Protein AF-A0A1M2V449-F1 (afdb_monomer_lite)

Sequence (394 aa):
MRIADARPARVDRIVAGLHRFVALVHDMLRRGEGLEDNASAYAGDLLKVLQWLYEFHPRGQEDVIAQTMLLLSQTEDSWTGLLRAEVLFISHICDSRHADMEKNFPTVDPAQQSWQLPDTGIQWRAMNAAKALTALGARHRLSDNGSDDAAWDAITKAHEQPFGLFAPFMHAGQYYDEGWLHLTTETIRSGLYLYQVSGDFRYLESVERLAYAAVLAPQSLNLRPWGITSSPALCREVHAQHGPYETLFKFSGDNPTCTAITYPEGAFDLIYGAFMYATNRKSLVQVLPGPFTVNTTLAEDNQVVISINSSYPYSWDTLARGVIVAQKAFVYYVRVPRWSTGATISINGSDPDPCTPVDGLHSIRMESGTTNFTLNLPLDIVAGSSQSLRLHGD

Structure (mmCIF, N/CA/C/O backbone):
data_AF-A0A1M2V449-F1
#
_entry.id   AF-A0A1M2V449-F1
#
loop_
_atom_site.group_PDB
_atom_site.id
_atom_site.type_symbol
_atom_site.label_atom_id
_atom_site.label_alt_id
_atom_site.label_comp_id
_atom_site.label_asym_id
_atom_site.label_entity_id
_atom_site.label_seq_id
_atom_site.pdbx_PDB_ins_code
_atom_site.Cartn_x
_atom_site.Cartn_y
_atom_site.Cartn_z
_atom_site.occupancy
_atom_site.B_iso_or_equiv
_atom_site.auth_seq_id
_atom_site.auth_comp_id
_atom_site.auth_asym_id
_atom_site.auth_atom_id
_atom_site.pdbx_PDB_model_num
ATOM 1 N N . MET A 1 1 ? -4.187 -4.539 -13.427 1.00 80.00 1 MET A N 1
ATOM 2 C CA . MET A 1 1 ? -4.521 -5.036 -12.077 1.00 80.00 1 MET A CA 1
ATOM 3 C C . MET A 1 1 ? -5.808 -4.381 -11.593 1.00 80.00 1 MET A C 1
ATOM 5 O O . MET A 1 1 ? -6.857 -4.851 -11.992 1.00 80.00 1 MET A O 1
ATOM 9 N N . ARG A 1 2 ? -5.769 -3.199 -10.964 1.00 80.31 2 ARG A N 1
ATOM 10 C CA . ARG A 1 2 ? -6.943 -2.561 -10.326 1.00 80.31 2 ARG A CA 1
ATOM 11 C C . ARG A 1 2 ? -8.209 -2.420 -11.184 1.00 80.31 2 ARG A C 1
ATOM 13 O O . ARG A 1 2 ? -9.313 -2.620 -10.696 1.00 80.31 2 ARG A O 1
ATOM 20 N N . ILE A 1 3 ? -8.075 -2.083 -12.473 1.00 82.44 3 ILE A N 1
ATOM 21 C CA . ILE A 1 3 ? -9.229 -2.005 -13.396 1.00 82.44 3 ILE A CA 1
ATOM 22 C C . ILE A 1 3 ? -9.849 -3.389 -13.637 1.00 82.44 3 ILE A C 1
ATOM 24 O O . ILE A 1 3 ? -11.063 -3.489 -13.792 1.00 82.44 3 ILE A O 1
ATOM 28 N N . ALA A 1 4 ? -9.028 -4.440 -13.686 1.00 86.50 4 ALA A N 1
ATOM 29 C CA . ALA A 1 4 ? -9.490 -5.815 -13.826 1.00 86.50 4 ALA A CA 1
ATOM 30 C C . ALA A 1 4 ? -10.262 -6.246 -12.565 1.00 86.50 4 ALA A C 1
ATOM 32 O O . ALA A 1 4 ? -11.362 -6.776 -12.695 1.00 86.50 4 ALA A O 1
ATOM 33 N N . ASP A 1 5 ? -9.763 -5.887 -11.377 1.00 81.50 5 ASP A N 1
ATOM 34 C CA . ASP A 1 5 ? -10.428 -6.159 -10.093 1.00 81.50 5 ASP A CA 1
ATOM 35 C C . ASP A 1 5 ? -11.765 -5.409 -9.973 1.00 81.50 5 ASP A C 1
ATOM 37 O O . ASP A 1 5 ? -12.792 -5.986 -9.623 1.00 81.50 5 ASP A O 1
ATOM 41 N N . ALA A 1 6 ? -11.790 -4.127 -10.350 1.00 82.38 6 ALA A N 1
ATOM 42 C CA . ALA A 1 6 ? -12.999 -3.304 -10.312 1.00 82.38 6 ALA A CA 1
ATOM 43 C C . ALA A 1 6 ? -14.027 -3.662 -11.404 1.00 82.38 6 ALA A C 1
ATOM 45 O O . ALA A 1 6 ? -15.200 -3.294 -11.304 1.00 82.38 6 ALA A O 1
ATOM 46 N N . ARG A 1 7 ? -13.608 -4.330 -12.488 1.00 89.12 7 ARG A N 1
ATOM 47 C CA . ARG A 1 7 ? -14.470 -4.712 -13.620 1.00 89.12 7 ARG A CA 1
ATOM 48 C C . ARG A 1 7 ? -14.218 -6.172 -14.028 1.00 89.12 7 ARG A C 1
ATOM 50 O O . ARG A 1 7 ? -13.681 -6.395 -15.118 1.00 89.12 7 ARG A O 1
ATOM 57 N N . PRO A 1 8 ? -14.696 -7.161 -13.244 1.00 89.19 8 PRO A N 1
ATOM 58 C CA . PRO A 1 8 ? -14.445 -8.583 -13.501 1.00 89.19 8 PRO A CA 1
ATOM 59 C C . PRO A 1 8 ? -14.823 -9.039 -14.919 1.00 89.19 8 PRO A C 1
ATOM 61 O O . PRO A 1 8 ? -14.069 -9.745 -15.578 1.00 89.19 8 PRO A O 1
ATOM 64 N N . ALA A 1 9 ? -15.933 -8.529 -15.464 1.00 94.62 9 ALA A N 1
ATOM 65 C CA . ALA A 1 9 ? -16.382 -8.832 -16.828 1.00 94.62 9 ALA A CA 1
ATOM 66 C C . ALA A 1 9 ? -15.405 -8.388 -17.943 1.00 94.62 9 ALA A C 1
ATOM 68 O O . ALA A 1 9 ? -15.566 -8.772 -19.099 1.00 94.62 9 ALA A O 1
ATOM 69 N N . ARG A 1 10 ? -14.411 -7.542 -17.635 1.00 94.56 10 ARG A N 1
ATOM 70 C CA . ARG A 1 10 ? -13.384 -7.082 -18.585 1.00 94.56 10 ARG A CA 1
ATOM 71 C C . ARG A 1 10 ? -12.044 -7.793 -18.412 1.00 94.56 10 ARG A C 1
ATOM 73 O O . ARG A 1 10 ? -11.168 -7.575 -19.252 1.00 94.56 10 ARG A O 1
ATOM 80 N N . VAL A 1 11 ? -11.882 -8.620 -17.375 1.00 95.12 11 VAL A N 1
ATOM 81 C CA . VAL A 1 11 ? -10.618 -9.295 -17.036 1.00 95.12 11 VAL A CA 1
ATOM 82 C C . VAL A 1 11 ? -10.063 -10.024 -18.250 1.00 95.12 11 VAL A C 1
ATOM 84 O O . VAL A 1 11 ? -8.938 -9.746 -18.653 1.00 95.12 11 VAL A O 1
ATOM 87 N N . ASP A 1 12 ? -10.868 -10.850 -18.922 1.00 95.56 12 ASP A N 1
ATOM 88 C CA . ASP A 1 12 ? -10.365 -11.669 -20.026 1.00 95.56 12 ASP A CA 1
ATOM 89 C C . ASP A 1 12 ? -9.826 -10.862 -21.205 1.00 95.56 12 ASP A C 1
ATOM 91 O O . ASP A 1 12 ? -8.807 -11.234 -21.795 1.00 95.56 12 ASP A O 1
ATOM 95 N N . ARG A 1 13 ? -10.484 -9.743 -21.528 1.00 96.12 13 ARG A N 1
ATOM 96 C CA . ARG A 1 13 ? -10.052 -8.823 -22.586 1.00 96.12 13 ARG A CA 1
ATOM 97 C C . ARG A 1 13 ? -8.759 -8.110 -22.200 1.00 96.12 13 ARG A C 1
ATOM 99 O O . ARG A 1 13 ? -7.876 -7.972 -23.046 1.00 96.12 13 ARG A O 1
ATOM 106 N N . ILE A 1 14 ? -8.662 -7.646 -20.953 1.00 95.25 14 ILE A N 1
ATOM 107 C CA . ILE A 1 14 ? -7.475 -6.961 -20.426 1.00 95.25 14 ILE A CA 1
ATOM 108 C C . ILE A 1 14 ? -6.288 -7.926 -20.431 1.00 95.25 14 ILE A C 1
ATOM 110 O O . ILE A 1 14 ? -5.264 -7.627 -21.036 1.00 95.25 14 ILE A O 1
ATOM 114 N N . VAL A 1 15 ? -6.460 -9.109 -19.842 1.00 96.69 15 VAL A N 1
ATOM 115 C CA . VAL A 1 15 ? -5.443 -10.163 -19.763 1.00 96.69 15 VAL A CA 1
ATOM 116 C C . VAL A 1 15 ? -4.992 -10.596 -21.159 1.00 96.69 15 VAL A C 1
ATOM 118 O O . VAL A 1 15 ? -3.796 -10.699 -21.406 1.00 96.69 15 VAL A O 1
ATOM 121 N N . ALA A 1 16 ? -5.913 -10.778 -22.112 1.00 96.69 16 ALA A N 1
ATOM 122 C CA . ALA A 1 16 ? -5.543 -11.108 -23.491 1.00 96.69 16 ALA A CA 1
ATOM 123 C C . ALA A 1 16 ? -4.701 -10.008 -24.160 1.00 96.69 16 ALA A C 1
ATOM 125 O O . ALA A 1 16 ? -3.797 -10.313 -24.935 1.00 96.69 16 ALA A O 1
ATOM 126 N N . GLY A 1 17 ? -5.005 -8.734 -23.893 1.00 96.50 17 GLY A N 1
ATOM 127 C CA . GLY A 1 17 ? -4.209 -7.607 -24.380 1.00 96.50 17 GLY A CA 1
ATOM 128 C C . GLY A 1 17 ? -2.814 -7.571 -23.765 1.00 96.50 17 GLY A C 1
ATOM 129 O O . GLY A 1 17 ? -1.839 -7.413 -24.492 1.00 96.50 17 GLY A O 1
ATOM 130 N N . LEU A 1 18 ? -2.728 -7.780 -22.451 1.00 96.56 18 LEU A N 1
ATOM 131 C CA . LEU A 1 18 ? -1.462 -7.798 -21.729 1.00 96.56 18 LEU A CA 1
ATOM 132 C C . LEU A 1 18 ? -0.561 -8.944 -22.190 1.00 96.56 18 LEU A C 1
ATOM 134 O O . LEU A 1 18 ? 0.596 -8.690 -22.475 1.00 96.56 18 LEU A O 1
ATOM 138 N N . HIS A 1 19 ? -1.077 -10.160 -22.379 1.00 97.56 19 HIS A N 1
ATOM 139 C CA . HIS A 1 19 ? -0.272 -11.277 -22.898 1.00 97.56 19 HIS A CA 1
ATOM 140 C C . HIS A 1 19 ? 0.321 -11.009 -24.286 1.00 97.56 19 HIS A C 1
ATOM 142 O O . HIS A 1 19 ? 1.476 -11.338 -24.530 1.00 97.56 19 HIS A O 1
ATOM 148 N N . ARG A 1 20 ? -0.420 -10.353 -25.192 1.00 97.31 20 ARG A N 1
ATOM 149 C CA . ARG A 1 20 ? 0.142 -9.937 -26.494 1.00 97.31 20 ARG A CA 1
ATOM 150 C C . ARG A 1 20 ? 1.260 -8.910 -26.338 1.00 97.31 20 ARG A C 1
ATOM 152 O O . ARG A 1 20 ? 2.235 -8.958 -27.078 1.00 97.31 20 ARG A O 1
ATOM 159 N N . PHE A 1 21 ? 1.106 -7.985 -25.395 1.00 95.50 21 PHE A N 1
ATOM 160 C CA . PHE A 1 21 ? 2.139 -7.003 -25.087 1.00 95.50 21 PHE A CA 1
ATOM 161 C C . PHE A 1 21 ? 3.375 -7.659 -24.457 1.00 95.50 21 PHE A C 1
ATOM 163 O O . PHE A 1 21 ? 4.487 -7.360 -24.868 1.00 95.50 21 PHE A O 1
ATOM 170 N N . VAL A 1 22 ? 3.188 -8.602 -23.529 1.00 96.31 22 VAL A N 1
ATOM 171 C CA . VAL A 1 22 ? 4.281 -9.359 -22.901 1.00 96.31 22 VAL A CA 1
ATOM 172 C C . VAL A 1 22 ? 5.068 -10.153 -23.936 1.00 96.31 22 VAL A C 1
ATOM 174 O O . V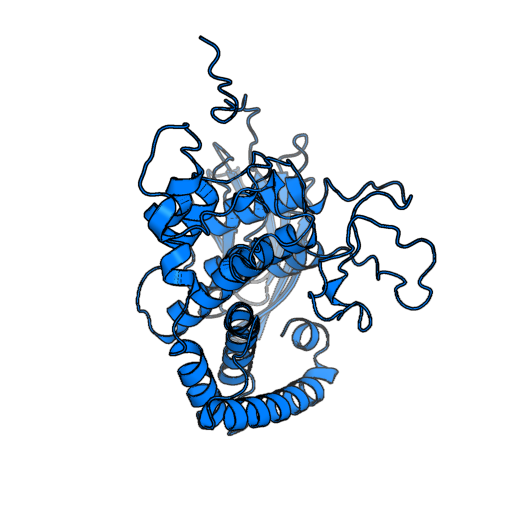AL A 1 22 ? 6.289 -10.095 -23.908 1.00 96.31 22 VAL A O 1
ATOM 177 N N . ALA A 1 23 ? 4.402 -10.819 -24.884 1.00 96.56 23 ALA A N 1
ATOM 178 C CA . ALA A 1 23 ? 5.086 -11.522 -25.971 1.00 96.56 23 ALA A CA 1
ATOM 179 C C . ALA A 1 23 ? 5.966 -10.576 -26.812 1.00 96.56 23 ALA A C 1
ATOM 181 O O . ALA A 1 23 ? 7.124 -10.883 -27.075 1.00 96.56 23 ALA A O 1
ATOM 182 N N . LEU A 1 24 ? 5.452 -9.390 -27.163 1.00 95.75 24 LEU A N 1
ATOM 183 C CA . LEU A 1 24 ? 6.234 -8.377 -27.878 1.00 95.75 24 LEU A CA 1
ATOM 184 C C . LEU A 1 24 ? 7.453 -7.917 -27.066 1.00 95.75 24 LEU A C 1
ATOM 186 O O . LEU A 1 24 ? 8.559 -7.861 -27.597 1.00 95.75 24 LEU A O 1
ATOM 190 N N . VAL A 1 25 ? 7.259 -7.588 -25.786 1.00 93.44 25 VAL A N 1
ATOM 191 C CA . VAL A 1 25 ? 8.352 -7.132 -24.916 1.00 93.44 25 VAL A CA 1
ATOM 192 C C . VAL A 1 25 ? 9.393 -8.233 -24.725 1.00 93.44 25 VAL A C 1
ATOM 194 O O . VAL A 1 25 ? 10.585 -7.957 -24.787 1.00 93.44 25 VAL A O 1
ATOM 197 N N . HIS A 1 26 ? 8.968 -9.483 -24.549 1.00 95.38 26 HIS A N 1
ATOM 198 C CA . HIS A 1 26 ? 9.863 -10.635 -24.453 1.00 95.38 26 HIS A CA 1
ATOM 199 C C . HIS A 1 26 ? 10.760 -10.763 -25.689 1.00 95.38 26 HIS A C 1
ATOM 201 O O . HIS A 1 26 ? 11.980 -10.860 -25.552 1.00 95.38 26 HIS A O 1
ATOM 207 N N . ASP A 1 27 ? 10.181 -10.672 -26.889 1.00 96.19 27 ASP A N 1
ATOM 208 C CA . ASP A 1 27 ? 10.922 -10.726 -28.153 1.00 96.19 27 ASP A CA 1
ATOM 209 C C . ASP A 1 27 ? 11.878 -9.537 -28.339 1.00 96.19 27 ASP A C 1
ATOM 211 O O . ASP A 1 27 ? 12.947 -9.686 -28.937 1.00 96.19 27 ASP A O 1
ATOM 215 N N . MET A 1 28 ? 11.515 -8.348 -27.850 1.00 93.81 28 MET A N 1
ATOM 216 C CA . MET A 1 28 ? 12.394 -7.172 -27.843 1.00 93.81 28 MET A CA 1
ATOM 217 C C . MET A 1 28 ? 13.574 -7.365 -26.886 1.00 93.81 28 MET A C 1
ATOM 219 O O . MET A 1 28 ? 14.725 -7.283 -27.311 1.00 93.81 28 MET A O 1
ATOM 223 N N . LEU A 1 29 ? 13.309 -7.736 -25.631 1.00 91.62 29 LEU A N 1
ATOM 224 C CA . LEU A 1 29 ? 14.344 -7.922 -24.611 1.00 91.62 29 LEU A CA 1
ATOM 225 C C . LEU A 1 29 ? 15.345 -9.016 -24.996 1.00 91.62 29 LEU A C 1
ATOM 227 O O . LEU A 1 29 ? 16.546 -8.862 -24.790 1.00 91.62 29 LEU A O 1
ATOM 231 N N . ARG A 1 30 ? 14.883 -10.103 -25.626 1.00 93.69 30 ARG A N 1
ATOM 232 C CA . ARG A 1 30 ? 15.768 -11.160 -26.146 1.00 93.69 30 ARG A CA 1
ATOM 233 C C . ARG A 1 30 ? 16.708 -10.685 -27.254 1.00 93.69 30 ARG A C 1
ATOM 235 O O . ARG A 1 30 ? 17.734 -11.324 -27.480 1.00 93.69 30 ARG A O 1
ATOM 242 N N . ARG A 1 31 ? 16.355 -9.604 -27.950 1.00 93.31 31 ARG A N 1
ATOM 243 C CA . ARG A 1 31 ? 17.177 -8.950 -28.977 1.00 93.31 31 ARG A CA 1
ATOM 244 C C . ARG A 1 31 ? 18.007 -7.788 -28.419 1.00 93.31 31 ARG A C 1
ATOM 246 O O . ARG A 1 31 ? 18.748 -7.177 -29.178 1.00 93.31 31 ARG A O 1
ATOM 253 N N . GLY A 1 32 ? 17.924 -7.519 -27.112 1.00 87.31 32 GLY A N 1
ATOM 254 C CA . GLY A 1 32 ? 18.589 -6.384 -26.470 1.00 87.31 32 GLY A CA 1
ATOM 255 C C . GLY A 1 32 ? 17.902 -5.038 -26.724 1.00 87.31 32 GLY A C 1
ATOM 256 O O . GLY A 1 32 ? 18.543 -4.007 -26.568 1.00 87.31 32 GLY A O 1
ATOM 257 N N . GLU A 1 33 ? 16.629 -5.049 -27.127 1.00 87.50 33 GLU A N 1
ATOM 258 C CA . GLU A 1 33 ? 15.803 -3.862 -27.394 1.00 87.50 33 GLU A CA 1
ATOM 259 C C . GLU A 1 33 ? 14.818 -3.605 -26.234 1.00 87.50 33 GLU A C 1
ATOM 261 O O . GLU A 1 33 ? 14.477 -4.516 -25.475 1.00 87.50 33 GLU A O 1
ATOM 266 N N . GLY A 1 34 ? 14.268 -2.393 -26.146 1.00 77.56 34 GLY A N 1
ATOM 267 C CA . GLY A 1 34 ? 13.118 -2.057 -25.293 1.00 77.56 34 GLY A CA 1
ATOM 268 C C . GLY A 1 34 ? 13.456 -1.509 -23.907 1.00 77.56 34 GLY A C 1
ATOM 269 O O . GLY A 1 34 ? 12.548 -1.290 -23.102 1.00 77.56 34 GLY A O 1
ATOM 270 N N . LEU A 1 35 ? 14.740 -1.290 -23.625 1.00 76.12 35 LEU A N 1
ATOM 271 C CA . LEU A 1 35 ? 15.238 -0.664 -22.394 1.00 76.12 35 LEU A CA 1
ATOM 272 C C . LEU A 1 35 ? 16.042 0.610 -22.676 1.00 76.12 35 LEU A C 1
ATOM 274 O O . LEU A 1 35 ? 16.828 1.050 -21.840 1.00 76.12 35 LEU A O 1
ATOM 278 N N . GLU A 1 36 ? 15.833 1.208 -23.846 1.00 69.38 36 GLU A N 1
ATOM 279 C CA . GLU A 1 36 ? 16.446 2.471 -24.230 1.00 69.38 36 GLU A CA 1
ATOM 280 C C . GLU A 1 36 ? 15.900 3.639 -23.381 1.00 69.38 36 GLU A C 1
ATOM 282 O O . GLU A 1 36 ? 14.751 3.646 -22.922 1.00 69.38 36 GLU A O 1
ATOM 287 N N . ASP A 1 37 ? 16.734 4.661 -23.183 1.00 64.19 37 ASP A N 1
ATOM 288 C CA . ASP A 1 37 ? 16.399 5.911 -22.497 1.00 64.19 37 ASP A CA 1
ATOM 289 C C . ASP A 1 37 ? 15.767 5.721 -21.099 1.00 64.19 37 ASP A C 1
ATOM 291 O O . ASP A 1 37 ? 16.362 5.153 -20.182 1.00 64.19 37 ASP A O 1
ATOM 295 N N . ASN A 1 38 ? 14.556 6.263 -20.906 1.00 58.53 38 ASN A N 1
ATOM 296 C CA . ASN A 1 38 ? 13.855 6.283 -19.625 1.00 58.53 38 ASN A CA 1
ATOM 297 C C . ASN A 1 38 ? 13.226 4.928 -19.288 1.00 58.53 38 ASN A C 1
ATOM 299 O O . ASN A 1 38 ? 12.807 4.751 -18.149 1.00 58.53 38 ASN A O 1
ATOM 303 N N . ALA A 1 39 ? 13.124 3.989 -20.237 1.00 67.56 39 ALA A N 1
ATOM 304 C CA . ALA A 1 39 ? 12.327 2.770 -20.082 1.00 67.56 39 ALA A CA 1
ATOM 305 C C . ALA A 1 39 ? 12.783 1.895 -18.901 1.00 67.56 39 ALA A C 1
ATOM 307 O O . ALA A 1 39 ? 11.947 1.292 -18.224 1.00 67.56 39 ALA A O 1
ATOM 308 N N . SER A 1 40 ? 14.081 1.900 -18.583 1.00 68.75 40 SER A N 1
ATOM 309 C CA . SER A 1 40 ? 14.656 1.193 -17.430 1.00 68.75 40 SER A CA 1
ATOM 310 C C . SER A 1 40 ? 14.047 1.629 -16.089 1.00 68.75 40 SER A C 1
ATOM 312 O O . SER A 1 40 ? 13.756 0.782 -15.245 1.00 68.75 40 SER A O 1
ATOM 314 N N . ALA A 1 41 ? 13.743 2.922 -15.914 1.00 66.69 41 ALA A N 1
ATOM 315 C CA . ALA A 1 41 ? 13.105 3.450 -14.703 1.00 66.69 41 ALA A CA 1
ATOM 316 C C . ALA A 1 41 ? 11.652 2.963 -14.527 1.00 66.69 41 ALA A C 1
ATOM 318 O O . ALA A 1 41 ? 11.127 2.942 -13.416 1.00 66.69 41 ALA A O 1
ATOM 319 N N . TYR A 1 42 ? 11.003 2.544 -15.619 1.00 74.56 42 TYR A N 1
ATOM 320 C CA . TYR A 1 42 ? 9.624 2.040 -15.635 1.00 74.56 42 TYR A CA 1
ATOM 321 C C . TYR A 1 42 ? 9.556 0.509 -15.596 1.00 74.56 42 TYR A C 1
ATOM 323 O O . TYR A 1 42 ? 8.461 -0.054 -15.520 1.00 74.56 42 TYR A O 1
ATOM 331 N N . ALA A 1 43 ? 10.701 -0.183 -15.604 1.00 79.50 43 ALA A N 1
ATOM 332 C CA . ALA A 1 43 ? 10.752 -1.643 -15.570 1.00 79.50 43 ALA A CA 1
ATOM 333 C C . ALA A 1 43 ? 9.993 -2.218 -14.361 1.00 79.50 43 ALA A C 1
ATOM 335 O O . ALA A 1 43 ? 9.338 -3.250 -14.484 1.00 79.50 43 ALA A O 1
ATOM 336 N N . GLY A 1 44 ? 9.997 -1.520 -13.220 1.00 81.06 44 GLY A N 1
ATOM 337 C CA . GLY A 1 44 ? 9.249 -1.914 -12.022 1.00 81.06 44 GLY A CA 1
ATOM 338 C C . GLY A 1 44 ? 7.735 -1.995 -12.212 1.00 81.06 44 GLY A C 1
ATOM 339 O O . GLY A 1 44 ? 7.099 -2.940 -11.740 1.00 81.06 44 GLY A O 1
ATOM 340 N N . ASP A 1 45 ? 7.148 -1.044 -12.942 1.00 84.62 45 ASP A N 1
ATOM 341 C CA . ASP A 1 45 ? 5.712 -1.053 -13.238 1.00 84.62 45 ASP A CA 1
ATOM 342 C C . ASP A 1 45 ? 5.346 -2.263 -14.110 1.00 84.62 45 ASP A C 1
ATOM 344 O O . ASP A 1 45 ? 4.332 -2.928 -13.869 1.00 84.62 45 ASP A O 1
ATOM 348 N N . LEU A 1 46 ? 6.200 -2.602 -15.082 1.00 88.88 46 LEU A N 1
ATOM 349 C CA . LEU A 1 46 ? 6.022 -3.793 -15.907 1.00 88.88 46 LEU A CA 1
ATOM 350 C C . LEU A 1 46 ? 6.227 -5.083 -15.103 1.00 88.88 46 LEU A C 1
ATOM 352 O O . LEU A 1 46 ? 5.406 -5.992 -15.211 1.00 88.88 46 LEU A O 1
ATOM 356 N N . LEU A 1 47 ? 7.255 -5.156 -14.254 1.00 89.50 47 LEU A N 1
ATOM 357 C CA . LEU A 1 47 ? 7.502 -6.303 -13.375 1.00 89.50 47 LEU A CA 1
ATOM 358 C C . LEU A 1 47 ? 6.288 -6.606 -12.488 1.00 89.50 47 LEU A C 1
ATOM 360 O O . LEU A 1 47 ? 5.877 -7.759 -12.393 1.00 89.50 47 LEU A O 1
ATOM 364 N N . LYS A 1 48 ? 5.638 -5.583 -11.922 1.00 89.50 48 LYS A N 1
ATOM 365 C CA . LYS A 1 48 ? 4.389 -5.743 -11.154 1.00 89.50 48 LYS A CA 1
ATOM 366 C C . LYS A 1 48 ? 3.261 -6.355 -11.973 1.00 89.50 48 LYS A C 1
ATOM 368 O O . LYS A 1 48 ? 2.528 -7.214 -11.486 1.00 89.50 48 LYS A O 1
ATOM 373 N N . VAL A 1 49 ? 3.104 -5.914 -13.221 1.00 92.69 49 VAL A N 1
ATOM 374 C CA . VAL A 1 49 ? 2.097 -6.474 -14.130 1.00 92.69 49 VAL A CA 1
ATOM 375 C C . VAL A 1 49 ? 2.423 -7.927 -14.474 1.00 92.69 49 VAL A C 1
ATOM 377 O O . VAL A 1 49 ? 1.513 -8.753 -14.476 1.00 92.69 49 VAL A O 1
ATOM 380 N N . LEU A 1 50 ? 3.693 -8.248 -14.726 1.00 94.75 50 LEU A N 1
ATOM 381 C CA . LEU A 1 50 ? 4.147 -9.610 -15.014 1.00 94.75 50 LEU A CA 1
ATOM 382 C C . LEU A 1 50 ? 3.923 -10.545 -13.821 1.00 94.75 50 LEU A C 1
ATOM 384 O O . LEU A 1 50 ? 3.373 -11.623 -14.015 1.00 94.75 50 LEU A O 1
ATOM 388 N N . GLN A 1 51 ? 4.242 -10.112 -12.598 1.00 92.00 51 GLN A N 1
ATOM 389 C CA . GLN A 1 51 ? 3.960 -10.862 -11.368 1.00 92.00 51 GLN A CA 1
ATOM 390 C C . GLN A 1 51 ? 2.460 -11.154 -11.228 1.00 92.00 51 GLN A C 1
ATOM 392 O O . GLN A 1 51 ? 2.065 -12.294 -11.005 1.00 92.00 51 GLN A O 1
ATOM 397 N N . TRP A 1 52 ? 1.604 -10.151 -11.445 1.00 93.19 52 TRP A N 1
ATOM 398 C CA . TRP A 1 52 ? 0.152 -10.340 -11.398 1.00 93.19 52 TRP A CA 1
ATOM 399 C C . TRP A 1 52 ? -0.365 -11.296 -12.484 1.00 93.19 52 TRP A C 1
ATOM 401 O O . TRP A 1 52 ? -1.241 -12.119 -12.217 1.00 93.19 52 TRP A O 1
ATOM 411 N N . LEU A 1 53 ? 0.168 -11.219 -13.708 1.00 96.44 53 LEU A N 1
ATOM 412 C CA . LEU A 1 53 ? -0.177 -12.173 -14.765 1.00 96.44 53 LEU A CA 1
ATOM 413 C C . LEU A 1 53 ? 0.280 -13.586 -14.404 1.00 96.44 53 LEU A C 1
ATOM 415 O O . LEU A 1 53 ? -0.502 -14.514 -14.567 1.00 96.44 53 LEU A O 1
ATOM 419 N N . TYR A 1 54 ? 1.501 -13.741 -13.896 1.00 95.69 54 TYR A N 1
ATOM 420 C CA . TYR A 1 54 ? 2.056 -15.028 -13.493 1.00 95.69 54 TYR A CA 1
ATOM 421 C C . TYR A 1 54 ? 1.213 -15.689 -12.393 1.00 95.69 54 TYR A C 1
ATOM 423 O O . TYR A 1 54 ? 0.860 -16.858 -12.499 1.00 95.69 54 TYR A O 1
ATOM 431 N N . GLU A 1 55 ? 0.836 -14.926 -11.365 1.00 91.50 55 GLU A N 1
ATOM 432 C CA . GLU A 1 55 ? 0.117 -15.443 -10.195 1.00 91.50 55 GLU A CA 1
ATOM 433 C C . GLU A 1 55 ? -1.358 -15.746 -10.469 1.00 91.50 55 GLU A C 1
ATOM 435 O O . GLU A 1 55 ? -1.889 -16.739 -9.970 1.00 91.50 55 GLU A O 1
ATOM 440 N N . PHE A 1 56 ? -2.043 -14.894 -11.236 1.00 92.81 56 PHE A N 1
ATOM 441 C CA . PHE A 1 56 ? -3.505 -14.952 -11.341 1.00 92.81 56 PHE A CA 1
ATOM 442 C C . PHE A 1 56 ? -4.013 -15.319 -12.732 1.00 92.81 56 PHE A C 1
ATOM 444 O O . PHE A 1 56 ? -5.139 -15.803 -12.872 1.00 92.81 56 PHE A O 1
ATOM 451 N N . HIS A 1 57 ? -3.219 -15.086 -13.776 1.00 96.00 57 HIS A N 1
ATOM 452 C CA . HIS A 1 57 ? -3.665 -15.210 -15.160 1.00 96.00 57 HIS A CA 1
ATOM 453 C C . HIS A 1 57 ? -2.588 -15.753 -16.117 1.00 96.00 57 HIS A C 1
ATOM 455 O O . HIS A 1 57 ? -2.415 -15.178 -17.199 1.00 96.00 57 HIS A O 1
ATOM 461 N N . PRO A 1 58 ? -1.883 -16.853 -15.794 1.00 96.44 58 PRO A N 1
ATOM 462 C CA . PRO A 1 58 ? -0.694 -17.240 -16.548 1.00 96.44 58 PRO A CA 1
ATOM 463 C C . PRO A 1 58 ? -1.017 -17.769 -17.951 1.00 96.44 58 PRO A C 1
ATOM 465 O O . PRO A 1 58 ? -0.258 -17.535 -18.886 1.00 96.44 58 PRO A O 1
ATOM 468 N N . ARG A 1 59 ? -2.186 -18.406 -18.131 1.00 95.31 59 ARG A N 1
ATOM 469 C CA . ARG A 1 59 ? -2.723 -18.871 -19.428 1.00 95.31 59 ARG A CA 1
ATOM 470 C C . ARG A 1 59 ? -1.739 -19.721 -20.255 1.00 95.31 59 ARG A C 1
ATOM 472 O O . ARG A 1 59 ? -1.737 -19.614 -21.481 1.00 95.31 59 ARG A O 1
ATOM 479 N N . GLY A 1 60 ? -0.931 -20.562 -19.608 1.00 96.38 60 GLY A N 1
ATOM 480 C CA . GLY A 1 60 ? 0.058 -21.393 -20.303 1.00 96.38 60 GLY A CA 1
ATOM 481 C C . GLY A 1 60 ? 1.280 -20.614 -20.810 1.00 96.38 60 GLY A C 1
ATOM 482 O O . GLY A 1 60 ? 2.014 -21.129 -21.648 1.00 96.38 60 GLY A O 1
ATOM 483 N N . GLN A 1 61 ? 1.461 -19.359 -20.381 1.00 97.31 61 GLN A N 1
ATOM 484 C CA . GLN A 1 61 ? 2.603 -18.505 -20.726 1.00 97.31 61 GLN A CA 1
ATOM 485 C C . GLN A 1 61 ? 3.548 -18.277 -19.538 1.00 97.31 61 GLN A C 1
ATOM 487 O O . GLN A 1 61 ? 4.308 -17.310 -19.538 1.00 97.31 61 GLN A O 1
ATOM 492 N N . GLU A 1 62 ? 3.510 -19.150 -18.529 1.00 96.94 62 GLU A N 1
ATOM 493 C CA . GLU A 1 62 ? 4.337 -19.088 -17.321 1.00 96.94 62 GLU A CA 1
ATOM 494 C C . GLU A 1 62 ? 5.816 -18.870 -17.670 1.00 96.94 62 GLU A C 1
ATOM 496 O O . GLU A 1 62 ? 6.432 -17.942 -17.148 1.00 96.94 62 GLU A O 1
ATOM 501 N N . ASP A 1 63 ? 6.353 -19.644 -18.620 1.00 96.81 63 ASP A N 1
ATOM 502 C CA . ASP A 1 63 ? 7.757 -19.568 -19.041 1.00 96.81 63 ASP A CA 1
ATOM 503 C C . ASP A 1 63 ? 8.109 -18.225 -19.696 1.00 96.81 63 ASP A C 1
ATOM 505 O O . ASP A 1 63 ? 9.140 -17.627 -19.386 1.00 96.81 63 ASP A O 1
ATOM 509 N N . VAL A 1 64 ? 7.242 -17.715 -20.579 1.00 97.31 64 VAL A N 1
ATOM 510 C CA . VAL A 1 64 ? 7.447 -16.423 -21.259 1.00 97.31 64 VAL A CA 1
ATOM 511 C C . VAL A 1 64 ? 7.426 -15.291 -20.237 1.00 97.31 64 VAL A C 1
ATOM 513 O O . VAL A 1 64 ? 8.306 -14.429 -20.243 1.00 97.31 64 VAL A O 1
ATOM 516 N N . ILE A 1 65 ? 6.458 -15.305 -19.320 1.00 97.56 65 ILE A N 1
ATOM 517 C CA . ILE A 1 65 ? 6.327 -14.293 -18.269 1.00 97.56 65 ILE A CA 1
ATOM 518 C C . ILE A 1 65 ? 7.538 -14.343 -17.331 1.00 97.56 65 ILE A C 1
ATOM 520 O O . ILE A 1 65 ? 8.158 -13.308 -17.08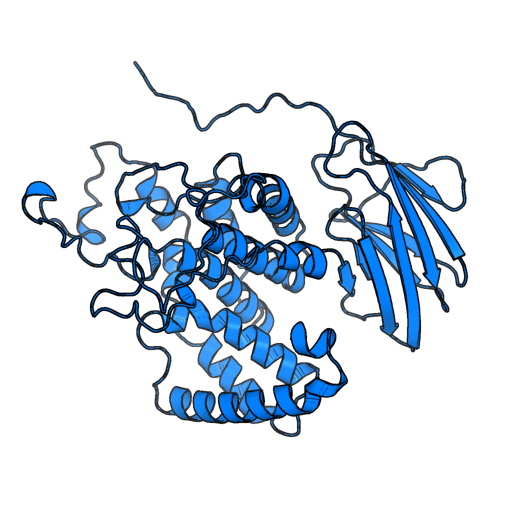6 1.00 97.56 65 ILE A O 1
ATOM 524 N N . ALA A 1 66 ? 7.913 -15.531 -16.848 1.00 94.31 66 ALA A N 1
ATOM 525 C CA . ALA A 1 66 ? 9.052 -15.721 -15.954 1.00 94.31 66 ALA A CA 1
ATOM 526 C C . ALA A 1 66 ? 10.370 -15.292 -16.607 1.00 94.31 66 ALA A C 1
ATOM 528 O O . ALA A 1 66 ? 11.145 -14.549 -16.003 1.00 94.31 66 ALA A O 1
ATOM 529 N N . GLN A 1 67 ? 10.604 -15.677 -17.864 1.00 94.19 67 GLN A N 1
ATOM 530 C CA . GLN A 1 67 ? 11.798 -15.261 -18.593 1.00 94.19 67 GLN A CA 1
ATOM 531 C C . GLN A 1 67 ? 11.820 -13.746 -18.832 1.00 94.19 67 GLN A C 1
ATOM 533 O O . GLN A 1 67 ? 12.876 -13.130 -18.712 1.00 94.19 67 GLN A O 1
ATOM 538 N N . THR A 1 68 ? 10.671 -13.127 -19.117 1.00 94.19 68 THR A N 1
ATOM 539 C CA . THR A 1 68 ? 10.569 -11.663 -19.250 1.00 94.19 68 THR A CA 1
ATOM 540 C C . THR A 1 68 ? 10.920 -10.967 -17.936 1.00 94.19 68 THR A C 1
ATOM 542 O O . THR A 1 68 ? 11.702 -10.018 -17.938 1.00 94.19 68 THR A O 1
ATOM 545 N N . MET A 1 69 ? 10.396 -11.454 -16.803 1.00 91.81 69 MET A N 1
ATOM 546 C CA . MET A 1 69 ? 10.748 -10.925 -15.480 1.00 91.81 69 MET A CA 1
ATOM 547 C C . MET A 1 69 ? 12.246 -11.059 -15.203 1.00 91.81 69 MET A C 1
ATOM 549 O O . MET A 1 69 ? 12.857 -10.108 -14.723 1.00 91.81 69 MET A O 1
ATOM 553 N N . LEU A 1 70 ? 12.847 -12.202 -15.551 1.00 87.88 70 LEU A N 1
ATOM 554 C CA . LEU A 1 70 ? 14.278 -12.426 -15.378 1.00 87.88 70 LEU A CA 1
ATOM 555 C C . LEU A 1 70 ? 15.104 -11.424 -16.195 1.00 87.88 70 LEU A C 1
ATOM 557 O O . LEU A 1 70 ? 15.971 -10.763 -15.628 1.00 87.88 70 LEU A O 1
ATOM 561 N N . LEU A 1 71 ? 14.791 -11.254 -17.484 1.00 87.88 71 LEU A N 1
ATOM 562 C CA . LEU A 1 71 ? 15.478 -10.304 -18.368 1.00 87.88 71 LEU A CA 1
ATOM 563 C C . LEU A 1 71 ? 15.403 -8.871 -17.820 1.00 87.88 71 LEU A C 1
ATOM 565 O O . LEU A 1 71 ? 16.423 -8.197 -17.730 1.00 87.88 71 LEU A O 1
ATOM 569 N N . LEU A 1 72 ? 14.223 -8.435 -17.367 1.00 85.56 72 LEU A N 1
ATOM 570 C CA . LEU A 1 72 ? 14.041 -7.113 -16.754 1.00 85.56 72 LEU A CA 1
ATOM 571 C C . LEU A 1 72 ? 14.786 -6.968 -15.419 1.00 85.56 72 LEU A C 1
ATOM 573 O O . LEU A 1 72 ? 15.331 -5.901 -15.121 1.00 85.56 72 LEU A O 1
ATOM 577 N N . SER A 1 73 ? 14.828 -8.028 -14.608 1.00 76.62 73 SER A N 1
ATOM 578 C CA . SER A 1 73 ? 15.514 -8.017 -13.311 1.00 76.62 73 SER A CA 1
ATOM 579 C C . SER A 1 73 ? 17.037 -7.956 -13.439 1.00 76.62 73 SER A C 1
ATOM 581 O O . SER A 1 73 ? 17.690 -7.393 -12.568 1.00 76.62 73 SER A O 1
ATOM 583 N N . GLN A 1 74 ? 17.586 -8.503 -14.528 1.00 72.06 74 GLN A N 1
ATOM 584 C CA . GLN A 1 74 ? 19.023 -8.565 -14.801 1.00 72.06 74 GLN A CA 1
ATOM 585 C C . GLN A 1 74 ? 19.569 -7.311 -15.483 1.00 72.06 74 GLN A C 1
ATOM 587 O O . GLN A 1 74 ? 20.785 -7.170 -15.597 1.00 72.06 74 GLN A O 1
ATOM 592 N N . THR A 1 75 ? 18.701 -6.406 -15.938 1.00 65.69 75 THR A N 1
ATOM 593 C CA . THR A 1 75 ? 19.153 -5.130 -16.492 1.00 65.69 75 THR A CA 1
ATOM 594 C C . THR A 1 75 ? 19.926 -4.351 -15.433 1.00 65.69 75 THR A C 1
ATOM 596 O O . THR A 1 75 ? 19.377 -4.104 -14.355 1.00 65.69 75 THR A O 1
ATOM 599 N N . GLU A 1 76 ? 21.170 -3.964 -15.743 1.00 53.47 76 GLU A N 1
ATOM 600 C CA . GLU A 1 76 ? 21.985 -3.129 -14.859 1.00 53.47 76 GLU A CA 1
ATOM 601 C C . GLU A 1 76 ? 21.199 -1.889 -14.449 1.00 53.47 76 GLU A C 1
ATOM 603 O O . GLU A 1 76 ? 20.715 -1.117 -15.281 1.00 53.47 76 GLU A O 1
ATOM 608 N N . ASP A 1 77 ? 21.040 -1.737 -13.140 1.00 59.22 77 ASP A N 1
ATOM 609 C CA . ASP A 1 77 ? 20.285 -0.641 -12.588 1.00 59.22 77 ASP A CA 1
ATOM 610 C C . ASP A 1 77 ? 21.214 0.542 -12.340 1.00 59.22 77 ASP A C 1
ATOM 612 O O . ASP A 1 77 ? 21.906 0.605 -11.319 1.00 59.22 77 ASP A O 1
ATOM 616 N N . SER A 1 78 ? 21.218 1.504 -13.263 1.00 56.94 78 SER A N 1
ATOM 617 C CA . SER A 1 78 ? 21.889 2.786 -13.039 1.00 56.94 78 SER A CA 1
ATOM 618 C C . SER A 1 78 ? 21.386 3.480 -11.763 1.00 56.94 78 SER A C 1
ATOM 620 O O . SER A 1 78 ? 22.095 4.317 -11.209 1.00 56.94 78 SER A O 1
ATOM 622 N N . TRP A 1 79 ? 20.217 3.094 -11.237 1.00 58.56 79 TRP A N 1
ATOM 623 C CA . TRP A 1 79 ? 19.598 3.671 -10.049 1.00 58.56 79 TRP A CA 1
ATOM 624 C C . TRP A 1 79 ? 20.147 3.136 -8.726 1.00 58.56 79 TRP A C 1
ATOM 626 O O . TRP A 1 79 ? 20.323 3.923 -7.797 1.00 58.56 79 TRP A O 1
ATOM 636 N N . THR A 1 80 ? 20.485 1.846 -8.610 1.00 59.00 80 THR A N 1
ATOM 637 C CA . THR A 1 80 ? 20.976 1.269 -7.339 1.00 59.00 80 THR A CA 1
ATOM 638 C C . THR A 1 80 ? 22.274 1.929 -6.872 1.00 59.00 80 THR A C 1
ATOM 640 O O . THR A 1 80 ? 22.499 2.062 -5.672 1.00 59.00 80 THR A O 1
ATOM 643 N N . GLY A 1 81 ? 23.139 2.352 -7.800 1.00 57.28 81 GLY A N 1
ATOM 644 C CA . GLY A 1 81 ? 24.354 3.105 -7.479 1.00 57.28 81 GLY A CA 1
ATOM 645 C C . GLY A 1 81 ? 24.069 4.537 -7.017 1.00 57.28 81 GLY A C 1
ATOM 646 O O . GLY A 1 81 ? 24.752 5.043 -6.131 1.00 57.28 81 GLY A O 1
ATOM 647 N N . LEU A 1 82 ? 23.038 5.166 -7.579 1.00 55.75 82 LEU A N 1
ATOM 648 C CA . LEU A 1 82 ? 22.695 6.571 -7.348 1.00 55.75 82 LEU A CA 1
ATOM 649 C C . LEU A 1 82 ? 21.834 6.784 -6.109 1.00 55.75 82 LEU A C 1
ATOM 651 O O . LEU A 1 82 ? 21.921 7.827 -5.476 1.00 55.75 82 LEU A O 1
ATOM 655 N N . LEU A 1 83 ? 21.059 5.772 -5.724 1.00 57.78 83 LEU A N 1
ATOM 656 C CA . LEU A 1 83 ? 20.290 5.748 -4.483 1.00 57.78 83 LEU A CA 1
ATOM 657 C C . LEU A 1 83 ? 21.141 5.349 -3.264 1.00 57.78 83 LEU A C 1
ATOM 659 O O . LEU A 1 83 ? 20.613 5.200 -2.162 1.00 57.78 83 LEU A O 1
ATOM 663 N N . ARG A 1 84 ? 22.465 5.200 -3.425 1.00 56.78 84 ARG A N 1
ATOM 664 C CA . ARG A 1 84 ? 23.388 5.063 -2.292 1.00 56.78 84 ARG A CA 1
ATOM 665 C C . ARG A 1 84 ? 23.536 6.405 -1.591 1.00 56.78 84 ARG A C 1
ATOM 667 O O . ARG A 1 84 ? 23.739 7.435 -2.232 1.00 56.78 84 ARG A O 1
ATOM 674 N N . ALA A 1 85 ? 23.515 6.361 -0.261 1.00 48.09 85 ALA A N 1
ATOM 675 C CA . ALA A 1 85 ? 23.711 7.523 0.600 1.00 48.09 85 ALA A CA 1
ATOM 676 C C . ALA A 1 85 ? 24.935 8.356 0.169 1.00 48.09 85 ALA A C 1
ATOM 678 O O . ALA A 1 85 ? 24.832 9.564 0.017 1.00 48.09 85 ALA A O 1
ATOM 679 N N . GLU A 1 86 ? 26.063 7.720 -0.138 1.00 45.03 86 GLU A N 1
ATOM 680 C CA . GLU A 1 86 ? 27.309 8.384 -0.554 1.00 45.03 86 GLU A CA 1
ATOM 681 C C . GLU A 1 86 ? 27.149 9.301 -1.778 1.00 45.03 86 GLU A C 1
ATOM 683 O O . GLU A 1 86 ? 27.821 10.321 -1.863 1.00 45.03 86 GLU A O 1
ATOM 688 N N . VAL A 1 87 ? 26.243 8.975 -2.704 1.00 47.03 87 VAL A N 1
ATOM 689 C CA . VAL A 1 87 ? 25.984 9.772 -3.913 1.00 47.03 87 VAL A CA 1
ATOM 690 C C . VAL A 1 87 ? 24.930 10.850 -3.648 1.00 47.03 87 VAL A C 1
ATOM 692 O O . VAL A 1 87 ? 25.076 11.984 -4.102 1.00 47.03 87 VAL A O 1
ATOM 695 N N . LEU A 1 88 ? 23.907 10.528 -2.851 1.00 47.12 88 LEU A N 1
ATOM 696 C CA . LEU A 1 88 ? 22.849 11.458 -2.442 1.00 47.12 88 LEU A CA 1
ATOM 697 C C . LEU A 1 88 ? 23.319 12.519 -1.429 1.00 47.12 88 LEU A C 1
ATOM 699 O O . LEU A 1 88 ? 22.730 13.593 -1.373 1.00 47.12 88 LEU A O 1
ATOM 703 N N . PHE A 1 89 ? 24.357 12.247 -0.631 1.00 38.56 89 PHE A N 1
ATOM 704 C CA . PHE A 1 89 ? 24.886 13.174 0.380 1.00 38.56 89 PHE A CA 1
ATOM 705 C C . PHE A 1 89 ? 25.944 14.146 -0.162 1.00 38.56 89 PHE A C 1
ATOM 707 O O . PHE A 1 89 ? 26.154 15.192 0.452 1.00 38.56 89 PHE A O 1
ATOM 714 N N . ILE A 1 90 ? 26.557 13.879 -1.325 1.00 38.47 90 ILE A N 1
ATOM 715 C CA . ILE A 1 90 ? 27.466 14.843 -1.976 1.00 38.47 90 ILE A CA 1
ATOM 716 C C . ILE A 1 90 ? 26.722 16.143 -2.339 1.00 38.47 90 ILE A C 1
ATOM 718 O O . ILE A 1 90 ? 27.332 17.207 -2.337 1.00 38.47 90 ILE A O 1
ATOM 722 N N . SER A 1 91 ? 25.396 16.110 -2.540 1.00 39.59 91 SER A N 1
ATOM 723 C CA . SER A 1 91 ? 24.598 17.325 -2.781 1.00 39.59 91 SER A CA 1
ATOM 724 C C . SER A 1 91 ? 24.193 18.084 -1.512 1.00 39.59 91 SER A C 1
ATOM 726 O O . SER A 1 91 ? 23.666 19.190 -1.612 1.00 39.59 91 SER A O 1
ATOM 728 N N . HIS A 1 92 ? 24.392 17.513 -0.318 1.00 35.66 92 HIS A N 1
ATOM 729 C CA . HIS A 1 92 ? 24.027 18.182 0.936 1.00 35.66 92 HIS A CA 1
ATOM 730 C C . HIS A 1 92 ? 25.131 19.126 1.431 1.00 35.66 92 HIS A C 1
ATOM 732 O O . HIS A 1 92 ? 24.866 20.053 2.193 1.00 35.66 92 HIS A O 1
ATOM 738 N N . ILE A 1 93 ? 26.357 18.942 0.934 1.00 36.78 93 ILE A N 1
ATOM 739 C CA . ILE A 1 93 ? 27.493 19.833 1.164 1.00 36.78 93 ILE A CA 1
ATOM 740 C C . ILE A 1 93 ? 27.718 20.650 -0.109 1.00 36.78 93 ILE A C 1
ATOM 742 O O . ILE A 1 93 ? 28.745 20.551 -0.770 1.00 36.78 93 ILE A O 1
ATOM 746 N N . CYS A 1 94 ? 26.779 21.540 -0.419 1.00 39.09 94 CYS A N 1
ATOM 747 C CA . CYS A 1 94 ? 27.111 22.753 -1.167 1.00 39.09 94 CYS A CA 1
ATOM 748 C C . CYS A 1 94 ? 27.841 23.740 -0.232 1.00 39.09 94 CYS A C 1
ATOM 750 O O . CYS A 1 94 ? 27.463 24.902 -0.125 1.00 39.09 94 CYS A O 1
ATOM 752 N N . ASP A 1 95 ? 28.868 23.271 0.486 1.00 37.50 95 ASP A N 1
ATOM 753 C CA . ASP A 1 95 ? 29.919 24.155 0.972 1.00 37.50 95 ASP A CA 1
ATOM 754 C C . ASP A 1 95 ? 30.945 24.239 -0.155 1.00 37.50 95 ASP A C 1
ATOM 756 O O . ASP A 1 95 ? 31.397 23.227 -0.691 1.00 37.50 95 ASP A O 1
ATOM 760 N N . SER A 1 96 ? 31.286 25.470 -0.502 1.00 39.06 96 SER A N 1
ATOM 761 C CA . SER A 1 96 ? 32.255 25.966 -1.483 1.00 39.06 96 SER A CA 1
ATOM 762 C C . SER A 1 96 ? 33.656 25.311 -1.522 1.00 39.06 96 SER A C 1
ATOM 764 O O . SER A 1 96 ? 34.565 25.858 -2.144 1.00 39.06 96 SER A O 1
ATOM 766 N N . ARG A 1 97 ? 33.890 24.176 -0.851 1.00 37.12 97 ARG A N 1
ATOM 767 C CA . ARG A 1 97 ? 35.221 23.634 -0.543 1.00 37.12 97 ARG A CA 1
ATOM 768 C C . ARG A 1 97 ? 35.424 22.128 -0.760 1.00 37.12 97 ARG A C 1
ATOM 770 O O . ARG A 1 97 ? 36.358 21.583 -0.180 1.00 37.12 97 ARG A O 1
ATOM 777 N N . HIS A 1 98 ? 34.653 21.449 -1.612 1.00 39.00 98 HIS A N 1
ATOM 778 C CA . HIS A 1 98 ? 34.977 20.061 -1.997 1.00 39.00 98 HIS A CA 1
ATOM 779 C C . HIS A 1 98 ? 35.413 19.934 -3.463 1.00 39.00 98 HIS A C 1
ATOM 781 O O . HIS A 1 98 ? 34.622 20.049 -4.394 1.00 39.00 98 HIS A O 1
ATOM 787 N N . ALA A 1 99 ? 36.710 19.665 -3.631 1.00 36.97 99 ALA A N 1
ATOM 788 C CA . ALA A 1 99 ? 37.438 19.515 -4.890 1.00 36.97 99 ALA A CA 1
ATOM 789 C C . ALA A 1 99 ? 37.176 18.185 -5.635 1.00 36.97 99 ALA A C 1
ATOM 791 O O . ALA A 1 99 ? 37.812 17.927 -6.648 1.00 36.97 99 ALA A O 1
ATOM 792 N N . ASP A 1 100 ? 36.232 17.355 -5.178 1.00 40.34 100 ASP A N 1
ATOM 793 C CA . ASP A 1 100 ? 35.891 16.076 -5.826 1.00 40.34 100 ASP A CA 1
ATOM 794 C C . ASP A 1 100 ? 34.673 16.166 -6.769 1.00 40.34 100 ASP A C 1
ATOM 796 O O . ASP A 1 100 ? 34.292 15.176 -7.398 1.00 40.34 100 ASP A O 1
ATOM 800 N N . MET A 1 101 ? 34.082 17.358 -6.931 1.00 37.97 101 MET A N 1
ATOM 801 C CA . MET A 1 101 ? 32.982 17.596 -7.879 1.00 37.97 101 MET A CA 1
ATOM 802 C C . MET A 1 101 ? 33.378 17.344 -9.347 1.00 37.97 101 MET A C 1
ATOM 804 O O . MET A 1 101 ? 32.516 17.004 -10.154 1.00 37.97 101 MET A O 1
ATOM 808 N N . GLU A 1 102 ? 34.665 17.425 -9.701 1.00 39.75 102 GLU A N 1
ATOM 809 C CA . GLU A 1 102 ? 35.135 17.284 -11.090 1.00 39.75 102 GLU A CA 1
ATOM 810 C C . GLU A 1 102 ? 34.962 15.880 -11.687 1.00 39.75 102 GLU A C 1
ATOM 812 O O . GLU A 1 102 ? 34.969 15.734 -12.908 1.00 39.75 102 GLU A O 1
ATOM 817 N N . LYS A 1 103 ? 34.809 14.828 -10.870 1.00 41.03 103 LYS A N 1
ATOM 818 C CA . LYS A 1 103 ? 34.741 13.454 -11.402 1.00 41.03 103 LYS A CA 1
ATOM 819 C C . LYS A 1 103 ? 33.360 13.031 -11.893 1.00 41.03 103 LYS A C 1
ATOM 821 O O . LYS A 1 103 ? 33.288 12.182 -12.776 1.00 41.03 103 LYS A O 1
ATOM 826 N N . ASN A 1 104 ? 32.293 13.602 -11.331 1.00 38.12 104 ASN A N 1
ATOM 827 C CA . ASN A 1 104 ? 30.913 13.175 -11.594 1.00 38.12 104 ASN A CA 1
ATOM 828 C C . ASN A 1 104 ? 30.014 14.297 -12.140 1.00 38.12 104 ASN A C 1
ATOM 830 O O . ASN A 1 104 ? 28.875 14.017 -12.513 1.00 38.12 104 ASN A O 1
ATOM 834 N N . PHE A 1 105 ? 30.504 15.541 -12.208 1.00 38.00 105 PHE A N 1
ATOM 835 C CA . PHE A 1 105 ? 29.772 16.680 -12.759 1.00 38.00 105 PHE A CA 1
ATOM 836 C C . PHE A 1 105 ? 30.500 17.289 -13.968 1.00 38.00 105 PHE A C 1
ATOM 838 O O . PHE A 1 105 ? 31.729 17.368 -13.973 1.00 38.00 105 PHE A O 1
ATOM 845 N N . PRO A 1 106 ? 29.768 17.760 -14.992 1.00 37.38 106 PRO A N 1
ATOM 846 C CA . PRO A 1 106 ? 30.351 18.557 -16.065 1.00 37.38 106 PRO A CA 1
ATOM 847 C C . PRO A 1 106 ? 30.943 19.864 -15.510 1.00 37.38 106 PRO A C 1
ATOM 849 O O . PRO A 1 106 ? 30.266 20.607 -14.807 1.00 37.38 106 PRO A O 1
ATOM 852 N N . THR A 1 107 ? 32.193 20.170 -15.855 1.00 39.38 107 THR A N 1
ATOM 853 C CA . THR A 1 107 ? 32.995 21.287 -15.310 1.00 39.38 107 THR A CA 1
ATOM 854 C C . THR A 1 107 ? 32.768 22.642 -15.995 1.00 39.38 107 THR A C 1
ATOM 856 O O . THR A 1 107 ? 33.619 23.529 -15.931 1.00 39.38 107 THR A O 1
ATOM 859 N N . VAL A 1 108 ? 31.647 22.824 -16.694 1.00 40.56 108 VAL A N 1
ATOM 860 C CA . VAL A 1 108 ? 31.435 23.988 -17.570 1.00 40.56 108 VAL A CA 1
ATOM 861 C C . VAL A 1 108 ? 30.700 25.115 -16.839 1.00 40.56 108 VAL A C 1
ATOM 863 O O . VAL A 1 108 ? 29.723 24.873 -16.138 1.00 40.56 108 VAL A O 1
ATOM 866 N N . ASP A 1 109 ? 31.178 26.350 -17.021 1.00 40.97 109 ASP A N 1
ATOM 867 C CA . ASP A 1 109 ? 30.630 27.578 -16.430 1.00 40.97 109 ASP A CA 1
ATOM 868 C C . ASP A 1 109 ? 29.131 27.766 -16.780 1.00 40.97 109 ASP A C 1
ATOM 870 O O . ASP A 1 109 ? 28.802 27.950 -17.961 1.00 40.97 109 ASP A O 1
ATOM 874 N N . PRO A 1 110 ? 28.217 27.777 -15.785 1.00 38.03 110 PRO A N 1
ATOM 875 C CA . PRO A 1 110 ? 26.778 27.948 -16.001 1.00 38.03 110 PRO A CA 1
ATOM 876 C C . PRO A 1 110 ? 26.407 29.261 -16.704 1.00 38.03 110 PRO A C 1
ATOM 878 O O . PRO A 1 110 ? 25.365 29.336 -17.353 1.00 38.03 110 PRO A O 1
ATOM 881 N N . ALA A 1 111 ? 27.244 30.301 -16.609 1.00 40.19 111 ALA A N 1
ATOM 882 C CA . ALA A 1 111 ? 27.002 31.582 -17.269 1.00 40.19 111 ALA A CA 1
ATOM 883 C C . ALA A 1 111 ? 27.288 31.542 -18.782 1.00 40.19 111 ALA A C 1
ATOM 885 O O . ALA A 1 111 ? 26.820 32.415 -19.517 1.00 40.19 111 ALA A O 1
ATOM 886 N N . GLN A 1 112 ? 28.028 30.535 -19.263 1.00 40.12 112 GLN A N 1
ATOM 887 C CA . GLN A 1 112 ? 28.349 30.368 -20.685 1.00 40.12 112 GLN A CA 1
ATOM 888 C C . GLN A 1 112 ? 27.387 29.433 -21.430 1.00 40.12 112 GLN A C 1
ATOM 890 O O . GLN A 1 112 ? 27.382 29.424 -22.661 1.00 40.12 112 GLN A O 1
ATOM 895 N N . GLN A 1 113 ? 26.524 28.700 -20.721 1.00 39.97 113 GLN A N 1
ATOM 896 C CA . GLN A 1 113 ? 25.479 27.862 -21.311 1.00 39.97 113 GLN A CA 1
ATOM 897 C C . GLN A 1 113 ? 24.104 28.463 -21.040 1.00 39.97 113 GLN A C 1
ATOM 899 O O . GLN A 1 113 ? 23.404 28.123 -20.091 1.00 39.97 113 GLN A O 1
ATOM 904 N N . SER A 1 114 ? 23.673 29.342 -21.941 1.00 33.38 114 SER A N 1
ATOM 905 C CA . SER A 1 114 ? 22.245 29.613 -22.074 1.00 33.38 114 SER A CA 1
ATOM 906 C C . SER A 1 114 ? 21.528 28.295 -22.425 1.00 33.38 114 SER A C 1
ATOM 908 O O . SER A 1 114 ? 21.678 27.765 -23.519 1.00 33.38 114 SER A O 1
ATOM 910 N N . TRP A 1 115 ? 20.774 27.754 -21.462 1.00 35.44 115 TRP A N 1
ATOM 911 C CA . TRP A 1 115 ? 19.763 26.696 -21.633 1.00 35.44 115 TRP A CA 1
ATOM 912 C C . TRP A 1 115 ? 20.216 25.296 -22.073 1.00 35.44 115 TRP A C 1
ATOM 914 O O . TRP A 1 115 ? 19.379 24.493 -22.470 1.00 35.44 115 TRP A O 1
ATOM 924 N N . GLN A 1 116 ? 21.492 24.946 -21.945 1.00 34.12 116 GLN A N 1
ATOM 925 C CA . GLN A 1 116 ? 21.940 23.559 -22.121 1.00 34.12 116 GLN A CA 1
ATOM 926 C C . GLN A 1 116 ? 22.739 23.116 -20.905 1.00 34.12 116 GLN A C 1
ATOM 928 O O . GLN A 1 116 ? 23.945 22.911 -20.991 1.00 34.12 116 GLN A O 1
ATOM 933 N N . LEU A 1 117 ? 22.058 22.965 -19.764 1.00 36.97 117 LEU A N 1
ATOM 934 C CA . LEU A 1 117 ? 22.584 22.087 -18.722 1.00 36.97 117 LEU A CA 1
ATOM 935 C C . LEU A 1 117 ? 22.817 20.721 -19.390 1.00 36.97 117 LEU A C 1
ATOM 937 O O . LEU A 1 117 ? 21.898 20.231 -20.054 1.00 36.97 117 LEU A O 1
ATOM 941 N N . PRO A 1 118 ? 24.013 20.117 -19.283 1.00 34.88 118 PRO A N 1
ATOM 942 C CA . PRO A 1 118 ? 24.222 18.750 -19.743 1.00 34.88 118 PRO A CA 1
ATOM 943 C C . PRO A 1 118 ? 23.122 17.891 -19.128 1.00 34.88 118 PRO A C 1
ATOM 945 O O . PRO A 1 118 ? 22.873 18.042 -17.932 1.00 34.88 118 PRO A O 1
ATOM 948 N N . ASP A 1 119 ? 22.431 17.061 -19.922 1.00 40.94 119 ASP A N 1
ATOM 949 C CA . ASP A 1 119 ? 21.449 16.116 -19.381 1.00 40.94 119 ASP A CA 1
ATOM 950 C C . ASP A 1 119 ? 22.196 15.305 -18.324 1.00 40.94 119 ASP A C 1
ATOM 952 O O . ASP A 1 119 ? 23.035 14.463 -18.648 1.00 40.94 119 ASP A O 1
ATOM 956 N N . THR A 1 120 ? 21.978 15.634 -17.046 1.00 40.53 120 THR A N 1
ATOM 957 C CA . THR A 1 120 ? 22.729 15.051 -15.926 1.00 40.53 120 THR A CA 1
ATOM 958 C C . THR A 1 120 ? 22.467 13.548 -15.837 1.00 40.53 120 THR A C 1
ATOM 960 O O . THR A 1 120 ? 23.149 12.818 -15.114 1.00 40.53 120 THR A O 1
ATOM 963 N N . GLY A 1 121 ? 21.493 13.089 -16.618 1.00 44.91 121 GLY A N 1
ATOM 964 C CA . GLY A 1 121 ? 21.048 11.739 -16.783 1.00 44.91 121 GLY A CA 1
ATOM 965 C C . GLY A 1 121 ? 19.689 11.575 -16.130 1.00 44.91 121 GLY A C 1
ATOM 966 O O . GLY A 1 121 ? 19.318 12.233 -15.155 1.00 44.91 121 GLY A O 1
ATOM 967 N N . ILE A 1 122 ? 18.936 10.654 -16.704 1.00 45.84 122 ILE A N 1
ATOM 968 C CA . ILE A 1 122 ? 17.560 10.293 -16.364 1.00 45.84 122 ILE A CA 1
ATOM 969 C C . ILE A 1 122 ? 17.379 10.031 -14.863 1.00 45.84 122 ILE A C 1
ATOM 971 O O . ILE A 1 122 ? 16.315 10.328 -14.312 1.00 45.84 122 ILE A O 1
ATOM 975 N N . GLN A 1 123 ? 18.444 9.540 -14.230 1.00 46.25 123 GLN A N 1
ATOM 976 C CA . GLN A 1 123 ? 18.628 9.313 -12.805 1.00 46.25 123 GLN A CA 1
ATOM 977 C C . GLN A 1 123 ? 18.303 10.476 -11.857 1.00 46.25 123 GLN A C 1
ATOM 979 O O . GLN A 1 123 ? 17.962 10.274 -10.695 1.00 46.25 123 GLN A O 1
ATOM 984 N N . TRP A 1 124 ? 18.433 11.706 -12.335 1.00 48.50 124 TRP A N 1
ATOM 985 C CA . TRP A 1 124 ? 18.323 12.896 -11.496 1.00 48.50 124 TRP A CA 1
ATOM 986 C C . TRP A 1 124 ? 16.966 13.582 -11.620 1.00 48.50 124 TRP A C 1
ATOM 988 O O . TRP A 1 124 ? 16.722 14.625 -11.019 1.00 48.50 124 TRP A O 1
ATOM 998 N N . ARG A 1 125 ? 16.050 12.976 -12.384 1.00 59.81 125 ARG A N 1
ATOM 999 C CA . ARG A 1 125 ? 14.644 13.373 -12.428 1.00 59.81 125 ARG A CA 1
ATOM 1000 C C . ARG A 1 125 ? 13.936 12.688 -11.266 1.00 59.81 125 ARG A C 1
ATOM 1002 O O . ARG A 1 125 ? 13.742 11.474 -11.296 1.00 59.81 125 ARG A O 1
ATOM 1009 N N . ALA A 1 126 ? 13.498 13.451 -10.267 1.00 61.72 126 ALA A N 1
ATOM 1010 C CA . ALA A 1 126 ? 12.880 12.888 -9.063 1.00 61.72 126 ALA A CA 1
ATOM 1011 C C . ALA A 1 126 ? 11.704 11.939 -9.328 1.00 61.72 126 ALA A C 1
ATOM 1013 O O . ALA A 1 126 ? 11.536 10.956 -8.615 1.00 61.72 126 ALA A O 1
ATOM 1014 N N . MET A 1 127 ? 10.920 12.171 -10.385 1.00 68.50 127 MET A N 1
ATOM 1015 C CA . MET A 1 127 ? 9.846 11.252 -10.782 1.00 68.50 127 MET A CA 1
ATOM 1016 C C . MET A 1 127 ? 10.379 9.858 -11.129 1.00 68.50 127 MET A C 1
ATOM 1018 O O . MET A 1 127 ? 9.818 8.848 -10.710 1.00 68.50 127 MET A O 1
ATOM 1022 N N . ASN A 1 128 ? 11.469 9.797 -11.886 1.00 69.25 128 ASN A N 1
ATOM 1023 C CA . ASN A 1 128 ? 12.081 8.535 -12.255 1.00 69.25 128 ASN A CA 1
ATOM 1024 C C . ASN A 1 128 ? 12.726 7.866 -11.027 1.00 69.25 128 ASN A C 1
ATOM 1026 O O . ASN A 1 128 ? 12.620 6.654 -10.896 1.00 69.25 128 ASN A O 1
ATOM 1030 N N . ALA A 1 129 ? 13.281 8.639 -10.083 1.00 71.19 129 ALA A N 1
ATOM 1031 C CA . ALA A 1 129 ? 13.752 8.110 -8.798 1.00 71.19 129 ALA A CA 1
ATOM 1032 C C . ALA A 1 129 ? 12.604 7.493 -7.974 1.00 71.19 129 ALA A C 1
ATOM 1034 O O . ALA A 1 129 ? 12.729 6.379 -7.466 1.00 71.19 129 ALA A O 1
ATOM 1035 N N . ALA A 1 130 ? 11.446 8.163 -7.907 1.00 75.38 130 ALA A N 1
ATOM 1036 C CA . ALA A 1 130 ? 10.258 7.630 -7.241 1.00 75.38 130 ALA A CA 1
ATOM 1037 C C . ALA A 1 130 ? 9.764 6.330 -7.894 1.00 75.38 130 ALA A C 1
ATOM 1039 O O . ALA A 1 130 ? 9.352 5.413 -7.187 1.00 75.38 130 ALA A O 1
ATOM 1040 N N . LYS A 1 131 ? 9.849 6.209 -9.224 1.00 77.44 131 LYS A N 1
ATOM 1041 C CA . LYS A 1 131 ? 9.514 4.977 -9.959 1.00 77.44 131 LYS A CA 1
ATOM 1042 C C . LYS A 1 131 ? 10.560 3.876 -9.792 1.00 77.44 131 LYS A C 1
ATOM 1044 O O . LYS A 1 131 ? 10.193 2.710 -9.638 1.00 77.44 131 LYS A O 1
ATOM 1049 N N . ALA A 1 132 ? 11.840 4.232 -9.733 1.00 75.56 132 ALA A N 1
ATOM 1050 C CA . ALA A 1 132 ? 12.929 3.291 -9.502 1.00 75.56 132 ALA A CA 1
ATOM 1051 C C . ALA A 1 132 ? 12.771 2.555 -8.161 1.00 75.56 132 ALA A C 1
ATOM 1053 O O . ALA A 1 132 ? 13.030 1.358 -8.098 1.00 75.56 132 ALA A O 1
ATOM 1054 N N . LEU A 1 133 ? 12.222 3.203 -7.124 1.00 79.00 133 LEU A N 1
ATOM 1055 C CA . LEU A 1 133 ? 11.862 2.537 -5.861 1.00 79.00 133 LEU A CA 1
ATOM 1056 C C . LEU A 1 133 ? 10.901 1.350 -6.058 1.00 79.00 133 LEU A C 1
ATOM 1058 O O . LEU A 1 133 ? 11.043 0.317 -5.409 1.00 79.00 133 LEU A O 1
ATOM 1062 N N . THR A 1 134 ? 9.9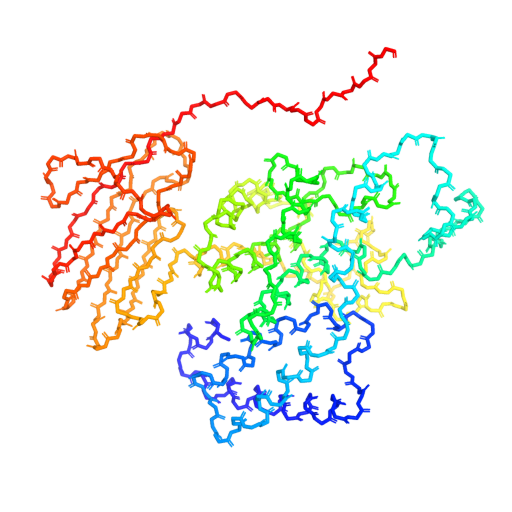37 1.467 -6.977 1.00 83.00 134 THR A N 1
ATOM 1063 C CA . THR A 1 134 ? 9.064 0.344 -7.347 1.00 83.00 134 THR A CA 1
ATOM 1064 C C . THR A 1 134 ? 9.853 -0.763 -8.056 1.00 83.00 134 THR A C 1
ATOM 1066 O O . THR A 1 134 ? 9.597 -1.943 -7.815 1.00 83.00 134 THR A O 1
ATOM 1069 N N . ALA A 1 135 ? 10.797 -0.407 -8.932 1.00 78.25 135 ALA A N 1
ATOM 1070 C CA . ALA A 1 135 ? 11.633 -1.378 -9.639 1.00 78.25 135 ALA A CA 1
ATOM 1071 C C . ALA A 1 135 ? 12.514 -2.182 -8.683 1.00 78.25 135 ALA A C 1
ATOM 1073 O O . ALA A 1 135 ? 12.572 -3.405 -8.803 1.00 78.25 135 ALA A O 1
ATOM 1074 N N . LEU A 1 136 ? 13.113 -1.506 -7.707 1.00 75.56 136 LEU A N 1
ATOM 1075 C CA . LEU A 1 136 ? 13.864 -2.114 -6.618 1.00 75.56 136 LEU A CA 1
ATOM 1076 C C . LEU A 1 136 ? 13.009 -3.153 -5.873 1.00 75.56 136 LEU A C 1
ATOM 1078 O O . LEU A 1 136 ? 13.303 -4.347 -5.964 1.00 75.56 136 LEU A O 1
ATOM 1082 N N . GLY A 1 137 ? 11.851 -2.743 -5.333 1.00 79.06 137 GLY A N 1
ATOM 1083 C CA . GLY A 1 137 ? 10.940 -3.658 -4.627 1.00 79.06 137 GLY A CA 1
ATOM 1084 C C . GLY A 1 137 ? 10.505 -4.862 -5.468 1.00 79.06 137 GLY A C 1
ATOM 1085 O O . GLY A 1 137 ? 10.369 -5.983 -4.972 1.00 79.06 137 GLY A O 1
ATOM 1086 N N . ALA A 1 138 ? 10.315 -4.653 -6.773 1.00 82.00 138 ALA A N 1
ATOM 1087 C CA . ALA A 1 138 ? 9.891 -5.712 -7.679 1.00 82.00 138 ALA A CA 1
ATOM 1088 C C . ALA A 1 138 ? 11.007 -6.730 -7.931 1.00 82.00 138 ALA A C 1
ATOM 1090 O O . ALA A 1 138 ? 10.722 -7.923 -8.049 1.00 82.00 138 ALA A O 1
ATOM 1091 N N . ARG A 1 139 ? 12.266 -6.282 -7.988 1.00 76.75 139 ARG A N 1
ATOM 1092 C CA . ARG A 1 139 ? 13.436 -7.158 -8.105 1.00 76.75 139 ARG A CA 1
ATOM 1093 C C . ARG A 1 139 ? 13.734 -7.888 -6.801 1.00 76.75 139 ARG A C 1
ATOM 1095 O O . ARG A 1 139 ? 14.035 -9.084 -6.862 1.00 76.75 139 ARG A O 1
ATOM 1102 N N . HIS A 1 140 ? 13.592 -7.228 -5.650 1.00 77.19 140 HIS A N 1
ATOM 1103 C CA . HIS A 1 140 ? 13.741 -7.880 -4.350 1.00 77.19 140 HIS A CA 1
ATOM 1104 C C . HIS A 1 140 ? 12.774 -9.066 -4.230 1.00 77.19 140 HIS A C 1
ATOM 1106 O O . HIS A 1 140 ? 13.207 -10.192 -3.996 1.00 77.19 140 HIS A O 1
ATOM 1112 N N . ARG A 1 141 ? 11.492 -8.866 -4.570 1.00 78.88 141 ARG A N 1
ATOM 1113 C CA . ARG A 1 141 ? 10.492 -9.950 -4.605 1.00 78.88 141 ARG A CA 1
ATOM 1114 C C . ARG A 1 141 ? 10.879 -11.136 -5.503 1.00 78.88 141 ARG A C 1
ATOM 1116 O O . ARG A 1 141 ? 10.449 -12.253 -5.238 1.00 78.88 141 ARG A O 1
ATOM 1123 N N . LEU A 1 142 ? 11.629 -10.905 -6.582 1.00 78.00 142 LEU A N 1
ATOM 1124 C CA . LEU A 1 142 ? 12.013 -11.953 -7.538 1.00 78.00 142 LEU A CA 1
ATOM 1125 C C . LEU A 1 142 ? 13.262 -12.739 -7.132 1.00 78.00 142 LEU A C 1
ATOM 1127 O O . LEU A 1 142 ? 13.377 -13.907 -7.492 1.00 78.00 142 LEU A O 1
ATOM 1131 N N . SER A 1 143 ? 14.213 -12.093 -6.460 1.00 68.12 143 SER A N 1
ATOM 1132 C CA . SER A 1 143 ? 15.573 -12.622 -6.286 1.00 68.12 143 SER A CA 1
ATOM 1133 C C . SER A 1 143 ? 16.022 -12.766 -4.836 1.00 68.12 143 SER A C 1
ATOM 1135 O O . SER A 1 143 ? 17.069 -13.368 -4.609 1.00 68.12 143 SER A O 1
ATOM 1137 N N . ASP A 1 144 ? 15.276 -12.199 -3.883 1.00 64.31 144 ASP A N 1
ATOM 1138 C CA . ASP A 1 144 ? 15.647 -12.085 -2.463 1.00 64.31 144 ASP A CA 1
ATOM 1139 C C . ASP A 1 144 ? 17.028 -11.420 -2.239 1.00 64.31 144 ASP A C 1
ATOM 1141 O O . ASP A 1 144 ? 17.642 -11.512 -1.177 1.00 64.31 144 ASP A O 1
ATOM 1145 N N . ASN A 1 145 ? 17.566 -10.751 -3.268 1.00 53.31 145 ASN A N 1
ATOM 1146 C CA . ASN A 1 145 ? 18.947 -10.295 -3.292 1.00 53.31 145 ASN A CA 1
ATOM 1147 C C . ASN A 1 145 ? 19.035 -8.820 -2.874 1.00 53.31 145 ASN A C 1
ATOM 1149 O O . ASN A 1 145 ? 18.993 -7.921 -3.710 1.00 53.31 145 ASN A O 1
ATOM 1153 N N . GLY A 1 146 ? 19.175 -8.595 -1.564 1.00 52.00 146 GLY A N 1
ATOM 1154 C CA . GLY A 1 146 ? 19.392 -7.279 -0.949 1.00 52.00 146 GLY A CA 1
ATOM 1155 C C . GLY A 1 146 ? 18.099 -6.564 -0.555 1.00 52.00 146 GLY A C 1
ATOM 1156 O O . GLY A 1 146 ? 17.075 -6.750 -1.199 1.00 52.00 146 GLY A O 1
ATOM 1157 N N . SER A 1 147 ? 18.140 -5.769 0.521 1.00 53.31 147 SER A N 1
ATOM 1158 C CA . SER A 1 147 ? 16.994 -4.959 0.945 1.00 53.31 147 SER A CA 1
ATOM 1159 C C . SER A 1 147 ? 17.045 -3.581 0.281 1.00 53.31 147 SER A C 1
ATOM 1161 O O . SER A 1 147 ? 18.073 -2.899 0.288 1.00 53.31 147 SER A O 1
ATOM 1163 N N . ASP A 1 148 ? 15.913 -3.152 -0.273 1.00 65.12 148 ASP A N 1
ATOM 1164 C CA . ASP A 1 148 ? 15.748 -1.821 -0.878 1.00 65.12 148 ASP A CA 1
ATOM 1165 C C . ASP A 1 148 ? 15.609 -0.720 0.181 1.00 65.12 148 ASP A C 1
ATOM 1167 O O . ASP A 1 148 ? 15.350 0.452 -0.116 1.00 65.12 148 ASP A O 1
ATOM 1171 N N . ASP A 1 149 ? 15.803 -1.099 1.447 1.00 68.56 149 ASP A N 1
ATOM 1172 C CA . ASP A 1 149 ? 15.543 -0.238 2.574 1.00 68.56 149 ASP A CA 1
ATOM 1173 C C . ASP A 1 149 ? 16.506 0.939 2.629 1.00 68.56 149 ASP A C 1
ATOM 1175 O O . ASP A 1 149 ? 16.108 2.042 3.006 1.00 68.56 149 ASP A O 1
ATOM 1179 N N . ALA A 1 150 ? 17.755 0.703 2.222 1.00 68.25 150 ALA A N 1
ATOM 1180 C CA . ALA A 1 150 ? 18.800 1.711 2.176 1.00 68.25 150 ALA A CA 1
ATOM 1181 C C . ALA A 1 150 ? 18.502 2.800 1.136 1.00 68.25 150 ALA A C 1
ATOM 1183 O O . ALA A 1 150 ? 18.754 3.970 1.405 1.00 68.25 150 ALA A O 1
ATOM 1184 N N . ALA A 1 151 ? 17.931 2.433 -0.017 1.00 68.88 151 ALA A N 1
ATOM 1185 C CA . ALA A 1 151 ? 17.562 3.380 -1.068 1.00 68.88 151 ALA A CA 1
ATOM 1186 C C . ALA A 1 151 ? 16.402 4.281 -0.623 1.00 68.88 151 ALA A C 1
ATOM 1188 O O . ALA A 1 151 ? 16.453 5.503 -0.772 1.00 68.88 151 ALA A O 1
ATOM 1189 N N . TRP A 1 152 ? 15.377 3.684 -0.009 1.00 76.38 152 TRP A N 1
ATOM 1190 C CA . TRP A 1 152 ? 14.276 4.435 0.587 1.00 76.38 152 TRP A CA 1
ATOM 1191 C C . TRP A 1 152 ? 14.742 5.355 1.719 1.00 76.38 152 TRP A C 1
ATOM 1193 O O . TRP A 1 152 ? 14.366 6.527 1.759 1.00 76.38 152 TRP A O 1
ATOM 1203 N N . ASP A 1 153 ? 15.580 4.850 2.625 1.00 74.12 153 ASP A N 1
ATOM 1204 C CA . ASP A 1 153 ? 16.119 5.629 3.741 1.00 74.12 153 ASP A CA 1
ATOM 1205 C C . ASP A 1 153 ? 17.001 6.775 3.261 1.00 74.12 153 ASP A C 1
ATOM 1207 O O . ASP A 1 153 ? 16.929 7.868 3.816 1.00 74.12 153 ASP A O 1
ATOM 1211 N N . ALA A 1 154 ? 17.818 6.554 2.231 1.00 66.38 154 ALA A N 1
ATOM 1212 C CA . ALA A 1 154 ? 18.672 7.593 1.679 1.00 66.38 154 ALA A CA 1
ATOM 1213 C C . ALA A 1 154 ? 17.846 8.750 1.097 1.00 66.38 154 ALA A C 1
ATOM 1215 O O . ALA A 1 154 ? 18.213 9.907 1.276 1.00 66.38 154 ALA A O 1
ATOM 1216 N N . ILE A 1 155 ? 16.702 8.463 0.469 1.00 65.88 155 ILE A N 1
ATOM 1217 C CA . ILE A 1 155 ? 15.794 9.499 -0.041 1.00 65.88 155 ILE A CA 1
ATOM 1218 C C . ILE A 1 155 ? 15.032 10.178 1.105 1.00 65.88 155 ILE A C 1
ATOM 1220 O O . ILE A 1 155 ? 14.980 11.404 1.179 1.00 65.88 155 ILE A O 1
ATOM 1224 N N . THR A 1 156 ? 14.449 9.394 2.014 1.00 65.94 156 THR A N 1
ATOM 1225 C CA . THR A 1 156 ? 13.519 9.911 3.031 1.00 65.94 156 THR A CA 1
ATOM 1226 C C . THR A 1 156 ? 14.193 10.502 4.266 1.00 65.94 156 THR A C 1
ATOM 1228 O O . THR A 1 156 ? 13.605 11.346 4.923 1.00 65.94 156 THR A O 1
ATOM 1231 N N . LYS A 1 157 ? 15.423 10.120 4.617 1.00 65.62 157 LYS A N 1
ATOM 1232 C CA . LYS A 1 157 ? 16.126 10.727 5.764 1.00 65.62 157 LYS A CA 1
ATOM 1233 C C . LYS A 1 157 ? 16.924 11.963 5.375 1.00 65.62 157 LYS A C 1
ATOM 1235 O O . LYS A 1 157 ? 17.041 12.874 6.186 1.00 65.62 157 LYS A O 1
ATOM 1240 N N . ALA A 1 158 ? 17.504 11.977 4.176 1.00 57.94 158 ALA A N 1
ATOM 1241 C CA . ALA A 1 158 ? 18.397 13.056 3.760 1.00 57.94 158 ALA A CA 1
ATOM 1242 C C . ALA A 1 158 ? 17.647 14.230 3.118 1.00 57.94 158 ALA A C 1
ATOM 1244 O O . ALA A 1 158 ? 18.042 15.374 3.304 1.00 57.94 158 ALA A O 1
ATOM 1245 N N . HIS A 1 159 ? 16.562 13.953 2.387 1.00 56.03 159 HIS A N 1
ATOM 1246 C CA . HIS A 1 159 ? 15.992 14.920 1.440 1.00 56.03 159 HIS A CA 1
ATOM 1247 C C . HIS A 1 159 ? 14.501 15.170 1.623 1.00 56.03 159 HIS A C 1
ATOM 1249 O O . HIS A 1 159 ? 13.883 15.870 0.822 1.00 56.03 159 HIS A O 1
ATOM 1255 N N . GLU A 1 160 ? 13.910 14.587 2.662 1.00 62.84 160 GLU A N 1
ATOM 1256 C CA . GLU A 1 160 ? 12.487 14.695 2.924 1.00 62.84 160 GLU A CA 1
ATOM 1257 C C . GLU A 1 160 ? 12.104 16.060 3.499 1.00 62.84 160 GLU A C 1
ATOM 1259 O O . GLU A 1 160 ? 12.592 16.515 4.534 1.00 62.84 160 GLU A O 1
ATOM 1264 N N . GLN A 1 161 ? 11.159 16.697 2.825 1.00 61.41 161 GLN A N 1
ATOM 1265 C CA . GLN A 1 161 ? 10.488 17.906 3.262 1.00 61.41 161 GLN A CA 1
ATOM 1266 C C . GLN A 1 161 ? 9.476 17.577 4.370 1.00 61.41 161 GLN A C 1
ATOM 1268 O O . GLN A 1 161 ? 9.004 16.444 4.470 1.00 61.41 161 GLN A O 1
ATOM 1273 N N . PRO A 1 162 ? 9.050 18.557 5.187 1.00 63.59 162 PRO A N 1
ATOM 1274 C CA . PRO A 1 162 ? 8.109 18.321 6.288 1.00 63.59 162 PRO A CA 1
ATOM 1275 C C . PRO A 1 162 ? 6.813 17.592 5.889 1.00 63.59 162 PRO A C 1
ATOM 1277 O O . PRO A 1 162 ? 6.241 16.866 6.698 1.00 63.59 162 PRO A O 1
ATOM 1280 N N . PHE A 1 163 ? 6.372 17.740 4.637 1.00 62.28 163 PHE A N 1
ATOM 1281 C CA . PHE A 1 163 ? 5.199 17.067 4.069 1.00 62.28 163 PHE A CA 1
ATOM 1282 C C . PHE A 1 163 ? 5.484 15.676 3.460 1.00 62.28 163 PHE A C 1
ATOM 1284 O O . PHE A 1 163 ? 4.592 15.075 2.865 1.00 62.28 163 PHE A O 1
ATOM 1291 N N . GLY A 1 164 ? 6.696 15.137 3.630 1.00 66.75 164 GLY A N 1
ATOM 1292 C CA . GLY A 1 164 ? 7.072 13.762 3.279 1.00 66.75 164 GLY A CA 1
ATOM 1293 C C . GLY A 1 164 ? 7.633 13.556 1.867 1.00 66.75 164 GLY A C 1
ATOM 1294 O O . GLY A 1 164 ? 7.916 12.423 1.487 1.00 66.75 164 GLY A O 1
ATOM 1295 N N . LEU A 1 165 ? 7.757 14.615 1.060 1.00 67.50 165 LEU A N 1
ATOM 1296 C CA . LEU A 1 165 ? 8.275 14.534 -0.311 1.00 67.50 165 LEU A CA 1
ATOM 1297 C C . LEU A 1 165 ? 9.773 14.824 -0.344 1.00 67.50 165 LEU A C 1
ATOM 1299 O O . LEU A 1 165 ? 10.255 15.597 0.472 1.00 67.50 165 LEU A O 1
ATOM 1303 N N . PHE A 1 166 ? 10.498 14.261 -1.304 1.00 66.19 166 PHE A N 1
ATOM 1304 C CA . PHE A 1 166 ? 11.885 14.645 -1.558 1.00 66.19 166 PHE A CA 1
ATOM 1305 C C . PHE A 1 166 ? 11.981 15.680 -2.687 1.00 66.19 166 PHE A C 1
ATOM 1307 O O . PHE A 1 166 ? 11.181 15.657 -3.627 1.00 66.19 166 PHE A O 1
ATOM 1314 N N . ALA A 1 167 ? 12.948 16.597 -2.589 1.00 56.91 167 ALA A N 1
ATOM 1315 C CA . ALA A 1 167 ? 13.060 17.738 -3.497 1.00 56.91 167 ALA A CA 1
ATOM 1316 C C . ALA A 1 167 ? 13.439 17.321 -4.940 1.00 56.91 167 ALA A C 1
ATOM 1318 O O . ALA A 1 167 ? 14.386 16.552 -5.132 1.00 56.91 167 ALA A O 1
ATOM 1319 N N . PRO A 1 168 ? 12.754 17.849 -5.977 1.00 47.78 168 PRO A N 1
ATOM 1320 C CA . PRO A 1 168 ? 12.914 17.366 -7.346 1.00 47.78 168 PRO A CA 1
ATOM 1321 C C . PRO A 1 168 ? 14.144 17.865 -8.121 1.00 47.78 168 PRO A C 1
ATOM 1323 O O . PRO A 1 168 ? 14.473 17.268 -9.146 1.00 47.78 168 PRO A O 1
ATOM 1326 N N . PHE A 1 169 ? 14.831 18.916 -7.652 1.00 47.84 169 PHE A N 1
ATOM 1327 C CA . PHE A 1 169 ? 15.872 19.634 -8.413 1.00 47.84 169 PHE A CA 1
ATOM 1328 C C . PHE A 1 169 ? 17.190 19.839 -7.655 1.00 47.84 169 PHE A C 1
ATOM 1330 O O . PHE A 1 169 ? 17.868 20.854 -7.822 1.00 47.84 169 PHE A O 1
ATOM 1337 N N . MET A 1 170 ? 17.603 18.870 -6.839 1.00 43.62 170 MET A N 1
ATOM 1338 C CA . MET A 1 170 ? 18.796 19.024 -5.992 1.00 43.62 170 MET A CA 1
ATOM 1339 C C . MET A 1 170 ? 20.100 19.294 -6.768 1.00 43.62 170 MET A C 1
ATOM 1341 O O . MET A 1 170 ? 21.019 19.894 -6.221 1.00 43.62 170 MET A O 1
ATOM 1345 N N . HIS A 1 171 ? 20.169 18.951 -8.059 1.00 41.88 171 HIS A N 1
ATOM 1346 C CA . HIS A 1 171 ? 21.332 19.225 -8.923 1.00 41.88 171 HIS A CA 1
ATOM 1347 C C . HIS A 1 171 ? 21.417 20.663 -9.420 1.00 41.88 171 HIS A C 1
ATOM 1349 O O . HIS A 1 171 ? 22.484 21.092 -9.844 1.00 41.88 171 HIS A O 1
ATOM 1355 N N . ALA A 1 172 ? 20.315 21.410 -9.377 1.00 36.62 172 ALA A N 1
ATOM 1356 C CA . ALA A 1 172 ? 20.296 22.800 -9.814 1.00 36.62 172 ALA A CA 1
ATOM 1357 C C . ALA A 1 172 ? 20.641 23.779 -8.678 1.00 36.62 172 ALA A C 1
ATOM 1359 O O . ALA A 1 172 ? 20.595 24.988 -8.888 1.00 36.62 172 ALA A O 1
ATOM 1360 N N . GLY A 1 173 ? 20.927 23.290 -7.459 1.00 34.06 173 GLY A N 1
ATOM 1361 C CA . GLY A 1 173 ? 21.091 24.149 -6.278 1.00 34.06 173 GLY A CA 1
ATOM 1362 C C . GLY A 1 173 ? 19.822 24.939 -5.926 1.00 34.06 173 GLY A C 1
ATOM 1363 O O . GLY A 1 173 ? 19.868 25.883 -5.140 1.00 34.06 173 GLY A O 1
ATOM 1364 N N . GLN A 1 174 ? 18.688 24.564 -6.520 1.00 34.62 174 GLN A N 1
ATOM 1365 C CA . GLN A 1 174 ? 17.403 25.220 -6.360 1.00 34.62 174 GLN A CA 1
ATOM 1366 C C . GLN A 1 174 ? 16.542 24.393 -5.407 1.00 34.62 174 GLN A C 1
ATOM 1368 O O . GLN A 1 174 ? 15.895 23.420 -5.794 1.00 34.62 174 GLN A O 1
ATOM 1373 N N . TYR A 1 175 ? 16.552 24.789 -4.134 1.00 37.00 175 TYR A N 1
ATOM 1374 C CA . TYR A 1 175 ? 15.570 24.344 -3.150 1.00 37.00 175 TYR A CA 1
ATOM 1375 C C . TYR A 1 175 ? 14.258 25.081 -3.412 1.00 37.00 175 TYR A C 1
ATOM 1377 O O . TYR A 1 175 ? 13.983 26.122 -2.816 1.00 37.00 175 TYR A O 1
ATOM 1385 N N . TYR A 1 176 ? 13.460 24.565 -4.340 1.00 36.75 176 TYR A N 1
ATOM 1386 C CA . TYR A 1 176 ? 12.059 24.943 -4.411 1.00 36.75 176 TYR A CA 1
ATOM 1387 C C . TYR A 1 176 ? 11.244 23.934 -3.604 1.00 36.75 176 TYR A C 1
ATOM 1389 O O . TYR A 1 176 ? 11.273 22.732 -3.879 1.00 36.75 176 TYR A O 1
ATOM 1397 N N . ASP A 1 177 ? 10.504 24.427 -2.610 1.00 39.12 177 ASP A N 1
ATOM 1398 C CA . ASP A 1 177 ? 9.448 23.674 -1.928 1.00 39.12 177 ASP A CA 1
ATOM 1399 C C . ASP A 1 177 ? 8.245 23.513 -2.871 1.00 39.12 177 ASP A C 1
ATOM 1401 O O . ASP A 1 177 ? 7.168 24.070 -2.668 1.00 39.12 177 ASP A O 1
ATOM 1405 N N . GLU A 1 178 ? 8.450 22.782 -3.965 1.00 43.34 178 GLU A N 1
ATOM 1406 C CA . GLU A 1 178 ? 7.434 22.509 -4.971 1.00 43.34 178 GLU A CA 1
ATOM 1407 C C . GLU A 1 178 ? 6.869 21.101 -4.786 1.00 43.34 178 GLU A C 1
ATOM 1409 O O . GLU A 1 178 ? 7.553 20.091 -4.958 1.00 43.34 178 GLU A O 1
ATOM 1414 N N . GLY A 1 179 ? 5.577 21.028 -4.467 1.00 46.91 179 GLY A N 1
ATOM 1415 C CA . GLY A 1 179 ? 4.821 19.782 -4.486 1.00 46.91 179 GLY A CA 1
ATOM 1416 C C . GLY A 1 179 ? 4.444 19.404 -5.917 1.00 46.91 179 GLY A C 1
ATOM 1417 O O . GLY A 1 179 ? 3.488 19.939 -6.476 1.00 46.91 179 GLY A O 1
ATOM 1418 N N . TRP A 1 180 ? 5.172 18.460 -6.511 1.00 60.91 180 TRP A N 1
ATOM 1419 C CA . TRP A 1 180 ? 4.819 17.892 -7.813 1.00 60.91 180 TRP A CA 1
ATOM 1420 C C . TRP A 1 180 ? 3.830 16.735 -7.612 1.00 60.91 180 TRP A C 1
ATOM 1422 O O . TRP A 1 180 ? 4.224 15.650 -7.194 1.00 60.91 180 TRP A O 1
ATOM 1432 N N . LEU A 1 181 ? 2.545 16.933 -7.935 1.00 63.97 181 LEU A N 1
ATOM 1433 C CA . LEU A 1 181 ? 1.477 15.946 -7.677 1.00 63.97 181 LEU A CA 1
ATOM 1434 C C . LEU A 1 181 ? 1.774 14.548 -8.258 1.00 63.97 181 LEU A C 1
ATOM 1436 O O . LEU A 1 181 ? 1.491 13.528 -7.623 1.00 63.97 181 LEU A O 1
ATOM 1440 N N . HIS A 1 182 ? 2.370 14.490 -9.451 1.00 70.31 182 HIS A N 1
ATOM 1441 C CA . HIS A 1 182 ? 2.754 13.225 -10.077 1.00 70.31 182 HIS A CA 1
ATOM 1442 C C . HIS A 1 182 ? 3.908 12.540 -9.322 1.00 70.31 182 HIS A C 1
ATOM 1444 O O . HIS A 1 182 ? 3.844 11.342 -9.067 1.00 70.31 182 HIS A O 1
ATOM 1450 N N . LEU A 1 183 ? 4.915 13.297 -8.867 1.00 72.19 183 LEU A N 1
ATOM 1451 C CA . LEU A 1 183 ? 5.986 12.774 -8.010 1.00 72.19 183 LEU A CA 1
ATOM 1452 C C . LEU A 1 183 ? 5.418 12.218 -6.700 1.00 72.19 183 LEU A C 1
ATOM 1454 O O . LEU A 1 183 ? 5.717 11.089 -6.329 1.00 72.19 183 LEU A O 1
ATOM 1458 N N . THR A 1 184 ? 4.550 12.981 -6.032 1.00 74.00 184 THR A N 1
ATOM 1459 C CA . THR A 1 184 ? 3.854 12.547 -4.814 1.00 74.00 184 THR A CA 1
ATOM 1460 C C . THR A 1 184 ? 3.094 11.242 -5.041 1.00 74.00 184 THR A C 1
ATOM 1462 O O . THR A 1 184 ? 3.194 10.316 -4.237 1.00 74.00 184 THR A O 1
ATOM 1465 N N . THR A 1 185 ? 2.370 11.144 -6.157 1.00 78.00 185 THR A N 1
ATOM 1466 C CA . THR A 1 185 ? 1.636 9.935 -6.542 1.00 78.00 185 THR A CA 1
ATOM 1467 C C . THR A 1 185 ? 2.565 8.740 -6.711 1.00 78.00 185 THR A C 1
ATOM 1469 O O . THR A 1 185 ? 2.285 7.666 -6.180 1.00 78.00 185 THR A O 1
ATOM 1472 N N . GLU A 1 186 ? 3.648 8.898 -7.467 1.00 80.06 186 GLU A N 1
ATOM 1473 C CA . GLU A 1 186 ? 4.583 7.807 -7.731 1.00 80.06 186 GLU A CA 1
ATOM 1474 C C . GLU A 1 186 ? 5.283 7.356 -6.445 1.00 80.06 186 GLU A C 1
ATOM 1476 O O . GLU A 1 186 ? 5.377 6.157 -6.193 1.00 80.06 186 GLU A O 1
ATOM 1481 N N . THR A 1 187 ? 5.638 8.282 -5.552 1.00 80.75 187 THR A N 1
ATOM 1482 C CA . THR A 1 187 ? 6.175 7.938 -4.228 1.00 80.75 187 THR A CA 1
ATOM 1483 C C . THR A 1 187 ? 5.157 7.164 -3.385 1.00 80.75 187 THR A C 1
ATOM 1485 O O . THR A 1 187 ? 5.520 6.165 -2.765 1.00 80.75 187 THR A O 1
ATOM 1488 N N . ILE A 1 188 ? 3.872 7.546 -3.404 1.00 85.81 188 ILE A N 1
ATOM 1489 C CA . ILE A 1 188 ? 2.798 6.792 -2.731 1.00 85.81 188 ILE A CA 1
ATOM 1490 C C . ILE A 1 188 ? 2.672 5.379 -3.311 1.00 85.81 188 ILE A C 1
ATOM 1492 O O . ILE A 1 188 ? 2.606 4.403 -2.562 1.00 85.81 188 ILE A O 1
ATOM 1496 N N . ARG A 1 189 ? 2.658 5.247 -4.643 1.00 86.62 189 ARG A N 1
ATOM 1497 C CA . ARG A 1 189 ? 2.578 3.949 -5.334 1.00 86.62 189 ARG A CA 1
ATOM 1498 C C . ARG A 1 189 ? 3.753 3.045 -4.984 1.00 86.62 189 ARG A C 1
ATOM 1500 O O . ARG A 1 189 ? 3.539 1.851 -4.764 1.00 86.62 189 ARG A O 1
ATOM 1507 N N . SER A 1 190 ? 4.955 3.609 -4.930 1.00 86.56 190 SER A N 1
ATOM 1508 C CA . SER A 1 190 ? 6.175 2.891 -4.575 1.00 86.56 190 SER A CA 1
ATOM 1509 C C . SER A 1 190 ? 6.187 2.488 -3.106 1.00 86.56 190 SER A C 1
ATOM 1511 O O . SER A 1 190 ? 6.415 1.319 -2.825 1.00 86.56 190 SER A O 1
ATOM 1513 N N . GLY A 1 191 ? 5.838 3.384 -2.178 1.00 89.00 191 GLY A N 1
ATOM 1514 C CA . GLY A 1 191 ? 5.746 3.056 -0.751 1.00 89.00 191 GLY A CA 1
ATOM 1515 C C . GLY A 1 191 ? 4.708 1.968 -0.457 1.00 89.00 191 GLY A C 1
ATOM 1516 O O . GLY A 1 191 ? 5.001 1.005 0.249 1.00 89.00 191 GLY A O 1
ATOM 1517 N N . LEU A 1 192 ? 3.516 2.049 -1.061 1.00 89.94 192 LEU A N 1
ATOM 1518 C CA . LEU A 1 192 ? 2.492 1.004 -0.930 1.00 89.94 192 LEU A CA 1
ATOM 1519 C C . LEU A 1 192 ? 2.978 -0.351 -1.456 1.00 89.94 192 LEU A C 1
ATOM 1521 O O . LEU A 1 192 ? 2.669 -1.382 -0.866 1.00 89.94 192 LEU A O 1
ATOM 1525 N N . TYR A 1 193 ? 3.716 -0.361 -2.566 1.00 89.00 193 TYR A N 1
ATOM 1526 C CA . TYR A 1 193 ? 4.240 -1.599 -3.133 1.00 89.00 193 TYR A CA 1
ATOM 1527 C C . TYR A 1 193 ? 5.408 -2.168 -2.320 1.00 89.00 193 TYR A C 1
ATOM 1529 O O . TYR A 1 193 ? 5.434 -3.368 -2.072 1.00 89.00 193 TYR A O 1
ATOM 1537 N N . LEU A 1 194 ? 6.325 -1.325 -1.840 1.00 88.19 194 LEU A N 1
ATOM 1538 C CA . LEU A 1 194 ? 7.407 -1.746 -0.947 1.00 88.19 194 LEU A CA 1
ATOM 1539 C C . LEU A 1 194 ? 6.844 -2.371 0.330 1.00 88.19 194 LEU A C 1
ATOM 1541 O O . LEU A 1 194 ? 7.266 -3.461 0.699 1.00 88.19 194 LEU A O 1
ATOM 1545 N N . TYR A 1 195 ? 5.803 -1.775 0.920 1.00 89.44 195 TYR A N 1
ATOM 1546 C CA . TYR A 1 195 ? 5.079 -2.392 2.032 1.00 89.44 195 TYR A CA 1
ATOM 1547 C C . TYR A 1 195 ? 4.473 -3.757 1.664 1.00 89.44 195 TYR A C 1
ATOM 1549 O O . TYR A 1 195 ? 4.570 -4.699 2.442 1.00 89.44 195 TYR A O 1
ATOM 1557 N N . GLN A 1 196 ? 3.871 -3.901 0.478 1.00 88.50 196 GLN A N 1
ATOM 1558 C CA . GLN A 1 196 ? 3.330 -5.193 0.027 1.00 88.50 196 GLN A CA 1
ATOM 1559 C C . GLN A 1 196 ? 4.398 -6.281 -0.108 1.00 88.50 196 GLN A C 1
ATOM 1561 O O . GLN A 1 196 ? 4.074 -7.460 0.019 1.00 88.50 196 GLN A O 1
ATOM 1566 N N . VAL A 1 197 ? 5.636 -5.897 -0.420 1.00 85.81 197 VAL A N 1
ATOM 1567 C CA . VAL A 1 197 ? 6.754 -6.827 -0.585 1.00 85.81 197 VAL A CA 1
ATOM 1568 C C . VAL A 1 197 ? 7.400 -7.157 0.762 1.00 85.81 197 VAL A C 1
ATOM 1570 O O . VAL A 1 197 ? 7.615 -8.333 1.040 1.00 85.81 197 VAL A O 1
ATOM 1573 N N . SER A 1 198 ? 7.691 -6.156 1.596 1.00 84.19 198 SER A N 1
ATOM 1574 C CA . SER A 1 198 ? 8.482 -6.340 2.821 1.00 84.19 198 SER A CA 1
ATOM 1575 C C . SER A 1 198 ? 7.657 -6.494 4.100 1.00 84.19 198 SER A C 1
ATOM 1577 O O . SER A 1 198 ? 8.147 -7.040 5.084 1.00 84.19 198 SER A O 1
ATOM 1579 N N . GLY A 1 199 ? 6.426 -5.978 4.125 1.00 85.88 199 GLY A N 1
ATOM 1580 C CA . GLY A 1 199 ? 5.630 -5.824 5.344 1.00 85.88 199 GLY A CA 1
ATOM 1581 C C . GLY A 1 199 ? 6.110 -4.710 6.286 1.00 85.88 199 GLY A C 1
ATOM 1582 O O . GLY A 1 199 ? 5.562 -4.579 7.378 1.00 85.88 199 GLY A O 1
ATOM 1583 N N . ASP A 1 200 ? 7.098 -3.895 5.895 1.00 86.94 200 ASP A N 1
ATOM 1584 C CA . ASP A 1 200 ? 7.676 -2.866 6.769 1.00 86.94 200 ASP A CA 1
ATOM 1585 C C . ASP A 1 200 ? 6.830 -1.583 6.807 1.00 86.94 200 ASP A C 1
ATOM 1587 O O . ASP A 1 200 ? 6.659 -0.857 5.824 1.00 86.94 200 ASP A O 1
ATOM 1591 N N . PHE A 1 201 ? 6.325 -1.260 7.992 1.00 85.94 201 PHE A N 1
ATOM 1592 C CA . PHE A 1 201 ? 5.413 -0.146 8.227 1.00 85.94 201 PHE A CA 1
ATOM 1593 C C . PHE A 1 201 ? 6.017 1.234 8.023 1.00 85.94 201 PHE A C 1
ATOM 1595 O O . PHE A 1 201 ? 5.263 2.188 7.832 1.00 85.94 201 PHE A O 1
ATOM 1602 N N . ARG A 1 202 ? 7.345 1.371 8.002 1.00 85.62 202 ARG A N 1
ATOM 1603 C CA . ARG A 1 202 ? 7.989 2.662 7.722 1.00 85.62 202 ARG A CA 1
ATOM 1604 C C . ARG A 1 202 ? 7.537 3.262 6.388 1.00 85.62 202 ARG A C 1
ATOM 1606 O O . ARG A 1 202 ? 7.386 4.475 6.286 1.00 85.62 202 ARG A O 1
ATOM 1613 N N . TYR A 1 203 ? 7.251 2.413 5.398 1.00 88.38 203 TYR A N 1
ATOM 1614 C CA . TYR A 1 203 ? 6.725 2.838 4.105 1.00 88.38 203 TYR A CA 1
ATOM 1615 C C . TYR A 1 203 ? 5.329 3.454 4.243 1.00 88.38 203 TYR A C 1
ATOM 1617 O O . TYR A 1 203 ? 5.037 4.479 3.629 1.00 88.38 203 TYR A O 1
ATOM 1625 N N . LEU A 1 204 ? 4.475 2.867 5.088 1.00 89.69 204 LEU A N 1
ATOM 1626 C CA . LEU A 1 204 ? 3.114 3.348 5.322 1.00 89.69 204 LEU A CA 1
ATOM 1627 C C . LEU A 1 204 ? 3.073 4.662 6.104 1.00 89.69 204 LEU A C 1
ATOM 1629 O O . LEU A 1 204 ? 2.199 5.479 5.835 1.00 89.69 204 LEU A O 1
ATOM 1633 N N . GLU A 1 205 ? 4.018 4.897 7.017 1.00 87.12 205 GLU A N 1
ATOM 1634 C CA . GLU A 1 205 ? 4.134 6.179 7.729 1.00 87.12 205 GLU A CA 1
ATOM 1635 C C . GLU A 1 205 ? 4.404 7.337 6.750 1.00 87.12 205 GLU A C 1
ATOM 1637 O O . GLU A 1 205 ? 3.737 8.373 6.790 1.00 87.12 205 GLU A O 1
ATOM 1642 N N . SER A 1 206 ? 5.326 7.149 5.800 1.00 85.31 206 SER A N 1
ATOM 1643 C CA . SER A 1 206 ? 5.572 8.140 4.746 1.00 85.31 206 SER A CA 1
ATOM 1644 C C . SER A 1 206 ? 4.400 8.265 3.776 1.00 85.31 206 SER A C 1
ATOM 1646 O O . SER A 1 206 ? 4.053 9.382 3.400 1.00 85.31 206 SER A O 1
ATOM 1648 N N . VAL A 1 207 ? 3.768 7.151 3.381 1.00 88.88 207 VAL A N 1
ATOM 1649 C CA . VAL A 1 207 ? 2.583 7.172 2.506 1.00 88.88 207 VAL A CA 1
ATOM 1650 C C . VAL A 1 207 ? 1.446 7.958 3.150 1.00 88.88 207 VAL A C 1
ATOM 1652 O O . VAL A 1 207 ? 0.857 8.799 2.481 1.00 88.88 207 VAL A O 1
ATOM 1655 N N . GLU A 1 208 ? 1.148 7.727 4.430 1.00 88.31 208 GLU A N 1
ATOM 1656 C CA . GLU A 1 208 ? 0.120 8.463 5.172 1.00 88.31 208 GLU A CA 1
ATOM 1657 C C . GLU A 1 208 ? 0.435 9.962 5.222 1.00 88.31 208 GLU A C 1
ATOM 1659 O O . GLU A 1 208 ? -0.421 10.787 4.900 1.00 88.31 208 GLU A O 1
ATOM 1664 N N . ARG A 1 209 ? 1.679 10.335 5.543 1.00 82.94 209 ARG A N 1
ATOM 1665 C CA . ARG A 1 209 ? 2.085 11.745 5.548 1.00 82.94 209 ARG A CA 1
ATOM 1666 C C . ARG A 1 209 ? 1.938 12.386 4.166 1.00 82.94 209 ARG A C 1
ATOM 1668 O O . ARG A 1 209 ? 1.324 13.443 4.060 1.00 82.94 209 ARG A O 1
ATOM 1675 N N . LEU A 1 210 ? 2.422 11.739 3.107 1.00 80.81 210 LEU A N 1
ATOM 1676 C CA . LEU A 1 210 ? 2.284 12.223 1.728 1.00 80.81 210 LEU A CA 1
ATOM 1677 C C . LEU A 1 210 ? 0.814 12.355 1.311 1.00 80.81 210 LEU A C 1
ATOM 1679 O O . LEU A 1 210 ? 0.426 13.343 0.689 1.00 80.81 210 LEU A O 1
ATOM 1683 N N . ALA A 1 211 ? -0.014 11.379 1.677 1.00 79.56 211 ALA A N 1
ATOM 1684 C CA . ALA A 1 211 ? -1.435 11.344 1.368 1.00 79.56 211 ALA A CA 1
ATOM 1685 C C . ALA A 1 211 ? -2.175 12.572 1.907 1.00 79.56 211 ALA A C 1
ATOM 1687 O O . ALA A 1 211 ? -2.919 13.225 1.177 1.00 79.56 211 ALA A O 1
ATOM 1688 N N . TYR A 1 212 ? -1.959 12.891 3.181 1.00 78.75 212 TYR A N 1
ATOM 1689 C CA . TYR A 1 212 ? -2.738 13.917 3.865 1.00 78.75 212 TYR A CA 1
ATOM 1690 C C . TYR A 1 212 ? -2.065 15.295 3.869 1.00 78.75 212 TYR A C 1
ATOM 1692 O O . TYR A 1 212 ? -2.770 16.296 3.976 1.00 78.75 212 TYR A O 1
ATOM 1700 N N . ALA A 1 213 ? -0.741 15.372 3.685 1.00 74.06 213 ALA A N 1
ATOM 1701 C CA . ALA A 1 213 ? -0.008 16.637 3.607 1.00 74.06 213 ALA A CA 1
ATOM 1702 C C . ALA A 1 213 ? 0.280 17.094 2.168 1.00 74.06 213 ALA A C 1
ATOM 1704 O O . ALA A 1 213 ? 0.201 18.287 1.895 1.00 74.06 213 ALA A O 1
ATOM 1705 N N . ALA A 1 214 ? 0.603 16.182 1.242 1.00 68.38 214 ALA A N 1
ATOM 1706 C CA . ALA A 1 214 ? 1.135 16.539 -0.078 1.00 68.38 214 ALA A CA 1
ATOM 1707 C C . ALA A 1 214 ? 0.153 16.316 -1.240 1.00 68.38 214 ALA A C 1
ATOM 1709 O O . ALA A 1 214 ? 0.174 17.093 -2.187 1.00 68.38 214 ALA A O 1
ATOM 1710 N N . VAL A 1 215 ? -0.728 15.308 -1.197 1.00 68.50 215 VAL A N 1
ATOM 1711 C CA . VAL A 1 215 ? -1.729 15.096 -2.273 1.00 68.50 215 VAL A CA 1
ATOM 1712 C C . VAL A 1 215 ? -2.824 16.161 -2.231 1.00 68.50 215 VAL A C 1
ATOM 1714 O O . VAL A 1 215 ? -3.288 16.612 -3.277 1.00 68.50 215 VAL A O 1
ATOM 1717 N N . LEU A 1 216 ? -3.234 16.574 -1.028 1.00 61.59 216 LEU A N 1
ATOM 1718 C CA . LEU A 1 216 ? -4.341 17.515 -0.831 1.00 61.59 216 LEU A CA 1
ATOM 1719 C C . LEU A 1 216 ? -3.901 18.988 -0.858 1.00 61.59 216 LEU A C 1
ATOM 1721 O O . LEU A 1 216 ? -4.698 19.841 -1.237 1.00 61.59 216 LEU A O 1
ATOM 1725 N N . ALA A 1 217 ? -2.644 19.302 -0.525 1.00 57.47 217 ALA A N 1
ATOM 1726 C CA . ALA A 1 217 ? -2.119 20.673 -0.540 1.00 57.47 217 ALA A CA 1
ATOM 1727 C C . ALA A 1 217 ? -2.163 21.387 -1.913 1.00 57.47 217 ALA A C 1
ATOM 1729 O O . ALA A 1 217 ? -2.590 22.542 -1.952 1.00 57.47 217 ALA A O 1
ATOM 1730 N N . PRO A 1 218 ? -1.787 20.759 -3.050 1.00 50.81 218 PRO A N 1
ATOM 1731 C CA . PRO A 1 218 ? -1.885 21.388 -4.369 1.00 50.81 218 PRO A CA 1
ATOM 1732 C C . PRO A 1 218 ? -3.328 21.425 -4.902 1.00 50.81 218 PRO A C 1
ATOM 1734 O O . PRO A 1 218 ? -3.603 22.098 -5.899 1.00 50.81 218 PRO A O 1
ATOM 1737 N N . GLN A 1 219 ? -4.269 20.732 -4.247 1.00 46.88 219 GLN A N 1
ATOM 1738 C CA . GLN A 1 219 ? -5.684 20.724 -4.606 1.00 46.88 219 GLN A CA 1
ATOM 1739 C C . GLN A 1 219 ? -6.412 21.872 -3.904 1.00 46.88 219 GLN A C 1
ATOM 1741 O O . GLN A 1 219 ? -7.124 21.697 -2.919 1.00 46.88 219 GLN A O 1
ATOM 1746 N N . SER A 1 220 ? -6.271 23.080 -4.446 1.00 41.34 220 SER A N 1
ATOM 1747 C CA . SER A 1 220 ? -7.217 24.158 -4.154 1.00 41.34 220 SER A CA 1
ATOM 1748 C C . SER A 1 220 ? -8.639 23.676 -4.483 1.00 41.34 220 SER A C 1
ATOM 1750 O O . SER A 1 220 ? -9.011 23.574 -5.652 1.00 41.34 220 SER A O 1
ATOM 1752 N N . LEU A 1 221 ? -9.451 23.411 -3.452 1.00 38.44 221 LEU A N 1
ATOM 1753 C CA . LEU A 1 221 ? -10.873 23.033 -3.554 1.00 38.44 221 LEU A CA 1
ATOM 1754 C C . LEU A 1 221 ? -11.740 24.112 -4.238 1.00 38.44 221 LEU A C 1
ATOM 1756 O O . LEU A 1 221 ? -12.899 23.863 -4.562 1.00 38.44 221 LEU A O 1
ATOM 1760 N N . ASN A 1 222 ? -11.172 25.294 -4.507 1.00 33.91 222 ASN A N 1
ATOM 1761 C CA . ASN A 1 222 ? -11.707 26.275 -5.440 1.00 33.91 222 ASN A CA 1
ATOM 1762 C C . ASN A 1 222 ? -10.994 26.148 -6.792 1.00 33.91 222 ASN A C 1
ATOM 1764 O O . ASN A 1 222 ? -9.872 26.618 -6.987 1.00 33.91 222 ASN A O 1
ATOM 1768 N N . LEU A 1 223 ? -11.686 25.518 -7.735 1.00 45.00 223 LEU A N 1
ATOM 1769 C CA . LEU A 1 223 ? -11.312 25.389 -9.139 1.00 45.00 223 LEU A CA 1
ATOM 1770 C C . LEU A 1 223 ? -11.064 26.768 -9.790 1.00 45.00 223 LEU A C 1
ATOM 1772 O O . LEU A 1 223 ? -12.012 27.421 -10.221 1.00 45.00 223 LEU A O 1
ATOM 1776 N N . ARG A 1 224 ? -9.793 27.187 -9.898 1.00 36.47 224 ARG A N 1
ATOM 1777 C CA . ARG A 1 224 ? -9.226 28.100 -10.922 1.00 36.47 224 ARG A CA 1
ATOM 1778 C C . ARG A 1 224 ? -7.743 27.732 -11.155 1.00 36.47 224 ARG A C 1
ATOM 1780 O O . ARG A 1 224 ? -7.112 27.201 -10.246 1.00 36.47 224 ARG A O 1
ATOM 1787 N N . PRO A 1 225 ? -7.185 27.952 -12.362 1.00 38.34 225 PRO A N 1
ATOM 1788 C CA . PRO A 1 225 ? -6.335 26.981 -13.075 1.00 38.34 225 PRO A CA 1
ATOM 1789 C C . PRO A 1 225 ? -4.870 26.892 -12.607 1.00 38.34 225 PRO A C 1
ATOM 1791 O O . PRO A 1 225 ? -4.036 26.335 -13.310 1.00 38.34 225 PRO A O 1
ATOM 1794 N N . TRP A 1 226 ? -4.539 27.437 -11.439 1.00 35.75 226 TRP A N 1
ATOM 1795 C CA . TRP A 1 226 ? -3.154 27.668 -11.013 1.00 35.75 226 TRP A CA 1
ATOM 1796 C C . TRP A 1 226 ? -2.633 26.648 -9.988 1.00 35.75 226 TRP A C 1
ATOM 1798 O O . TRP A 1 226 ? -1.478 26.727 -9.586 1.00 35.75 226 TRP A O 1
ATOM 1808 N N . GLY A 1 227 ? -3.454 25.675 -9.581 1.00 40.53 227 GLY A N 1
ATOM 1809 C CA . GLY A 1 227 ? -2.998 24.499 -8.837 1.00 40.53 227 GLY A CA 1
ATOM 1810 C C . GLY A 1 227 ? -2.599 23.409 -9.823 1.00 40.53 227 GLY A C 1
ATOM 1811 O O . GLY A 1 227 ? -3.460 22.890 -10.535 1.00 40.53 227 GLY A O 1
ATOM 1812 N N . ILE A 1 228 ? -1.303 23.107 -9.899 1.00 45.47 228 ILE A N 1
ATOM 1813 C CA . ILE A 1 228 ? -0.675 22.130 -10.801 1.00 45.47 228 ILE A CA 1
ATOM 1814 C C . ILE A 1 228 ? -1.347 20.756 -10.616 1.00 45.47 228 ILE A C 1
ATOM 1816 O O . ILE A 1 228 ? -0.962 19.945 -9.782 1.00 45.47 228 ILE A O 1
ATOM 1820 N N . THR A 1 229 ? -2.403 20.515 -11.389 1.00 42.38 229 THR A N 1
ATOM 1821 C CA . THR A 1 229 ? -3.218 19.285 -11.408 1.00 42.38 229 THR A CA 1
ATOM 1822 C C . THR A 1 229 ? -3.237 18.668 -12.804 1.00 42.38 229 THR A C 1
ATOM 1824 O O . THR A 1 229 ? -4.150 17.932 -13.170 1.00 42.38 229 THR A O 1
ATOM 1827 N N . SER A 1 230 ? -2.217 18.970 -13.607 1.00 40.25 230 SER A N 1
ATOM 1828 C CA . SER A 1 230 ? -2.019 18.324 -14.897 1.00 40.25 230 SER A CA 1
ATOM 1829 C C . SER A 1 230 ? -0.927 17.272 -14.761 1.00 40.25 230 SER A C 1
ATOM 1831 O O . SER A 1 230 ? 0.159 17.563 -14.267 1.00 40.25 230 SER A O 1
ATOM 1833 N N . SER A 1 231 ? -1.231 16.046 -15.185 1.00 41.19 231 SER A N 1
ATOM 1834 C CA . SER A 1 231 ? -0.221 15.045 -15.516 1.00 41.19 231 SER A CA 1
ATOM 1835 C C . SER A 1 231 ? 0.076 15.186 -17.013 1.00 41.19 231 SER A C 1
ATOM 1837 O O . SER A 1 231 ? -0.626 14.593 -17.839 1.00 41.19 231 SER A O 1
ATOM 1839 N N . PRO A 1 232 ? 1.062 16.012 -17.414 1.00 42.66 232 PRO A N 1
ATOM 1840 C CA . PRO A 1 232 ? 1.438 16.177 -18.819 1.00 42.66 232 PRO A CA 1
ATOM 1841 C C . PRO A 1 232 ? 1.971 14.872 -19.432 1.00 42.66 232 PRO A C 1
ATOM 1843 O O . PRO A 1 232 ? 2.027 14.761 -20.652 1.00 42.66 232 PRO A O 1
ATOM 1846 N N . ALA A 1 233 ? 2.275 13.854 -18.612 1.00 40.47 233 ALA A N 1
ATOM 1847 C CA . ALA A 1 233 ? 2.672 12.513 -19.046 1.00 40.47 233 ALA A CA 1
ATOM 1848 C C . ALA A 1 233 ? 1.629 11.813 -19.944 1.00 40.47 233 ALA A C 1
ATOM 1850 O O . ALA A 1 233 ? 1.969 10.877 -20.663 1.00 40.47 233 ALA A O 1
ATOM 1851 N N . LEU A 1 234 ? 0.367 12.262 -19.932 1.00 39.75 234 LEU A N 1
ATOM 1852 C CA . LEU A 1 234 ? -0.695 11.755 -20.811 1.00 39.75 234 LEU A CA 1
ATOM 1853 C C . LEU A 1 234 ? -0.895 12.593 -22.088 1.00 39.75 234 LEU A C 1
ATOM 1855 O O . LEU A 1 234 ? -1.702 12.216 -22.941 1.00 39.75 234 LEU A O 1
ATOM 1859 N N . CYS A 1 235 ? -0.181 13.711 -22.252 1.00 41.75 235 CYS A N 1
ATOM 1860 C CA . CYS A 1 235 ? -0.250 14.516 -23.468 1.00 41.75 235 CYS A CA 1
ATOM 1861 C C . CYS A 1 235 ? 0.639 13.904 -24.563 1.00 41.75 235 CYS A C 1
ATOM 1863 O O . CYS A 1 235 ? 1.864 13.938 -24.504 1.00 41.75 235 CYS A O 1
ATOM 1865 N N . ARG A 1 236 ? 0.000 13.386 -25.617 1.00 37.59 236 ARG A N 1
ATOM 1866 C CA . ARG A 1 236 ? 0.660 12.699 -26.742 1.00 37.59 236 ARG A CA 1
ATOM 1867 C C . ARG A 1 236 ? 1.530 13.615 -27.621 1.00 37.59 236 ARG A C 1
ATOM 1869 O O . ARG A 1 236 ? 2.327 13.115 -28.405 1.00 37.59 236 ARG A O 1
ATOM 1876 N N . GLU A 1 237 ? 1.360 14.933 -27.511 1.00 39.38 237 GLU A N 1
ATOM 1877 C CA . GLU A 1 237 ? 1.964 15.940 -28.403 1.00 39.38 237 GLU A CA 1
ATOM 1878 C C . GLU A 1 237 ? 3.138 16.719 -27.776 1.00 39.38 237 GLU A C 1
ATOM 1880 O O . GLU A 1 237 ? 3.757 17.523 -28.463 1.00 39.38 237 GLU A O 1
ATOM 1885 N N . VAL A 1 238 ? 3.502 16.470 -26.507 1.00 40.53 238 VAL A N 1
ATOM 1886 C CA . VAL A 1 238 ? 4.625 17.174 -25.831 1.00 40.53 238 VAL A CA 1
ATOM 1887 C C . VAL A 1 238 ? 5.977 16.475 -26.013 1.00 40.53 238 VAL A C 1
ATOM 1889 O O . VAL A 1 238 ? 6.970 16.863 -25.404 1.00 40.53 238 VAL A O 1
ATOM 1892 N N . HIS A 1 239 ? 6.052 15.441 -26.852 1.00 38.69 239 HIS A N 1
ATOM 1893 C CA . HIS A 1 239 ? 7.312 14.772 -27.174 1.00 38.69 239 HIS A CA 1
ATOM 1894 C C . HIS A 1 239 ? 8.126 15.604 -28.180 1.00 38.69 239 HIS A C 1
ATOM 1896 O O . HIS A 1 239 ? 8.306 15.214 -29.331 1.00 38.69 239 HIS A O 1
ATOM 1902 N N . ALA A 1 240 ? 8.607 16.775 -27.756 1.00 36.75 240 ALA A N 1
ATOM 1903 C CA . ALA A 1 240 ? 9.694 17.461 -28.447 1.00 36.75 240 ALA A CA 1
ATOM 1904 C C . ALA A 1 240 ? 11.011 16.684 -28.247 1.00 36.75 240 ALA A C 1
ATOM 1906 O O . ALA A 1 240 ? 11.140 15.904 -27.301 1.00 36.75 240 ALA A O 1
ATOM 1907 N N . GLN A 1 241 ? 12.001 16.915 -29.120 1.00 35.16 241 GLN A N 1
ATOM 1908 C CA . GLN A 1 241 ? 13.329 16.269 -29.104 1.00 35.16 241 GLN A CA 1
ATOM 1909 C C . GLN A 1 241 ? 14.093 16.385 -27.767 1.00 35.16 241 GLN A C 1
ATOM 1911 O O . GLN A 1 241 ? 15.054 15.653 -27.558 1.00 35.16 241 GLN A O 1
ATOM 1916 N N . HIS A 1 242 ? 13.647 17.249 -26.855 1.00 37.34 242 HIS A N 1
ATOM 1917 C CA . HIS A 1 242 ? 14.231 17.480 -25.531 1.00 37.34 242 HIS A CA 1
ATOM 1918 C C . HIS A 1 242 ? 13.377 16.926 -24.367 1.00 37.34 242 HIS A C 1
ATOM 1920 O O . HIS A 1 242 ? 13.645 17.180 -23.194 1.00 37.34 242 HIS A O 1
ATOM 1926 N N . GLY A 1 243 ? 12.365 16.107 -24.672 1.00 39.41 243 GLY A N 1
ATOM 1927 C CA . GLY A 1 243 ? 11.548 15.391 -23.692 1.00 39.41 243 GLY A CA 1
ATOM 1928 C C . GLY A 1 243 ? 10.332 16.176 -23.171 1.00 39.41 243 GLY A C 1
ATOM 1929 O O . GLY A 1 243 ? 10.240 17.392 -23.331 1.00 39.41 243 GLY A O 1
ATOM 1930 N N . PRO A 1 244 ? 9.374 15.490 -22.517 1.00 39.38 244 PRO A N 1
ATOM 1931 C CA . PRO A 1 244 ? 8.060 16.043 -22.159 1.00 39.38 244 PRO A CA 1
ATOM 1932 C C . PRO A 1 244 ? 8.072 17.083 -21.018 1.00 39.38 244 PRO A C 1
ATOM 1934 O O . PRO A 1 244 ? 7.011 17.447 -20.513 1.00 39.38 244 PRO A O 1
ATOM 1937 N N . TYR A 1 245 ? 9.249 17.560 -20.598 1.00 41.97 245 TYR A N 1
ATOM 1938 C CA . TYR A 1 245 ? 9.432 18.421 -19.422 1.00 41.97 245 TYR A CA 1
ATOM 1939 C C . TYR A 1 245 ? 9.973 19.822 -19.744 1.00 41.97 245 TYR A C 1
ATOM 1941 O O . TYR A 1 245 ? 9.960 20.684 -18.870 1.00 41.97 245 TYR A O 1
ATOM 1949 N N . GLU A 1 246 ? 10.419 20.085 -20.977 1.00 35.06 246 GLU A N 1
ATOM 1950 C CA . GLU A 1 246 ? 11.194 21.298 -21.293 1.00 35.06 246 GLU A CA 1
ATOM 1951 C C . GLU A 1 246 ? 10.353 22.596 -21.328 1.00 35.06 246 GLU A C 1
ATOM 1953 O O . GLU A 1 246 ? 10.888 23.698 -21.270 1.00 35.06 246 GLU A O 1
ATOM 1958 N N . THR A 1 247 ? 9.018 22.512 -21.363 1.00 35.22 247 THR A N 1
ATOM 1959 C CA . THR A 1 247 ? 8.133 23.693 -21.491 1.00 35.22 247 THR A CA 1
ATOM 1960 C C . THR A 1 247 ? 7.067 23.816 -20.399 1.00 35.22 247 THR A C 1
ATOM 1962 O O . THR A 1 247 ? 6.027 24.438 -20.599 1.00 35.22 247 THR A O 1
ATOM 1965 N N . LEU A 1 248 ? 7.327 23.299 -19.195 1.00 39.78 248 LEU A N 1
ATOM 1966 C CA . LEU A 1 248 ? 6.342 23.320 -18.101 1.00 39.78 248 LEU A CA 1
ATOM 1967 C C . LEU A 1 248 ? 6.100 24.691 -17.446 1.00 39.78 248 LEU A C 1
ATOM 1969 O O . LEU A 1 248 ? 5.114 24.852 -16.733 1.00 39.78 248 LEU A O 1
ATOM 1973 N N . PHE A 1 249 ? 6.922 25.702 -17.737 1.00 35.31 249 PHE A N 1
ATOM 1974 C CA . PHE A 1 249 ? 6.740 27.060 -17.201 1.00 35.31 249 PHE A CA 1
ATOM 1975 C C . PHE A 1 249 ? 5.998 28.022 -18.140 1.00 35.31 249 PHE A C 1
ATOM 1977 O O . PHE A 1 249 ? 5.766 29.178 -17.781 1.00 35.31 249 PHE A O 1
ATOM 1984 N N . LYS A 1 250 ? 5.579 27.573 -19.331 1.00 31.59 250 LYS A N 1
ATOM 1985 C CA . LYS A 1 250 ? 4.786 28.396 -20.252 1.00 31.59 250 LYS A CA 1
ATOM 1986 C C . LYS A 1 250 ? 3.465 27.719 -20.609 1.00 31.59 250 LYS A C 1
ATOM 1988 O O . LYS A 1 250 ? 3.393 26.913 -21.521 1.00 31.59 250 LYS A O 1
ATOM 1993 N N . PHE A 1 251 ? 2.413 28.185 -19.938 1.00 38.16 251 PHE A N 1
ATOM 1994 C CA . PHE A 1 251 ? 1.091 28.397 -20.532 1.00 38.16 251 PHE A CA 1
ATOM 1995 C C . PHE A 1 251 ? 0.421 27.182 -21.207 1.00 38.16 251 PHE A C 1
ATOM 1997 O O . PHE A 1 251 ? 0.516 26.992 -22.416 1.00 38.16 251 PHE A O 1
ATOM 2004 N N . SER A 1 252 ? -0.447 26.478 -20.477 1.00 38.56 252 SER A N 1
ATOM 2005 C CA . SER A 1 252 ? -1.585 25.767 -21.084 1.00 38.56 252 SER A CA 1
ATOM 2006 C C . SER A 1 252 ? -2.795 26.705 -21.205 1.00 38.56 252 SER A C 1
ATOM 2008 O O . SER A 1 252 ? -3.839 26.506 -20.591 1.00 38.56 252 SER A O 1
ATOM 2010 N N . GLY A 1 253 ? -2.631 27.783 -21.977 1.00 35.22 253 GLY A N 1
ATOM 2011 C CA . GLY A 1 253 ? -3.743 28.651 -22.379 1.00 35.22 253 GLY A CA 1
ATOM 2012 C C . GLY A 1 253 ? -4.424 28.182 -23.665 1.00 35.22 253 GLY A C 1
ATOM 2013 O O . GLY A 1 253 ? -5.645 28.208 -23.743 1.00 35.22 253 GLY A O 1
ATOM 2014 N N . ASP A 1 254 ? -3.651 27.689 -24.640 1.00 38.38 254 ASP A N 1
ATOM 2015 C CA . ASP A 1 254 ? -4.121 27.648 -26.033 1.00 38.38 254 ASP A CA 1
ATOM 2016 C C . ASP A 1 254 ? -3.817 26.346 -26.796 1.00 38.38 254 ASP A C 1
ATOM 2018 O O . ASP A 1 254 ? -3.923 26.336 -28.020 1.00 38.38 254 ASP A O 1
ATOM 2022 N N . ASN A 1 255 ? -3.466 25.232 -26.133 1.00 41.25 255 ASN A N 1
ATOM 2023 C CA . ASN A 1 255 ? -3.390 23.941 -26.833 1.00 41.25 255 ASN A CA 1
ATOM 2024 C C . ASN A 1 255 ? -4.694 23.129 -26.655 1.00 41.25 255 ASN A C 1
ATOM 2026 O O . ASN A 1 255 ? -4.860 22.472 -25.622 1.00 41.25 255 ASN A O 1
ATOM 2030 N N . PRO A 1 256 ? -5.627 23.146 -27.630 1.00 39.50 256 PRO A N 1
ATOM 2031 C CA . PRO A 1 256 ? -6.942 22.515 -27.501 1.00 39.50 256 PRO A CA 1
ATOM 2032 C C . PRO A 1 256 ? -6.897 20.979 -27.409 1.00 39.50 256 PRO A C 1
ATOM 2034 O O . PRO A 1 256 ? -7.880 20.379 -26.975 1.00 39.50 256 PRO A O 1
ATOM 2037 N N . THR A 1 257 ? -5.784 20.330 -27.773 1.00 40.12 257 THR A N 1
ATOM 2038 C CA . THR A 1 257 ? -5.588 18.871 -27.633 1.00 40.12 257 THR A CA 1
ATOM 2039 C C . THR A 1 257 ? -5.041 18.470 -26.260 1.00 40.12 257 THR A C 1
ATOM 2041 O O . THR A 1 257 ? -5.323 17.368 -25.793 1.00 40.12 257 THR A O 1
ATOM 2044 N N . CYS A 1 258 ? -4.330 19.371 -25.571 1.00 42.00 258 CYS A N 1
ATOM 2045 C CA . CYS A 1 258 ? -3.908 19.228 -24.174 1.00 42.00 258 CYS A CA 1
ATOM 2046 C C . CYS A 1 258 ? -4.906 19.914 -23.237 1.00 42.00 258 CYS A C 1
ATOM 2048 O O . CYS A 1 258 ? -4.537 20.704 -22.365 1.00 42.00 258 CYS A O 1
ATOM 2050 N N . THR A 1 259 ? -6.188 19.560 -23.359 1.00 39.41 259 THR A N 1
ATOM 2051 C CA . THR A 1 259 ? -7.079 19.639 -22.199 1.00 39.41 259 THR A CA 1
ATOM 2052 C C . THR A 1 259 ? -6.517 18.653 -21.184 1.00 39.41 259 THR A C 1
ATOM 2054 O O . THR A 1 259 ? -6.812 17.461 -21.224 1.00 39.41 259 THR A O 1
ATOM 2057 N N . ALA A 1 260 ? -5.597 19.136 -20.348 1.00 40.91 260 ALA A N 1
ATOM 2058 C CA . ALA A 1 260 ? -5.028 18.376 -19.258 1.00 40.91 260 ALA A CA 1
ATOM 2059 C C . ALA A 1 260 ? -6.188 17.721 -18.519 1.00 40.91 260 ALA A C 1
ATOM 2061 O O . ALA A 1 260 ? -7.059 18.408 -17.982 1.00 40.91 260 ALA A O 1
ATOM 2062 N N . ILE A 1 261 ? -6.243 16.393 -18.567 1.00 39.06 261 ILE A N 1
ATOM 2063 C CA . ILE A 1 261 ? -7.206 15.648 -17.779 1.00 39.06 261 ILE A CA 1
ATOM 2064 C C . ILE A 1 261 ? -6.829 15.959 -16.333 1.00 39.06 261 ILE A C 1
ATOM 2066 O O . ILE A 1 261 ? -5.820 15.464 -15.832 1.00 39.06 261 ILE A O 1
ATOM 2070 N N . THR A 1 262 ? -7.609 16.823 -15.690 1.00 46.00 262 THR A N 1
ATOM 2071 C CA . THR A 1 262 ? -7.547 17.093 -14.257 1.00 46.00 262 THR A CA 1
ATOM 2072 C C . THR A 1 262 ? -8.077 15.859 -13.539 1.00 46.00 262 THR A C 1
ATOM 2074 O O . THR A 1 262 ? -9.219 15.784 -13.095 1.00 46.00 262 THR A O 1
ATOM 2077 N N . TYR A 1 263 ? -7.261 14.813 -13.513 1.00 48.84 263 TYR A N 1
ATOM 2078 C CA . TYR A 1 263 ? -7.519 13.630 -12.714 1.00 48.84 263 TYR A CA 1
ATOM 2079 C C . TYR A 1 263 ? -6.906 13.863 -11.330 1.00 48.84 263 TYR A C 1
ATOM 2081 O O . TYR A 1 263 ? -5.779 14.359 -11.264 1.00 48.84 263 TYR A O 1
ATOM 2089 N N . PRO A 1 264 ? -7.592 13.516 -10.226 1.00 54.59 264 PRO A N 1
ATOM 2090 C CA . PRO A 1 264 ? -7.001 13.567 -8.894 1.00 54.59 264 PRO A CA 1
ATOM 2091 C C . PRO A 1 264 ? -5.994 12.418 -8.768 1.00 54.59 264 PRO A C 1
ATOM 2093 O O . PRO A 1 264 ? -6.265 11.357 -8.199 1.00 54.59 264 PRO A O 1
ATOM 2096 N N . GLU A 1 265 ? -4.840 12.609 -9.399 1.00 60.91 265 GLU A N 1
ATOM 2097 C CA . GLU A 1 265 ? -3.763 11.642 -9.428 1.00 60.91 265 GLU A CA 1
ATOM 2098 C C . GLU A 1 265 ? -3.295 11.348 -7.993 1.00 60.91 265 GLU A C 1
ATOM 2100 O O . GLU A 1 265 ? -3.229 12.246 -7.155 1.00 60.91 265 GLU A O 1
ATOM 2105 N N . GLY A 1 266 ? -3.103 10.067 -7.666 1.00 65.19 266 GLY A N 1
ATOM 2106 C CA . GLY A 1 266 ? -2.744 9.623 -6.316 1.00 65.19 266 GLY A CA 1
ATOM 2107 C C . GLY A 1 266 ? -3.913 9.460 -5.343 1.00 65.19 266 GLY A C 1
ATOM 2108 O O . GLY A 1 266 ? -3.874 8.556 -4.514 1.00 65.19 266 GLY A O 1
ATOM 2109 N N . ALA A 1 267 ? -5.007 10.219 -5.462 1.00 68.25 267 ALA A N 1
ATOM 2110 C CA . ALA A 1 267 ? -6.115 10.134 -4.496 1.00 68.25 267 ALA A CA 1
ATOM 2111 C C . ALA A 1 267 ? -6.772 8.738 -4.461 1.00 68.25 267 ALA A C 1
ATOM 2113 O O . ALA A 1 267 ? -7.081 8.198 -3.399 1.00 68.25 267 ALA A O 1
ATOM 2114 N N . PHE A 1 268 ? -6.931 8.103 -5.624 1.00 75.31 268 PHE A N 1
ATOM 2115 C CA . PHE A 1 268 ? -7.463 6.740 -5.710 1.00 75.31 268 PHE A CA 1
ATOM 2116 C C . PHE A 1 268 ? -6.457 5.663 -5.283 1.00 75.31 268 PHE A C 1
ATOM 2118 O O . PHE A 1 268 ? -6.869 4.556 -4.931 1.00 75.31 268 PHE A O 1
ATOM 2125 N N . ASP A 1 269 ? -5.153 5.965 -5.309 1.00 79.94 269 ASP A N 1
ATOM 2126 C CA . ASP A 1 269 ? -4.118 5.069 -4.789 1.00 79.94 269 ASP A CA 1
ATOM 2127 C C . ASP A 1 269 ? -4.277 4.878 -3.273 1.00 79.94 269 ASP A C 1
ATOM 2129 O O . ASP A 1 269 ? -4.080 3.767 -2.789 1.00 79.94 269 ASP A O 1
ATOM 2133 N N . LEU A 1 270 ? -4.741 5.907 -2.552 1.00 81.38 270 LEU A N 1
ATOM 2134 C CA . LEU A 1 270 ? -5.033 5.842 -1.115 1.00 81.38 270 LEU A CA 1
ATOM 2135 C C . LEU A 1 270 ? -6.202 4.909 -0.806 1.00 81.38 270 LEU A C 1
ATOM 2137 O O . LEU A 1 270 ? -6.099 4.048 0.060 1.00 81.38 270 LEU A O 1
ATOM 2141 N N . ILE A 1 271 ? -7.302 5.043 -1.553 1.00 84.31 271 ILE A N 1
ATOM 2142 C CA . ILE A 1 271 ? -8.496 4.208 -1.363 1.00 84.31 271 ILE A CA 1
ATOM 2143 C C . ILE A 1 271 ? -8.167 2.746 -1.662 1.00 84.31 271 ILE A C 1
ATOM 2145 O O . ILE A 1 271 ? -8.504 1.858 -0.884 1.00 84.31 271 ILE A O 1
ATOM 2149 N N . TYR A 1 272 ? -7.488 2.490 -2.783 1.00 84.62 272 TYR A N 1
ATOM 2150 C CA . TYR A 1 272 ? -7.107 1.130 -3.157 1.00 84.62 272 TYR A CA 1
ATOM 2151 C C . TYR A 1 272 ? -6.052 0.546 -2.212 1.00 84.62 272 TYR A C 1
ATOM 2153 O O . TYR A 1 272 ? -6.034 -0.656 -1.967 1.00 84.62 272 TYR A O 1
ATOM 2161 N N . GLY A 1 273 ? -5.161 1.396 -1.703 1.00 89.00 273 GLY A N 1
ATOM 2162 C CA . GLY A 1 273 ? -4.103 1.020 -0.783 1.00 89.00 273 GLY A CA 1
ATOM 2163 C C . GLY A 1 273 ? -4.577 0.804 0.646 1.00 89.00 273 GLY A C 1
ATOM 2164 O O . GLY A 1 273 ? -3.843 0.167 1.376 1.00 89.00 273 GLY A O 1
ATOM 2165 N N . ALA A 1 274 ? -5.760 1.279 1.052 1.00 91.94 274 ALA A N 1
ATOM 2166 C CA . ALA A 1 274 ? -6.190 1.293 2.454 1.00 91.94 274 ALA A CA 1
ATOM 2167 C C . ALA A 1 274 ? -6.392 -0.091 3.091 1.00 91.94 274 ALA A C 1
ATOM 2169 O O . ALA A 1 274 ? -6.261 -0.224 4.311 1.00 91.94 274 ALA A O 1
ATOM 2170 N N . PHE A 1 275 ? -6.678 -1.112 2.278 1.00 94.19 275 PHE A N 1
ATOM 2171 C CA . PHE A 1 275 ? -6.817 -2.499 2.716 1.00 94.19 275 PHE A CA 1
ATOM 2172 C C . PHE A 1 275 ? -5.953 -3.431 1.880 1.00 94.19 275 PHE A C 1
ATOM 2174 O O . PHE A 1 275 ? -5.868 -3.304 0.659 1.00 94.19 275 PHE A O 1
ATOM 2181 N N . MET A 1 276 ? -5.366 -4.422 2.541 1.00 93.25 276 MET A N 1
ATOM 2182 C CA . MET A 1 276 ? -4.563 -5.462 1.909 1.00 93.25 276 MET A CA 1
ATOM 2183 C C . MET A 1 276 ? -4.923 -6.835 2.471 1.00 93.25 276 MET A C 1
ATOM 2185 O O . MET A 1 276 ? -5.412 -6.957 3.592 1.00 93.25 276 MET A O 1
ATOM 2189 N N . TYR A 1 277 ? -4.682 -7.886 1.694 1.00 93.19 277 TYR A N 1
ATOM 2190 C CA . TYR A 1 277 ? -4.775 -9.252 2.202 1.00 93.19 277 TYR A CA 1
ATOM 2191 C C . TYR A 1 277 ? -3.466 -9.630 2.887 1.00 93.19 277 TYR A C 1
ATOM 2193 O O . TYR A 1 277 ? -2.394 -9.271 2.404 1.00 93.19 277 TYR A O 1
ATOM 2201 N N . ALA A 1 278 ? -3.544 -10.427 3.951 1.00 92.38 278 ALA A N 1
ATOM 2202 C CA . ALA A 1 278 ? -2.375 -11.187 4.386 1.00 92.38 278 ALA A CA 1
ATOM 2203 C C . ALA A 1 278 ? -1.945 -12.170 3.280 1.00 92.38 278 ALA A C 1
ATOM 2205 O O . ALA A 1 278 ? -2.764 -12.562 2.445 1.00 92.38 278 ALA A O 1
ATOM 2206 N N . THR A 1 279 ? -0.692 -12.629 3.297 1.00 87.19 279 THR A N 1
ATOM 2207 C CA . THR A 1 279 ? -0.106 -13.488 2.247 1.00 87.19 279 THR A CA 1
ATOM 2208 C C . THR A 1 279 ? -0.934 -14.744 1.950 1.00 87.19 279 THR A C 1
ATOM 2210 O O . THR A 1 279 ? -1.086 -15.142 0.801 1.00 87.19 279 THR A O 1
ATOM 2213 N N . ASN A 1 280 ? -1.544 -15.348 2.975 1.00 90.38 280 ASN A N 1
ATOM 2214 C CA . ASN A 1 280 ? -2.407 -16.529 2.836 1.00 90.38 280 ASN A CA 1
ATOM 2215 C C . ASN A 1 280 ? -3.842 -16.214 2.360 1.00 90.38 280 ASN A C 1
ATOM 2217 O O . ASN A 1 280 ? -4.657 -17.124 2.226 1.00 90.38 280 ASN A O 1
ATOM 2221 N N . ARG A 1 281 ? -4.172 -14.931 2.172 1.00 93.19 281 ARG A N 1
ATOM 2222 C CA . ARG A 1 281 ? -5.495 -14.385 1.836 1.00 93.19 281 ARG A CA 1
ATOM 2223 C C . ARG A 1 281 ? -6.630 -14.748 2.800 1.00 93.19 281 ARG A C 1
ATOM 2225 O O . ARG A 1 281 ? -7.787 -14.488 2.485 1.00 93.19 281 ARG A O 1
ATOM 2232 N N . LYS A 1 282 ? -6.325 -15.311 3.972 1.00 96.38 282 LYS A N 1
ATOM 2233 C CA . LYS A 1 282 ? -7.303 -15.662 5.020 1.00 96.38 282 LYS A CA 1
ATOM 2234 C C . LYS A 1 282 ? -7.614 -14.504 5.963 1.00 96.38 282 LYS A C 1
ATOM 2236 O O . LYS A 1 282 ? -8.559 -14.601 6.734 1.00 96.38 282 LYS A O 1
ATOM 2241 N N . SER A 1 283 ? -6.831 -13.434 5.900 1.00 96.81 283 SER A N 1
ATOM 2242 C CA . SER A 1 283 ? -6.940 -12.278 6.786 1.00 96.81 283 SER A CA 1
ATOM 2243 C C . SER A 1 283 ? -6.904 -10.982 5.991 1.00 96.81 283 SER A C 1
ATOM 2245 O O . SER A 1 283 ? -6.359 -10.939 4.882 1.00 96.81 283 SER A O 1
ATOM 2247 N N . LEU A 1 284 ? -7.460 -9.927 6.581 1.00 96.44 284 LEU A N 1
ATOM 2248 C CA . LEU A 1 284 ? -7.478 -8.587 6.005 1.00 96.44 284 LEU A CA 1
ATOM 2249 C C . LEU A 1 284 ? -6.714 -7.624 6.913 1.00 96.44 284 LEU A C 1
ATOM 2251 O O . LEU A 1 284 ? -6.844 -7.691 8.134 1.00 96.44 284 LEU A O 1
ATOM 2255 N N . VAL A 1 285 ? -5.933 -6.739 6.306 1.00 95.75 285 VAL A N 1
ATOM 2256 C CA . VAL A 1 285 ? -5.105 -5.732 6.966 1.00 95.75 285 VAL A CA 1
ATOM 2257 C C . VAL A 1 285 ? -5.611 -4.353 6.560 1.00 95.75 285 VAL A C 1
ATOM 2259 O O . VAL A 1 285 ? -5.584 -4.014 5.379 1.00 95.75 285 VAL A O 1
ATOM 2262 N N . GLN A 1 286 ? -6.068 -3.556 7.522 1.00 95.38 286 GLN A N 1
ATOM 2263 C CA . GLN A 1 286 ? -6.298 -2.127 7.342 1.00 95.38 286 GLN A CA 1
ATOM 2264 C C . GLN A 1 286 ? -4.979 -1.393 7.555 1.00 95.38 286 GLN A C 1
ATOM 2266 O O . GLN A 1 286 ? -4.484 -1.285 8.678 1.00 95.38 286 GLN A O 1
ATOM 2271 N N . VAL A 1 287 ? -4.417 -0.882 6.467 1.00 93.50 287 VAL A N 1
ATOM 2272 C CA . VAL A 1 287 ? -3.101 -0.238 6.471 1.00 93.50 287 VAL A CA 1
ATOM 2273 C C . VAL A 1 287 ? -3.196 1.280 6.565 1.00 93.50 287 VAL A C 1
ATOM 2275 O O . VAL A 1 287 ? -2.315 1.902 7.150 1.00 93.50 287 VAL A O 1
ATOM 2278 N N . LEU A 1 288 ? -4.270 1.891 6.054 1.00 91.50 288 LEU A N 1
ATOM 2279 C CA . LEU A 1 288 ? -4.518 3.327 6.191 1.00 91.50 288 LEU A CA 1
ATOM 2280 C C . LEU A 1 288 ? -5.782 3.563 7.038 1.00 91.50 288 LEU A C 1
ATOM 2282 O O . LEU A 1 288 ? -6.828 2.964 6.760 1.00 91.50 288 LEU A O 1
ATOM 2286 N N . PRO A 1 289 ? -5.719 4.415 8.076 1.00 91.00 289 PRO A N 1
ATOM 2287 C CA . PRO A 1 289 ? -6.905 4.881 8.777 1.00 91.00 289 PRO A CA 1
ATOM 2288 C C . PRO A 1 289 ? -7.705 5.832 7.881 1.00 91.00 289 PRO A C 1
ATOM 2290 O O . PRO A 1 289 ? -7.158 6.551 7.041 1.00 91.00 289 PRO A O 1
ATOM 2293 N N . GLY A 1 290 ? -9.024 5.801 8.041 1.00 90.50 290 GLY A N 1
ATOM 2294 C CA . GLY A 1 290 ? -9.945 6.611 7.254 1.00 90.50 290 GLY A CA 1
ATOM 2295 C C . GLY A 1 290 ? -11.352 6.015 7.196 1.00 90.50 290 GLY A C 1
ATOM 2296 O O . GLY A 1 290 ? -11.570 4.876 7.628 1.00 90.50 290 GLY A O 1
ATOM 2297 N N . PRO A 1 291 ? -12.319 6.782 6.670 1.00 92.25 291 PRO A N 1
ATOM 2298 C CA . PRO A 1 291 ? -13.670 6.302 6.431 1.00 92.25 291 PRO A CA 1
ATOM 2299 C C . PRO A 1 291 ? -13.691 5.415 5.184 1.00 92.25 291 PRO A C 1
ATOM 2301 O O . PRO A 1 291 ? -13.603 5.892 4.052 1.00 92.25 291 PRO A O 1
ATOM 2304 N N . PHE A 1 292 ? -13.820 4.107 5.381 1.00 93.12 292 PHE A N 1
ATOM 2305 C CA . PHE A 1 292 ? -13.773 3.142 4.289 1.00 93.12 292 PHE A CA 1
ATOM 2306 C C . PHE A 1 292 ? -14.906 2.133 4.368 1.00 93.12 292 PHE A C 1
ATOM 2308 O O . PHE A 1 292 ? -15.370 1.761 5.442 1.00 93.12 292 PHE A O 1
ATOM 2315 N N . THR A 1 293 ? -15.323 1.646 3.202 1.00 94.94 293 THR A N 1
ATOM 2316 C CA . THR A 1 293 ? -16.103 0.417 3.096 1.00 94.94 293 THR A CA 1
ATOM 2317 C C . THR A 1 293 ? -15.385 -0.540 2.164 1.00 94.94 293 THR A C 1
ATOM 2319 O O . THR A 1 293 ? -15.085 -0.188 1.024 1.00 94.94 293 THR A O 1
ATOM 2322 N N . VAL A 1 294 ? -15.124 -1.751 2.645 1.00 94.56 294 VAL A N 1
ATOM 2323 C CA . VAL A 1 294 ? -14.570 -2.848 1.852 1.00 94.56 294 VAL A CA 1
ATOM 2324 C C . VAL A 1 294 ? -15.609 -3.956 1.766 1.00 94.56 294 VAL A C 1
ATOM 2326 O O . VAL A 1 294 ? -16.249 -4.308 2.754 1.00 94.56 294 VAL A O 1
ATOM 2329 N N . ASN A 1 295 ? -15.780 -4.497 0.568 1.00 95.00 295 ASN A N 1
ATOM 2330 C CA . ASN A 1 295 ? -16.582 -5.683 0.319 1.00 95.00 295 ASN A CA 1
ATOM 2331 C C . ASN A 1 295 ? -15.701 -6.655 -0.456 1.00 95.00 295 ASN A C 1
ATOM 2333 O O . ASN A 1 295 ? -15.267 -6.343 -1.567 1.00 95.00 295 ASN A O 1
ATOM 2337 N N . THR A 1 296 ? -15.372 -7.784 0.163 1.00 94.25 296 THR A N 1
ATOM 2338 C CA . THR A 1 296 ? -14.433 -8.742 -0.406 1.00 94.25 296 THR A CA 1
ATOM 2339 C C . THR A 1 296 ? -14.750 -10.183 -0.015 1.00 94.25 296 THR A C 1
ATOM 2341 O O . THR A 1 296 ? -15.593 -10.463 0.832 1.00 94.25 296 THR A O 1
ATOM 2344 N N . THR A 1 297 ? -14.070 -11.119 -0.667 1.00 95.38 297 THR A N 1
ATOM 2345 C CA . THR A 1 297 ? -14.058 -12.540 -0.336 1.00 95.38 297 THR A CA 1
ATOM 2346 C C . THR A 1 297 ? -12.626 -12.942 0.002 1.00 95.38 297 THR A C 1
ATOM 2348 O O . THR A 1 297 ? -11.723 -12.839 -0.832 1.00 95.38 297 THR A O 1
ATOM 2351 N N . LEU A 1 298 ? -12.415 -13.360 1.249 1.00 96.31 298 LEU A N 1
ATOM 2352 C CA . LEU A 1 298 ? -11.164 -13.963 1.702 1.00 96.31 298 LEU A CA 1
ATOM 2353 C C . LEU A 1 298 ? -11.076 -15.413 1.199 1.00 96.31 298 LEU A C 1
ATOM 2355 O O . LEU A 1 298 ? -12.037 -15.962 0.657 1.00 96.31 298 LEU A O 1
ATOM 2359 N N . ALA A 1 299 ? -9.915 -16.042 1.375 1.00 93.69 299 ALA A N 1
ATOM 2360 C CA . ALA A 1 299 ? -9.735 -17.457 1.070 1.00 93.69 299 ALA A CA 1
ATOM 2361 C C . ALA A 1 299 ? -10.806 -18.328 1.752 1.00 93.69 299 ALA A C 1
ATOM 2363 O O . ALA A 1 299 ? -11.376 -17.954 2.779 1.00 93.69 299 ALA A O 1
ATOM 2364 N N . GLU A 1 300 ? -11.059 -19.504 1.171 1.00 94.50 300 GLU A N 1
ATOM 2365 C CA . GLU A 1 300 ? -12.128 -20.414 1.606 1.00 94.50 300 GLU A CA 1
ATOM 2366 C C . GLU A 1 300 ? -13.530 -19.789 1.488 1.00 94.50 300 GLU A C 1
ATOM 2368 O O . GLU A 1 300 ? -14.415 -20.104 2.280 1.00 94.50 300 GLU A O 1
ATOM 2373 N N . ASP A 1 301 ? -13.742 -18.900 0.515 1.00 96.25 301 ASP A N 1
ATOM 2374 C CA . ASP A 1 301 ? -15.033 -18.270 0.210 1.00 96.25 301 ASP A CA 1
ATOM 2375 C C . ASP A 1 301 ? -15.663 -17.511 1.392 1.00 96.25 301 ASP A C 1
ATOM 2377 O O . ASP A 1 301 ? -16.884 -17.413 1.509 1.00 96.25 301 ASP A O 1
ATOM 2381 N N . ASN A 1 302 ? -14.844 -16.972 2.301 1.00 97.62 302 ASN A N 1
ATOM 2382 C CA . ASN A 1 302 ? -15.343 -16.170 3.414 1.00 97.62 302 ASN A CA 1
ATOM 2383 C C . ASN A 1 302 ? -15.670 -14.748 2.939 1.00 97.62 302 ASN A C 1
ATOM 2385 O O . ASN A 1 302 ? -14.771 -13.921 2.764 1.00 97.62 302 ASN A O 1
ATOM 2389 N N . GLN A 1 303 ? -16.955 -14.457 2.728 1.00 97.94 303 GLN A N 1
ATOM 2390 C CA . GLN A 1 303 ? -17.405 -13.108 2.388 1.00 97.94 303 GLN A CA 1
ATOM 2391 C C . GLN A 1 303 ? -17.316 -12.194 3.610 1.00 97.94 303 GLN A C 1
ATOM 2393 O O . GLN A 1 303 ? -17.855 -12.514 4.673 1.00 97.94 303 GLN A O 1
ATOM 2398 N N . VAL A 1 304 ? -16.650 -11.052 3.435 1.00 98.06 304 VAL A N 1
ATOM 2399 C CA . VAL A 1 304 ? -16.409 -10.061 4.482 1.00 98.06 304 VAL A CA 1
ATOM 2400 C C . VAL A 1 304 ? -16.774 -8.669 3.979 1.00 98.06 304 VAL A C 1
ATOM 2402 O O . VAL A 1 304 ? -16.311 -8.226 2.925 1.00 98.06 304 VAL A O 1
ATOM 2405 N N . VAL A 1 305 ? -17.571 -7.960 4.772 1.00 98.19 305 VAL A N 1
ATOM 2406 C CA . VAL A 1 305 ? -17.869 -6.539 4.593 1.00 98.19 305 VAL A CA 1
ATOM 2407 C C . VAL A 1 305 ? -17.387 -5.793 5.826 1.00 98.19 305 VAL A C 1
ATOM 2409 O O . VAL A 1 305 ? -17.744 -6.161 6.941 1.00 98.19 305 VAL A O 1
ATOM 2412 N N . ILE A 1 306 ? -16.588 -4.746 5.635 1.00 97.50 306 ILE A N 1
ATOM 2413 C CA . ILE A 1 306 ? -16.186 -3.837 6.714 1.00 97.50 306 ILE A CA 1
ATOM 2414 C C . ILE A 1 306 ? -16.632 -2.437 6.342 1.00 97.50 306 ILE A C 1
ATOM 2416 O O . ILE A 1 306 ? -16.341 -1.978 5.240 1.00 97.50 306 ILE A O 1
ATOM 2420 N N . SER A 1 307 ? -17.298 -1.756 7.263 1.00 97.81 307 SER A N 1
ATOM 2421 C CA . SER A 1 307 ? -17.669 -0.349 7.142 1.00 97.81 307 SER A CA 1
ATOM 2422 C C . SER A 1 307 ? -17.105 0.409 8.330 1.00 97.81 307 SER A C 1
ATOM 2424 O O . SER A 1 307 ? -17.429 0.081 9.465 1.00 97.81 307 SER A O 1
ATOM 2426 N N . ILE A 1 308 ? -16.271 1.411 8.070 1.00 96.69 308 ILE A N 1
ATOM 2427 C CA . ILE A 1 308 ? -15.610 2.240 9.076 1.00 96.69 308 ILE A CA 1
ATOM 2428 C C . ILE A 1 308 ? -16.106 3.669 8.917 1.00 96.69 308 ILE A C 1
ATOM 2430 O O . ILE A 1 308 ? -15.955 4.279 7.860 1.00 96.69 308 ILE A O 1
ATOM 2434 N N . ASN A 1 309 ? -16.680 4.200 9.987 1.00 95.19 309 ASN A N 1
ATOM 2435 C CA . ASN A 1 309 ? -17.010 5.602 10.136 1.00 95.19 309 ASN A CA 1
ATOM 2436 C C . ASN A 1 309 ? -15.940 6.271 11.002 1.00 95.19 309 ASN A C 1
ATOM 2438 O O . ASN A 1 309 ? -15.714 5.869 12.145 1.00 95.19 309 ASN A O 1
ATOM 2442 N N . SER A 1 310 ? -15.268 7.271 10.450 1.00 92.44 310 SER A N 1
ATOM 2443 C CA . SER A 1 310 ? -14.213 8.005 11.132 1.00 92.44 310 SER A CA 1
ATOM 2444 C C . SER A 1 310 ? -14.105 9.403 10.550 1.00 92.44 310 SER A C 1
ATOM 2446 O O . SER A 1 310 ? -14.285 9.594 9.346 1.00 92.44 310 SER A O 1
ATOM 2448 N N . SER A 1 311 ? -13.749 10.353 11.406 1.00 90.38 311 SER A N 1
ATOM 2449 C CA . SER A 1 311 ? -13.401 11.715 11.009 1.00 90.38 311 SER A CA 1
ATOM 2450 C C . SER A 1 311 ? -11.909 11.866 10.686 1.00 90.38 311 SER A C 1
ATOM 2452 O O . SER A 1 311 ? -11.451 12.974 10.427 1.00 90.38 311 SER A O 1
ATOM 2454 N N . TYR A 1 312 ? -11.132 10.777 10.695 1.00 88.38 312 TYR A N 1
ATOM 2455 C CA . TYR A 1 312 ? -9.723 10.798 10.307 1.00 88.38 312 TYR A CA 1
ATOM 2456 C C . TYR A 1 312 ? -9.541 11.444 8.913 1.00 88.38 312 TYR A C 1
ATOM 2458 O O . TYR A 1 312 ? -10.317 11.125 8.006 1.00 88.38 312 TYR A O 1
ATOM 2466 N N . PRO A 1 313 ? -8.545 12.331 8.702 1.00 85.44 313 PRO A N 1
ATOM 2467 C CA . PRO A 1 313 ? -7.407 12.656 9.578 1.00 85.44 313 PRO A CA 1
ATOM 2468 C C . PRO A 1 313 ? -7.645 13.816 10.564 1.00 85.44 313 PRO A C 1
ATOM 2470 O O . PRO A 1 313 ? -6.688 14.350 11.123 1.00 85.44 313 PRO A O 1
ATOM 2473 N N . TYR A 1 314 ? -8.881 14.281 10.754 1.00 83.19 314 TYR A N 1
ATOM 2474 C CA . TYR A 1 314 ? -9.139 15.473 11.560 1.00 83.19 314 TYR A CA 1
ATOM 2475 C C . TYR A 1 314 ? -9.015 15.202 13.069 1.00 83.19 314 TYR A C 1
ATOM 2477 O O . TYR A 1 314 ? -9.560 14.238 13.596 1.00 83.19 314 TYR A O 1
ATOM 2485 N N . SER A 1 315 ? -8.331 16.102 13.781 1.00 68.12 315 SER A N 1
ATOM 2486 C CA . SER A 1 315 ? -7.912 15.925 15.182 1.00 68.12 315 SER A CA 1
ATOM 2487 C C . SER A 1 315 ? -9.026 15.993 16.233 1.00 68.12 315 SER A C 1
ATOM 2489 O O . SER A 1 315 ? -8.782 15.704 17.400 1.00 68.12 315 SER A O 1
ATOM 2491 N N . TRP A 1 316 ? -10.238 16.400 15.855 1.00 77.56 316 TRP A N 1
ATOM 2492 C CA . TRP A 1 316 ? -11.352 16.582 16.791 1.00 77.56 316 TRP A CA 1
ATOM 2493 C C . TRP A 1 316 ? -12.092 15.279 17.122 1.00 77.56 316 TRP A C 1
ATOM 2495 O O . TRP A 1 316 ? -12.863 15.252 18.079 1.00 77.56 316 TRP A O 1
ATOM 2505 N N . ASP A 1 317 ? -11.862 14.209 16.358 1.00 81.19 317 ASP A N 1
ATOM 2506 C CA . ASP A 1 317 ? -12.433 12.886 16.603 1.00 81.19 317 ASP A CA 1
ATOM 2507 C C . ASP A 1 317 ? -11.420 11.797 16.231 1.00 81.19 317 ASP A C 1
ATOM 2509 O O . ASP A 1 317 ? -11.192 11.480 15.064 1.00 81.19 317 ASP A O 1
ATOM 2513 N N . THR A 1 318 ? -10.807 11.229 17.266 1.00 86.12 318 THR A N 1
ATOM 2514 C CA . THR A 1 318 ? -9.805 10.160 17.182 1.00 86.12 318 THR A CA 1
ATOM 2515 C C . THR A 1 318 ? -10.431 8.768 17.082 1.00 86.12 318 THR A C 1
ATOM 2517 O O . THR A 1 318 ? -9.709 7.769 17.040 1.00 86.12 318 THR A O 1
ATOM 2520 N N . LEU A 1 319 ? -11.767 8.676 17.075 1.00 92.31 319 LEU A N 1
ATOM 2521 C CA . LEU A 1 319 ? -12.488 7.412 17.101 1.00 92.31 319 LEU A CA 1
ATOM 2522 C C . LEU A 1 319 ? -12.852 6.964 15.683 1.00 92.31 319 LEU A C 1
ATOM 2524 O O . LEU A 1 319 ? -13.600 7.614 14.953 1.00 92.31 319 LEU A O 1
ATOM 2528 N N . ALA A 1 320 ? -12.386 5.778 15.314 1.00 94.62 320 ALA A N 1
ATOM 2529 C CA . ALA A 1 320 ? -12.889 5.024 14.179 1.00 94.62 320 ALA A CA 1
ATOM 2530 C C . ALA A 1 320 ? -13.879 3.968 14.684 1.00 94.62 320 ALA A C 1
ATOM 2532 O O . ALA A 1 320 ? -13.518 3.051 15.421 1.00 94.62 320 ALA A O 1
ATOM 2533 N N . ARG A 1 321 ? -15.145 4.094 14.287 1.00 96.44 321 ARG A N 1
ATOM 2534 C CA . ARG A 1 321 ? -16.209 3.138 14.616 1.00 96.44 321 ARG A CA 1
ATOM 2535 C C . ARG A 1 321 ? -16.453 2.253 13.414 1.00 96.44 321 ARG A C 1
ATOM 2537 O O . ARG A 1 321 ? -16.799 2.761 12.351 1.00 96.44 321 ARG A O 1
ATOM 2544 N N . GLY A 1 322 ? -16.292 0.950 13.572 1.00 96.25 322 GLY A N 1
ATOM 2545 C CA . GLY A 1 322 ? -16.446 0.010 12.478 1.00 96.25 322 GLY A CA 1
ATOM 2546 C C . GLY A 1 322 ? -17.439 -1.104 12.757 1.00 96.25 322 GLY A C 1
ATOM 2547 O O . GLY A 1 322 ? -17.657 -1.507 13.898 1.00 96.25 322 GLY A O 1
ATOM 2548 N N . VAL A 1 323 ? -18.021 -1.611 11.677 1.00 98.12 323 VAL A N 1
ATOM 2549 C CA . VAL A 1 323 ? -18.857 -2.810 11.654 1.00 98.12 323 VAL A CA 1
ATOM 2550 C C . VAL A 1 323 ? -18.231 -3.787 10.675 1.00 98.12 323 VAL A C 1
ATOM 2552 O O . VAL A 1 323 ? -17.984 -3.434 9.522 1.00 98.12 323 VAL A O 1
ATOM 2555 N N . ILE A 1 324 ? -17.971 -5.005 11.135 1.00 98.19 324 ILE A N 1
ATOM 2556 C CA . ILE A 1 324 ? -17.454 -6.112 10.334 1.00 98.19 324 ILE A CA 1
ATOM 2557 C C . ILE A 1 324 ? -18.535 -7.179 10.275 1.00 98.19 324 ILE A C 1
ATOM 2559 O O . ILE A 1 324 ? -19.006 -7.636 11.311 1.00 98.19 324 ILE A O 1
ATOM 2563 N N . VAL A 1 325 ? -18.905 -7.594 9.070 1.00 98.44 325 VAL A N 1
ATOM 2564 C CA . VAL A 1 325 ? -19.787 -8.736 8.827 1.00 98.44 325 VAL A CA 1
ATOM 2565 C C . VAL A 1 325 ? -18.983 -9.794 8.089 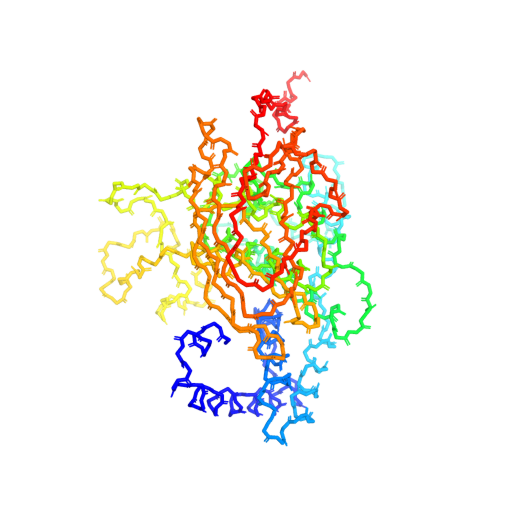1.00 98.44 325 VAL A C 1
ATOM 2567 O O . VAL A 1 325 ? -18.483 -9.518 7.000 1.00 98.44 325 VAL A O 1
ATOM 2570 N N . ALA A 1 326 ? -18.852 -10.987 8.664 1.00 98.19 326 ALA A N 1
ATOM 2571 C CA . ALA A 1 326 ? -18.085 -12.088 8.084 1.00 98.19 326 ALA A CA 1
ATOM 2572 C C . ALA A 1 326 ? -18.847 -13.413 8.147 1.00 98.19 326 ALA A C 1
ATOM 2574 O O . ALA A 1 326 ? -19.522 -13.711 9.131 1.00 98.19 326 ALA A O 1
ATOM 2575 N N . GLN A 1 327 ? -18.725 -14.242 7.112 1.00 98.00 327 GLN A N 1
ATOM 2576 C CA . GLN A 1 327 ? -19.369 -15.562 7.086 1.00 98.00 327 GLN A CA 1
ATOM 257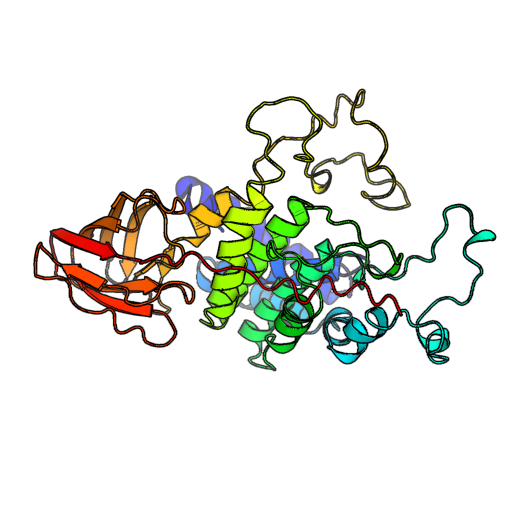7 C C . GLN A 1 327 ? -18.616 -16.612 7.906 1.00 98.00 327 GLN A C 1
ATOM 2579 O O . GLN A 1 327 ? -19.221 -17.549 8.423 1.00 98.00 327 GLN A O 1
ATOM 2584 N N . LYS A 1 328 ? -17.297 -16.464 8.025 1.00 98.06 328 LYS A N 1
ATOM 2585 C CA . LYS A 1 328 ? -16.407 -17.358 8.768 1.00 98.06 328 LYS A CA 1
ATOM 2586 C C . LYS A 1 328 ? -15.453 -16.544 9.632 1.00 98.06 328 LYS A C 1
ATOM 2588 O O . LYS A 1 328 ? -15.172 -15.380 9.338 1.00 98.06 328 LYS A O 1
ATOM 2593 N N . ALA A 1 329 ? -14.935 -17.186 10.673 1.00 97.56 329 ALA A N 1
ATOM 2594 C CA . ALA A 1 329 ? -13.930 -16.582 11.528 1.00 97.56 329 ALA A CA 1
ATOM 2595 C C . ALA A 1 329 ? -12.653 -16.252 10.736 1.00 97.56 329 ALA A C 1
ATOM 2597 O O . ALA A 1 329 ? -12.232 -17.018 9.866 1.00 97.56 329 ALA A O 1
ATOM 2598 N N . PHE A 1 330 ? -12.034 -15.116 11.045 1.00 98.00 330 PHE A N 1
ATOM 2599 C CA . PHE A 1 330 ? -10.777 -14.675 10.441 1.00 98.00 330 PHE A CA 1
ATOM 2600 C C . PHE A 1 330 ? -10.035 -13.717 11.380 1.00 98.00 330 PHE A C 1
ATOM 2602 O O . PHE A 1 330 ? -10.558 -13.329 12.425 1.00 98.00 330 PHE A O 1
ATOM 2609 N N . VAL A 1 331 ? -8.805 -13.337 11.032 1.00 97.69 331 VAL A N 1
ATOM 2610 C CA . VAL A 1 331 ? -8.074 -12.298 11.770 1.00 97.69 331 VAL A CA 1
ATOM 2611 C C . VAL A 1 331 ? -8.149 -10.992 10.994 1.00 97.69 331 VAL A C 1
ATOM 2613 O O . VAL A 1 331 ? -7.777 -10.931 9.820 1.00 97.69 331 VAL A O 1
ATOM 2616 N N . TYR A 1 332 ? -8.627 -9.949 11.658 1.00 97.56 332 TYR A N 1
ATOM 2617 C CA . TYR A 1 332 ? -8.567 -8.584 11.169 1.00 97.56 332 TYR A CA 1
ATOM 2618 C C . TYR A 1 332 ? -7.355 -7.893 11.786 1.00 97.56 332 TYR A C 1
ATOM 2620 O O . TYR A 1 332 ? -7.209 -7.873 13.006 1.00 97.56 332 TYR A O 1
ATOM 2628 N N . TYR A 1 333 ? -6.477 -7.346 10.955 1.00 97.00 333 TYR A N 1
ATOM 2629 C CA . TYR A 1 333 ? -5.341 -6.554 11.407 1.00 97.00 333 TYR A CA 1
ATOM 2630 C C . TYR A 1 333 ? -5.622 -5.081 11.157 1.00 97.00 333 TYR A C 1
ATOM 2632 O O . TYR A 1 333 ? -6.071 -4.712 10.073 1.00 97.00 333 TYR A O 1
ATOM 2640 N N . VAL A 1 334 ? -5.308 -4.237 12.132 1.00 95.81 334 VAL A N 1
ATOM 2641 C CA . VAL A 1 334 ? -5.387 -2.785 11.986 1.00 95.81 334 VAL A CA 1
ATOM 2642 C C . VAL A 1 334 ? -4.050 -2.151 12.330 1.00 95.81 334 VAL A C 1
ATOM 2644 O O . VAL A 1 334 ? -3.440 -2.495 13.345 1.00 95.81 334 VAL A O 1
ATOM 2647 N N . ARG A 1 335 ? -3.573 -1.240 11.475 1.00 94.44 335 ARG A N 1
ATOM 2648 C CA . ARG A 1 335 ? -2.372 -0.459 11.774 1.00 94.44 335 ARG A CA 1
ATOM 2649 C C . ARG A 1 335 ? -2.642 0.473 12.950 1.00 94.44 335 ARG A C 1
ATOM 2651 O O . ARG A 1 335 ? -3.626 1.209 12.951 1.00 94.44 335 ARG A O 1
ATOM 2658 N N . VAL A 1 336 ? -1.724 0.466 13.909 1.00 94.12 336 VAL A N 1
ATOM 2659 C CA . VAL A 1 336 ? -1.595 1.494 14.941 1.00 94.12 336 VAL A CA 1
ATOM 2660 C C . VAL A 1 336 ? -0.454 2.413 14.500 1.00 94.12 336 VAL A C 1
ATOM 2662 O O . VAL A 1 336 ? 0.703 1.990 14.556 1.00 94.12 336 VAL A O 1
ATOM 2665 N N . PRO A 1 337 ? -0.750 3.623 13.993 1.00 91.75 337 PRO A N 1
ATOM 2666 C CA . PRO A 1 337 ? 0.281 4.526 13.499 1.00 91.75 337 PRO A CA 1
ATOM 2667 C C . PRO A 1 337 ? 1.274 4.923 14.589 1.00 91.75 337 PRO A C 1
ATOM 2669 O O . PRO A 1 337 ? 0.886 5.101 15.746 1.00 91.75 337 PRO A O 1
ATOM 2672 N N . ARG A 1 338 ? 2.544 5.131 14.222 1.00 89.50 338 ARG A N 1
ATOM 2673 C CA . ARG A 1 338 ? 3.602 5.462 15.198 1.00 89.50 338 ARG A CA 1
ATOM 2674 C C . ARG A 1 338 ? 3.372 6.774 15.941 1.00 89.50 338 ARG A C 1
ATOM 2676 O O . ARG A 1 338 ? 3.840 6.918 17.066 1.00 89.50 338 ARG A O 1
ATOM 2683 N N . TRP A 1 339 ? 2.686 7.726 15.315 1.00 87.38 339 TRP A N 1
ATOM 2684 C CA . TRP A 1 339 ? 2.367 9.014 15.928 1.00 87.38 339 TRP A CA 1
ATOM 2685 C C . TRP A 1 339 ? 1.313 8.910 17.040 1.00 87.38 339 TRP A C 1
ATOM 2687 O O . TRP A 1 339 ? 1.182 9.848 17.822 1.00 87.38 339 TRP A O 1
ATOM 2697 N N . SER A 1 340 ? 0.559 7.807 17.123 1.00 91.12 340 SER A N 1
ATOM 2698 C CA . SER A 1 340 ? -0.506 7.644 18.112 1.00 91.12 340 SER A CA 1
ATOM 2699 C C . SER A 1 340 ? 0.015 6.979 19.384 1.00 91.12 340 SER A C 1
ATOM 2701 O O . SER A 1 340 ? 0.555 5.872 19.353 1.00 91.12 340 SER A O 1
ATOM 2703 N N . THR A 1 341 ? -0.175 7.640 20.524 1.00 89.50 341 THR A N 1
ATOM 2704 C CA . THR A 1 341 ? 0.217 7.144 21.848 1.00 89.50 341 THR A CA 1
ATOM 2705 C C . THR A 1 341 ? -1.025 6.678 22.614 1.00 89.50 341 THR A C 1
ATOM 2707 O O . THR A 1 341 ? -2.067 7.325 22.603 1.00 89.50 341 THR A O 1
ATOM 2710 N N . GLY A 1 342 ? -0.955 5.515 23.270 1.00 92.75 342 GLY A N 1
ATOM 2711 C CA . GLY A 1 342 ? -2.078 5.012 24.076 1.00 92.75 342 GLY A CA 1
ATOM 2712 C C . GLY A 1 342 ? -3.323 4.617 23.271 1.00 92.75 342 GLY A C 1
ATOM 2713 O O . GLY A 1 342 ? -4.438 4.767 23.767 1.00 92.75 342 GLY A O 1
ATOM 2714 N N . ALA A 1 343 ? -3.149 4.123 22.040 1.00 96.31 343 ALA A N 1
ATOM 2715 C CA . ALA A 1 343 ? -4.248 3.598 21.235 1.00 96.31 343 ALA A CA 1
ATOM 2716 C C . ALA A 1 343 ? -5.017 2.490 21.975 1.00 96.31 343 ALA A C 1
ATOM 2718 O O . ALA A 1 343 ? -4.418 1.625 22.622 1.00 96.31 343 ALA A O 1
ATOM 2719 N N . THR A 1 344 ? -6.344 2.502 21.854 1.00 97.56 344 THR A N 1
ATOM 2720 C CA . THR A 1 344 ? -7.229 1.510 22.482 1.00 97.56 344 THR A CA 1
ATOM 2721 C C . THR A 1 344 ? -8.246 0.966 21.496 1.00 97.56 344 THR A C 1
ATOM 2723 O O . THR A 1 344 ? -8.576 1.610 20.496 1.00 97.56 344 THR A O 1
ATOM 2726 N N . ILE A 1 345 ? -8.774 -0.219 21.787 1.00 97.50 345 ILE A N 1
ATOM 2727 C CA . ILE A 1 345 ? -9.829 -0.846 21.005 1.00 97.50 345 ILE A CA 1
ATOM 2728 C C . ILE A 1 345 ? -10.906 -1.449 21.905 1.00 97.50 345 ILE A C 1
ATOM 2730 O O . ILE A 1 345 ? -10.618 -2.087 22.907 1.00 97.50 345 ILE A O 1
ATOM 2734 N N . SER A 1 346 ? -12.165 -1.253 21.533 1.00 97.62 346 SER A N 1
ATOM 2735 C CA . SER A 1 346 ? -13.328 -1.891 22.154 1.00 97.62 346 SER A CA 1
ATOM 2736 C C . SER A 1 346 ? -14.024 -2.775 21.125 1.00 97.62 346 SER A C 1
ATOM 2738 O O . SER A 1 346 ? -14.216 -2.347 19.982 1.00 97.62 346 SER A O 1
ATOM 2740 N N . ILE A 1 347 ? -14.416 -3.988 21.523 1.00 97.06 347 ILE A N 1
ATOM 2741 C CA . ILE A 1 347 ? -15.110 -4.961 20.673 1.00 97.06 347 ILE A CA 1
ATOM 2742 C C . ILE A 1 347 ? -16.496 -5.230 21.253 1.00 97.06 347 ILE A C 1
ATOM 2744 O O . ILE A 1 347 ? -16.649 -5.550 22.426 1.00 97.06 347 ILE A O 1
ATOM 2748 N N . ASN A 1 348 ? -17.532 -5.110 20.423 1.00 95.94 348 ASN A N 1
ATOM 2749 C CA . ASN A 1 348 ? -18.931 -5.336 20.794 1.00 95.94 348 ASN A CA 1
AT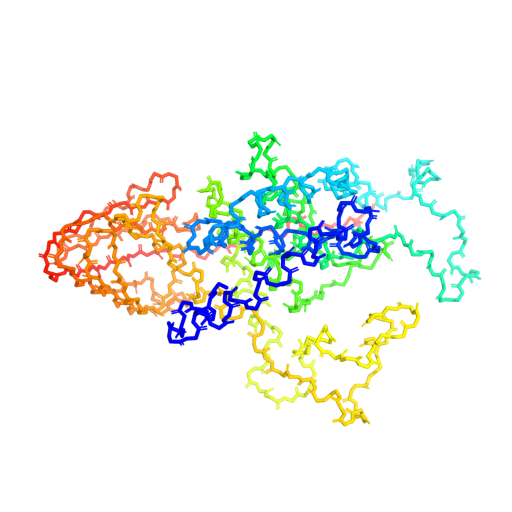OM 2750 C C . ASN A 1 348 ? -19.390 -4.546 22.036 1.00 95.94 348 ASN A C 1
ATOM 2752 O O . ASN A 1 348 ? -20.253 -5.002 22.782 1.00 95.94 348 ASN A O 1
ATOM 2756 N N . GLY A 1 349 ? -18.832 -3.347 22.233 1.00 92.06 349 GLY A N 1
ATOM 2757 C CA . GLY A 1 349 ? -19.159 -2.480 23.365 1.00 92.06 349 GLY A CA 1
ATOM 2758 C C . GLY A 1 349 ? -18.505 -2.895 24.684 1.00 92.06 349 GLY A C 1
ATOM 2759 O O . GLY A 1 349 ? -18.936 -2.411 25.726 1.00 92.06 349 GLY A O 1
ATOM 2760 N N . SER A 1 350 ? -17.493 -3.772 24.652 1.00 95.94 350 SER A N 1
ATOM 2761 C CA . SER A 1 350 ? -16.633 -4.038 25.807 1.00 95.94 350 SER A CA 1
ATOM 2762 C C . SER A 1 350 ? -15.931 -2.767 26.280 1.00 95.94 350 SER A C 1
ATOM 2764 O O . SER A 1 350 ? -15.816 -1.788 25.532 1.00 95.94 350 SER A O 1
ATOM 2766 N N . ASP A 1 351 ? -15.384 -2.805 27.491 1.00 96.81 351 ASP A N 1
ATOM 2767 C CA . ASP A 1 351 ? -14.452 -1.767 27.915 1.00 96.81 351 ASP A CA 1
ATOM 2768 C C . ASP A 1 351 ? -13.267 -1.683 26.925 1.00 96.81 351 ASP A C 1
ATOM 2770 O O . ASP A 1 351 ? -12.885 -2.707 26.342 1.00 96.81 351 ASP A O 1
ATOM 2774 N N . PRO A 1 352 ? -12.730 -0.478 26.651 1.00 96.62 352 PRO A N 1
ATOM 2775 C CA . PRO A 1 352 ? -11.592 -0.327 25.754 1.00 96.62 352 PRO A CA 1
ATOM 2776 C C . PRO A 1 352 ? -10.329 -0.966 26.334 1.00 96.62 352 PRO A C 1
ATOM 2778 O O . PRO A 1 352 ? -9.865 -0.571 27.404 1.00 96.62 352 PRO A O 1
ATOM 2781 N N . ASP A 1 353 ? -9.730 -1.877 25.575 1.00 96.94 353 ASP A N 1
ATOM 2782 C CA . ASP A 1 353 ? -8.452 -2.500 25.893 1.00 96.94 353 ASP A CA 1
ATOM 2783 C C . ASP A 1 353 ? -7.297 -1.768 25.189 1.00 96.94 353 ASP A C 1
ATOM 2785 O O . ASP A 1 353 ? -7.464 -1.273 24.067 1.00 96.94 353 ASP A O 1
ATOM 2789 N N . PRO A 1 354 ? -6.102 -1.687 25.800 1.00 97.38 354 PRO A N 1
ATOM 2790 C CA . PRO A 1 354 ? -4.921 -1.154 25.131 1.00 97.38 354 PRO A CA 1
ATOM 2791 C C . PRO A 1 354 ? -4.566 -1.958 23.877 1.00 97.38 354 PRO A C 1
ATOM 2793 O O . PRO A 1 354 ? -4.470 -3.186 23.912 1.00 97.38 354 PRO A O 1
ATOM 2796 N N . CYS A 1 355 ? -4.293 -1.266 22.771 1.00 96.94 355 CYS A N 1
ATOM 2797 C CA . CYS A 1 355 ? -3.758 -1.910 21.581 1.00 96.94 355 CYS A CA 1
ATOM 2798 C C . CYS A 1 355 ? -2.337 -2.428 21.856 1.00 96.94 355 CYS A C 1
ATOM 2800 O O . CYS A 1 355 ? -1.460 -1.683 22.291 1.00 96.94 355 CYS A O 1
ATOM 2802 N N . THR A 1 356 ? -2.082 -3.691 21.521 1.00 95.88 356 THR A N 1
ATOM 2803 C CA . THR A 1 356 ? -0.757 -4.330 21.586 1.00 95.88 356 THR A CA 1
ATOM 2804 C C . THR A 1 356 ? -0.249 -4.657 20.176 1.00 95.88 356 THR A C 1
ATOM 2806 O O . THR A 1 356 ? -0.367 -5.808 19.741 1.00 95.88 356 THR A O 1
ATOM 2809 N N . PRO A 1 357 ? 0.209 -3.664 19.393 1.00 93.88 357 PRO A N 1
ATOM 2810 C CA . PRO A 1 357 ? 0.643 -3.915 18.029 1.00 93.88 357 PRO A CA 1
ATOM 2811 C C . PRO A 1 357 ? 1.956 -4.711 17.989 1.00 93.88 357 PRO A C 1
ATOM 2813 O O . PRO A 1 357 ? 2.899 -4.393 18.711 1.00 93.88 357 PRO A O 1
ATOM 2816 N N . VAL A 1 358 ? 2.031 -5.709 17.109 1.00 91.88 358 VAL A N 1
ATOM 2817 C CA . VAL A 1 358 ? 3.280 -6.379 16.717 1.00 91.88 358 VAL A CA 1
ATOM 2818 C C . VAL A 1 358 ? 3.673 -5.812 15.363 1.00 91.88 358 VAL A C 1
ATOM 2820 O O . VAL A 1 358 ? 2.861 -5.823 14.438 1.00 91.88 358 VAL A O 1
ATOM 2823 N N . ASP A 1 359 ? 4.869 -5.231 15.285 1.00 86.38 359 ASP A N 1
ATOM 2824 C CA . ASP A 1 359 ? 5.361 -4.522 14.100 1.00 86.38 359 ASP A CA 1
ATOM 2825 C C . ASP A 1 359 ? 4.364 -3.477 13.568 1.00 86.38 359 ASP A C 1
ATOM 2827 O O . ASP A 1 359 ? 4.225 -3.293 12.375 1.00 86.38 359 ASP A O 1
ATOM 2831 N N . GLY A 1 360 ? 3.628 -2.785 14.445 1.00 89.56 360 GLY A N 1
ATOM 2832 C CA . GLY A 1 360 ? 2.655 -1.758 14.043 1.00 89.56 360 GLY A CA 1
ATOM 2833 C C . GLY A 1 360 ? 1.248 -2.271 13.708 1.00 89.56 360 GLY A C 1
ATOM 2834 O O . GLY A 1 360 ? 0.358 -1.449 13.490 1.00 89.56 360 GLY A O 1
ATOM 2835 N N . LEU A 1 361 ? 0.989 -3.586 13.733 1.00 94.19 361 LEU A N 1
ATOM 2836 C CA . LEU A 1 361 ? -0.358 -4.153 13.573 1.00 94.19 361 LEU A CA 1
ATOM 2837 C C . LEU A 1 361 ? -0.929 -4.674 14.877 1.00 94.19 361 LEU A C 1
ATOM 2839 O O . LEU A 1 361 ? -0.358 -5.557 15.513 1.00 94.19 361 LEU A O 1
ATOM 2843 N N . HIS A 1 362 ? -2.133 -4.226 15.209 1.00 96.25 362 HIS A N 1
ATOM 2844 C CA . HIS A 1 362 ? -2.952 -4.873 16.217 1.00 96.25 362 HIS A CA 1
ATOM 2845 C C . HIS A 1 362 ? -3.851 -5.930 15.562 1.00 96.25 362 HIS A C 1
ATOM 2847 O O . HIS A 1 362 ? -4.574 -5.640 14.607 1.00 96.25 362 HIS A O 1
ATOM 2853 N N . SER A 1 363 ? -3.786 -7.168 16.051 1.00 96.50 363 SER A N 1
ATOM 2854 C CA . SER A 1 363 ? -4.578 -8.288 15.539 1.00 96.50 363 SER A CA 1
ATOM 2855 C C . SER A 1 363 ? -5.846 -8.492 16.353 1.00 96.50 363 SER A C 1
ATOM 2857 O O . SER A 1 363 ? -5.781 -8.597 17.576 1.00 96.50 363 SER A O 1
ATOM 2859 N N . ILE A 1 364 ? -6.976 -8.660 15.677 1.00 95.50 364 ILE A N 1
ATOM 2860 C CA . ILE A 1 364 ? -8.274 -8.876 16.304 1.00 95.50 364 ILE A CA 1
ATOM 2861 C C . ILE A 1 364 ? -8.894 -10.125 15.686 1.00 95.50 364 ILE A C 1
ATOM 2863 O O . ILE A 1 364 ? -9.081 -10.218 14.469 1.00 95.50 364 ILE A O 1
ATOM 2867 N N . ARG A 1 365 ? -9.211 -11.110 16.524 1.00 95.94 365 ARG A N 1
ATOM 2868 C CA . ARG A 1 365 ? -9.909 -12.313 16.076 1.00 95.94 365 ARG A CA 1
ATOM 2869 C C . ARG A 1 365 ? -11.389 -11.993 15.884 1.00 95.94 365 ARG A C 1
ATOM 2871 O O . ARG A 1 365 ? -12.065 -11.600 16.828 1.00 95.94 365 ARG A O 1
ATOM 2878 N N . MET A 1 366 ? -11.877 -12.196 14.668 1.00 95.31 366 MET A N 1
ATOM 2879 C CA . MET A 1 366 ? -13.282 -12.049 14.313 1.00 95.31 366 MET A CA 1
ATOM 2880 C C . MET A 1 366 ? -13.927 -13.424 14.259 1.00 95.31 366 MET A C 1
ATOM 2882 O O . MET A 1 366 ? -13.419 -14.319 13.584 1.00 95.31 366 MET A O 1
ATOM 2886 N N . GLU A 1 367 ? -15.053 -13.579 14.943 1.00 96.12 367 GLU A N 1
ATOM 2887 C CA . GLU A 1 367 ? -15.928 -14.736 14.774 1.00 96.12 367 GLU A CA 1
ATOM 2888 C C . GLU A 1 367 ? -16.897 -14.503 13.602 1.00 96.12 367 GLU A C 1
ATOM 2890 O O . GLU A 1 367 ? -17.012 -13.393 13.077 1.00 96.12 367 GLU A O 1
ATOM 2895 N N . SER A 1 368 ? -17.587 -15.555 13.156 1.00 97.31 368 SER A N 1
ATOM 2896 C CA . SER A 1 368 ? -18.639 -15.410 12.142 1.00 97.31 368 SER A CA 1
ATOM 2897 C C . SER A 1 368 ? -19.799 -14.561 12.666 1.00 97.31 368 SER A C 1
ATOM 2899 O O . SER A 1 368 ? -20.209 -14.716 13.817 1.00 97.31 368 SER A O 1
ATOM 2901 N N . GLY A 1 369 ? -20.399 -13.755 11.796 1.00 97.81 369 GLY A N 1
ATOM 2902 C CA . GLY A 1 369 ? -21.509 -12.868 12.119 1.00 97.81 369 GLY A CA 1
ATOM 2903 C C . GLY A 1 369 ? -21.094 -11.404 12.056 1.00 97.81 369 GLY A C 1
ATOM 2904 O O . GLY A 1 369 ? -20.285 -11.019 11.213 1.00 97.81 369 GLY A O 1
ATOM 2905 N N . THR A 1 370 ? -21.689 -10.594 12.929 1.00 98.31 370 THR A N 1
ATOM 2906 C CA . THR A 1 370 ? -21.462 -9.149 12.990 1.00 98.31 370 THR A CA 1
ATOM 2907 C C . THR A 1 370 ? -20.655 -8.798 14.231 1.00 98.31 370 THR A C 1
ATOM 2909 O O . THR A 1 370 ? -21.071 -9.114 15.344 1.00 98.31 370 THR A O 1
ATOM 2912 N N . THR A 1 371 ? -19.556 -8.078 14.035 1.00 98.19 371 THR A N 1
ATOM 2913 C CA . THR A 1 371 ? -18.716 -7.526 15.098 1.00 98.19 371 THR A CA 1
ATOM 2914 C C . THR A 1 371 ? -18.669 -6.013 14.965 1.00 98.19 371 THR A C 1
ATOM 2916 O O . THR A 1 371 ? -18.338 -5.486 13.903 1.00 98.19 371 THR A O 1
ATOM 2919 N N . ASN A 1 372 ? -18.967 -5.306 16.051 1.00 97.94 372 ASN A N 1
ATOM 2920 C CA . ASN A 1 372 ? -18.752 -3.866 16.141 1.00 97.94 372 ASN A CA 1
ATOM 2921 C C . ASN A 1 372 ? -17.407 -3.610 16.814 1.00 97.94 372 ASN A C 1
ATOM 2923 O O . ASN A 1 372 ? -17.084 -4.266 17.802 1.00 97.94 372 ASN A O 1
ATOM 2927 N N . PHE A 1 373 ? -16.647 -2.636 16.330 1.00 97.00 373 PHE A N 1
ATOM 2928 C CA . PHE A 1 373 ? -15.436 -2.192 17.005 1.00 97.00 373 PHE A CA 1
ATOM 2929 C C . PHE A 1 373 ? -15.371 -0.671 17.092 1.00 97.00 373 PHE A C 1
ATOM 2931 O O . PHE A 1 373 ? -15.900 0.047 16.244 1.00 97.00 373 PHE A O 1
ATOM 2938 N N . THR A 1 374 ? -14.698 -0.179 18.125 1.00 97.31 374 THR A N 1
ATOM 2939 C CA . THR A 1 374 ? -14.277 1.218 18.222 1.00 97.31 374 THR A CA 1
ATOM 2940 C C . THR A 1 374 ? -12.777 1.238 18.440 1.00 97.31 374 THR A C 1
ATOM 2942 O O . THR A 1 374 ? -12.310 0.755 19.466 1.00 97.31 374 THR A O 1
ATOM 2945 N N . LEU A 1 375 ? -12.036 1.772 17.475 1.00 96.75 375 LEU A N 1
ATOM 2946 C CA . LEU A 1 375 ? -10.604 2.021 17.572 1.00 96.75 375 LEU A CA 1
ATOM 2947 C C . LEU A 1 375 ? -10.394 3.492 17.922 1.00 96.75 375 LEU A C 1
ATOM 2949 O O . LEU A 1 375 ? -10.875 4.369 17.209 1.00 96.75 375 LEU A O 1
ATOM 2953 N N . ASN A 1 376 ? -9.666 3.756 18.997 1.00 95.88 376 ASN A N 1
ATOM 2954 C CA . ASN A 1 376 ? -9.214 5.088 19.356 1.00 95.88 376 ASN A CA 1
ATOM 2955 C C . ASN A 1 376 ? -7.738 5.229 18.991 1.00 95.88 376 ASN A C 1
ATOM 2957 O O . ASN A 1 376 ? -6.910 4.456 19.477 1.00 95.88 376 ASN A O 1
ATOM 2961 N N . LEU A 1 377 ? -7.419 6.228 18.173 1.00 94.38 377 LEU A N 1
ATOM 2962 C CA . LEU A 1 377 ? -6.049 6.618 17.845 1.00 94.38 377 LEU A CA 1
ATOM 2963 C C . LEU A 1 377 ? -5.789 8.025 18.397 1.00 94.38 377 LEU A C 1
ATOM 2965 O O . LEU A 1 377 ? -5.946 8.997 17.652 1.00 94.38 377 LEU A O 1
ATOM 2969 N N . PRO A 1 378 ? -5.444 8.170 19.694 1.00 92.38 378 PRO A N 1
ATOM 2970 C CA . PRO A 1 378 ? -5.156 9.470 20.279 1.00 92.38 378 PRO A CA 1
ATOM 2971 C C . PRO A 1 378 ? -4.082 10.206 19.486 1.00 92.38 378 PRO A C 1
ATOM 2973 O O . PRO A 1 378 ? -3.106 9.602 19.030 1.00 92.38 378 PRO A O 1
ATOM 2976 N N . LEU A 1 379 ? -4.289 11.508 19.322 1.00 86.56 379 LEU A N 1
ATOM 2977 C CA . LEU A 1 379 ? -3.395 12.391 18.596 1.00 86.56 379 LEU A CA 1
ATOM 2978 C C . LEU A 1 379 ? -2.908 13.484 19.543 1.00 86.56 379 LEU A C 1
ATOM 2980 O O . LEU A 1 379 ? -3.694 14.313 20.003 1.00 86.56 379 LEU A O 1
ATOM 2984 N N . ASP A 1 380 ? -1.605 13.491 19.796 1.00 81.81 380 ASP A N 1
ATOM 2985 C CA . ASP A 1 380 ? -0.952 14.551 20.551 1.00 81.81 380 ASP A CA 1
ATOM 2986 C C . ASP A 1 380 ? -0.560 15.696 19.611 1.00 81.81 380 ASP A C 1
ATOM 2988 O O . ASP A 1 380 ? -0.038 15.484 18.513 1.00 81.81 380 ASP A O 1
ATOM 2992 N N . ILE A 1 381 ? -0.779 16.938 20.049 1.00 79.75 381 ILE A N 1
ATOM 2993 C CA . ILE A 1 381 ? -0.230 18.100 19.347 1.00 79.75 381 ILE A CA 1
ATOM 2994 C C . ILE A 1 381 ? 1.267 18.140 19.633 1.00 79.75 381 ILE A C 1
ATOM 2996 O O . ILE A 1 381 ? 1.694 18.416 20.754 1.00 79.75 381 ILE A O 1
ATOM 3000 N N . VAL A 1 382 ? 2.065 17.903 18.597 1.00 77.88 382 VAL A N 1
ATOM 3001 C CA . VAL A 1 382 ? 3.522 17.980 18.672 1.00 77.88 382 VAL A CA 1
ATOM 3002 C C . VAL A 1 382 ? 4.015 19.289 18.064 1.00 77.88 382 VAL A C 1
ATOM 3004 O O . VAL A 1 382 ? 3.633 19.669 16.957 1.00 77.88 382 VAL A O 1
ATOM 3007 N N . ALA A 1 383 ? 4.892 19.992 18.779 1.00 74.12 383 ALA A N 1
ATOM 3008 C CA . ALA A 1 383 ? 5.679 21.057 18.177 1.00 74.12 383 ALA A CA 1
ATOM 3009 C C . ALA A 1 383 ? 6.783 20.403 17.337 1.00 74.12 383 ALA A C 1
ATOM 3011 O O . ALA A 1 383 ? 7.690 19.772 17.880 1.00 74.12 383 ALA A O 1
ATOM 3012 N N . GLY A 1 384 ? 6.700 20.518 16.012 1.00 58.56 384 GLY A N 1
ATOM 3013 C CA . GLY A 1 384 ? 7.763 20.038 15.136 1.00 58.56 384 GLY A CA 1
ATOM 3014 C C . GLY A 1 384 ? 9.033 20.860 15.349 1.00 58.56 384 GLY A C 1
ATOM 3015 O O . GLY A 1 384 ? 9.022 22.075 15.161 1.00 58.56 384 GLY A O 1
ATOM 3016 N N . SER A 1 385 ? 10.145 20.222 15.716 1.00 46.66 385 SER A N 1
ATOM 3017 C CA . SER A 1 385 ? 11.454 20.855 15.573 1.00 46.66 385 SER A CA 1
ATOM 3018 C C . SER A 1 385 ? 11.841 20.794 14.098 1.00 46.66 385 SER A C 1
ATOM 3020 O O . SER A 1 385 ? 12.249 19.740 13.612 1.00 46.66 385 SER A O 1
ATOM 3022 N N . SER A 1 386 ? 11.718 21.898 13.365 1.00 40.19 386 SER A N 1
ATOM 3023 C CA . SER A 1 386 ? 12.298 22.008 12.025 1.00 40.19 386 SER A CA 1
ATOM 3024 C C . SER A 1 386 ? 13.827 22.037 12.144 1.00 40.19 386 SER A C 1
ATOM 3026 O O . SER A 1 386 ? 14.444 23.100 12.138 1.00 40.19 386 SER A O 1
ATOM 3028 N N . GLN A 1 387 ? 14.472 20.878 12.293 1.00 34.78 387 GLN A N 1
ATOM 3029 C CA . GLN A 1 387 ? 15.936 20.803 12.224 1.00 34.78 387 GLN A CA 1
ATOM 3030 C C . GLN A 1 387 ? 16.474 21.101 10.813 1.00 34.78 387 GLN A C 1
ATOM 3032 O O . GLN A 1 387 ? 17.660 21.377 10.679 1.00 34.78 387 GLN A O 1
ATOM 3037 N N . SER A 1 388 ? 15.616 21.153 9.789 1.00 34.72 388 SER A N 1
ATOM 3038 C CA . SER A 1 388 ? 15.978 21.531 8.416 1.00 34.72 388 SER A CA 1
ATOM 3039 C C . SER A 1 388 ? 16.048 23.045 8.158 1.00 34.72 388 SER A C 1
ATOM 3041 O O . SER A 1 388 ? 16.408 23.458 7.063 1.00 34.72 388 SER A O 1
ATOM 3043 N N . LEU A 1 389 ? 15.761 23.889 9.157 1.00 29.95 389 LEU A N 1
ATOM 3044 C CA . LEU A 1 389 ? 15.834 25.355 9.061 1.00 29.95 389 LEU A CA 1
ATOM 3045 C C . LEU A 1 389 ? 16.884 25.933 10.026 1.00 29.95 389 LEU A C 1
ATOM 3047 O O . LEU A 1 389 ? 16.649 26.930 10.703 1.00 29.95 389 LEU A O 1
ATOM 3051 N N . ARG A 1 390 ? 18.078 25.330 10.105 1.00 26.78 390 ARG A N 1
ATOM 3052 C CA . ARG A 1 390 ? 19.255 26.098 10.539 1.00 26.78 390 ARG A CA 1
ATOM 3053 C C . ARG A 1 390 ? 19.821 26.828 9.331 1.00 26.78 390 ARG A C 1
ATOM 3055 O O . ARG A 1 390 ? 20.708 26.333 8.646 1.00 26.78 390 ARG A O 1
ATOM 3062 N N . LEU A 1 391 ? 19.310 28.035 9.106 1.00 31.72 391 LEU A N 1
ATOM 3063 C CA . LEU A 1 391 ? 20.107 29.087 8.491 1.00 31.72 391 LEU A CA 1
ATOM 3064 C C . LEU A 1 391 ? 21.322 29.295 9.405 1.00 31.72 391 LEU A C 1
ATOM 3066 O O . LEU A 1 391 ? 21.206 29.894 10.472 1.00 31.72 391 LEU A O 1
ATOM 3070 N N . HIS A 1 392 ? 22.465 28.726 9.029 1.00 29.09 392 HIS A N 1
ATOM 3071 C CA . HIS A 1 392 ? 23.747 29.093 9.613 1.00 29.09 392 HIS A CA 1
ATOM 3072 C C . HIS A 1 392 ? 24.075 30.518 9.158 1.00 29.09 392 HIS A C 1
ATOM 3074 O O . HIS A 1 392 ? 24.623 30.729 8.081 1.00 29.09 392 HIS A O 1
ATOM 3080 N N . GLY A 1 393 ? 23.668 31.490 9.970 1.00 32.19 393 GLY A N 1
ATOM 3081 C CA . GLY A 1 393 ? 24.321 32.784 10.058 1.00 32.19 393 GLY A CA 1
ATOM 3082 C C . GLY A 1 393 ? 25.157 32.794 11.330 1.00 32.19 393 GLY A C 1
ATOM 3083 O O . GLY A 1 393 ? 24.582 32.810 12.413 1.00 32.19 393 GLY A O 1
ATOM 3084 N N . ASP A 1 394 ? 26.472 32.696 11.157 1.00 29.92 394 ASP A N 1
ATOM 3085 C CA . ASP A 1 394 ? 27.516 33.403 11.911 1.00 29.92 394 ASP A CA 1
ATOM 3086 C C . ASP A 1 394 ? 28.798 33.404 11.066 1.00 29.92 394 ASP A C 1
ATOM 3088 O O . ASP A 1 394 ? 29.217 32.306 10.621 1.00 29.92 394 ASP A O 1
#

Radius of gyration: 23.22 Å; chains: 1; bounding box: 59×55×57 Å

Secondary structure (DSSP, 8-state):
-HHHHH-GGGHHHHHHHHHHHHHHHHHHHTTT-S--GGGGGGHHHHHHHHHHHHHH--TT-HHHHHHHHHHHHHS--HHHHHTSHHHHSTTT---TT-TTGGGTS----TTT-SS------GGG-HHHHHHHHHHHHHHHHHH--S-THHHHHHHHHHSB-TTSPBPTTGGGT-------HHHHHHHHHHHHHHHHHH--THHHHHHHHIIIIIISTT--SS--TTS----GGG-TT---TT-TTTTTTS--SS-TT-------TTHHHHHHHSEEE-TTSSSEEE-S-SS-EEEEEEGGGEEEEEEEEE-TT-TT--EEEEEEEESS-EEEEEE--TTBSS-EEEETTPPPEEP--BTTEEEEEEPSEEEEEEEE--B-------GGG-----

pLDDT: mean 72.37, std 23.17, range [26.78, 98.44]

Organism: Trametes pubescens (NCBI:txid154538)

Foldseek 3Di:
DVVCVVPVVCVVVVLVVLVVVLLVLLVQLVVVHQCPALRLLQLLVVLVVLVCCLPPPVPPVNVSSLSSNVSSLPPDDPQVVCLALVNLCVLVPPPPDDPPCVPLADPDDPVVDDPCRPCSGPNLQLLSLLSNLSVQLSSCLSPVPDQCVSSVCSQQVRAQDPLLAGAGPSVVVDPDPDQDLSSLLSNLVSLLSSCVRPVALVSLLSNQSSQVRRLCVLDPVDDDDPSPQAPLVPVPPCPDVVGNPSCPVDDPPDDPSPPRPSDSRNNVSCQVSQKDADPQQQEIEGSDDDFHWDWDAGPPRKTKIKGWDFPPPDQPTQKIKMKMAIQAKGKYKYFQHPQFDQKWKDKPPHDTDTFDDDSRIGIDIDGHGMMIMIIGRHHDDDDDDPPVPPPPDD